Protein AF-A0A497CE76-F1 (afdb_monomer_lite)

Foldseek 3Di:
DDDDPDDPPPCCDPVNLVVLVVLLVVLLVLLVVLLVVLVVLLVVVCVVPVVDDSVVLVVLSVVLVVLSVVLVVCVVVVVPVVSLLSNLLSLLLSLLVLQCLLPHLPRCVLVVSLVLLVLLCVQDDPVSSVVSNVSSVVSSVVRVVCVVVVVDDHHHDDPVSSVVSVVSSVVSSVSSNVSSVVVSVVVVVVVVVVVVVVVVVVVVVVVVVVVVVVVVVVVVVQVVVLVVVVVVLVVLVVVVVVCVVVVNLVDARDPPDPPRHDPVSVVVSHVVRVVVNVVSVVVVVVVVVVLVVVLVVVQVLLPVVDPPPDDWDWDQDPVVNDTDTDPPDDDPDDPDDPLPDQWDWAQFKIKGFQDDSSHGSGIDIGGDPGSHTDDPVNSVVVSVVSPVVSVVVVVVSVVVVVVVVVVVVVVVVVVVVVVVVVVPPVVVVVVVVVVCCVPPVDPDDDDDDDDDDDDDDDDDDDDDDDDDDDDDDDDDDD

pLDDT: mean 73.66, std 14.3, range [32.28, 93.56]

Radius of gyration: 70.98 Å; chains: 1; bounding box: 171×86×172 Å

Sequence (478 aa):
MSEQLQTPLEIETGQDKNIRTQLFRVNAQINIVGVIIALLSLIINGLVNHQFLIWPMILIAGGYTLVALFVYWLNAQGHWYWTITIHLISLTAFLFALAYYTNGSMSPFVIVLITVPLSAQLFGERRLSRWALWSIVILYLGMSTMEALGILQPMKMPTLFLRIMYVILLFATLEATVIVTSIFKEQSRQSLSIAQQQNQELAKASQQAEETALAERASKQQQEKNIRYLQQTVQKYKRFLGQVITGNYNVRLALEDKGDIDNEIYTDLHTLGEYLNTSVEALTGALNNLQAVQRRYVRGAWESYTPIGKQRNFRYSKEKGSAIPDDNITLPFSSNIPKDVNAIADSGELTLPIKLHGEVIGAIAARRETKSKWSDEDIALSTAINDQLAQTIENLRLLEETQRRAERDRLTSRIMTHMRETLDVDTILQTAVREMRENMDLHDVTIKLGSPQQQSTSYRPSVEESGSPSGISETLED

Structure (mmCIF, N/CA/C/O backbone):
data_AF-A0A497CE76-F1
#
_entry.id   AF-A0A497CE76-F1
#
loop_
_atom_site.group_PDB
_atom_site.id
_atom_site.type_symbol
_atom_site.label_atom_id
_atom_site.label_alt_id
_atom_site.label_comp_id
_atom_site.label_asym_id
_atom_site.label_entity_id
_atom_site.label_seq_id
_atom_site.pdbx_PDB_ins_code
_atom_site.Cartn_x
_atom_site.Cartn_y
_atom_site.Cartn_z
_atom_site.occupancy
_atom_site.B_iso_or_equiv
_atom_site.auth_seq_id
_atom_site.auth_comp_id
_atom_site.auth_asym_id
_atom_site.auth_atom_id
_atom_site.pdbx_PDB_model_num
ATOM 1 N N . MET A 1 1 ? 4.608 -13.391 -24.610 1.00 36.31 1 MET A N 1
ATOM 2 C CA . MET A 1 1 ? 4.214 -13.196 -26.021 1.00 36.31 1 MET A CA 1
ATOM 3 C C . MET A 1 1 ? 5.501 -12.941 -26.786 1.00 36.31 1 MET A C 1
ATOM 5 O O . MET A 1 1 ? 6.273 -12.110 -26.332 1.00 36.31 1 MET A O 1
ATOM 9 N N . SER A 1 2 ? 5.824 -13.739 -27.804 1.00 33.56 2 SER A N 1
ATOM 10 C CA . SER A 1 2 ? 7.137 -13.705 -28.466 1.00 33.56 2 SER A CA 1
ATOM 11 C C . SER A 1 2 ? 7.209 -12.557 -29.469 1.00 33.56 2 SER A C 1
ATOM 13 O O . SER A 1 2 ? 6.784 -12.705 -30.615 1.00 33.56 2 SER A O 1
ATOM 15 N N . GLU A 1 3 ? 7.723 -11.417 -29.025 1.00 37.06 3 GLU A N 1
ATOM 16 C CA . GLU A 1 3 ? 7.959 -10.258 -29.878 1.00 37.06 3 GLU A CA 1
ATOM 17 C C . GLU A 1 3 ? 9.139 -10.552 -30.815 1.00 37.06 3 GLU A C 1
ATOM 19 O O . GLU A 1 3 ? 10.256 -10.838 -30.379 1.00 37.06 3 GLU A O 1
ATOM 24 N N . GLN A 1 4 ? 8.863 -10.584 -32.118 1.00 35.19 4 GLN A N 1
ATOM 25 C CA . GLN A 1 4 ? 9.874 -10.864 -33.130 1.00 35.19 4 GLN A CA 1
ATOM 26 C C . GLN A 1 4 ? 10.834 -9.675 -33.213 1.00 35.19 4 GLN A C 1
ATOM 28 O O . GLN A 1 4 ? 10.438 -8.602 -33.663 1.00 35.19 4 GLN A O 1
ATOM 33 N N . LEU A 1 5 ? 12.106 -9.876 -32.846 1.00 38.06 5 LEU A N 1
ATOM 34 C CA . LEU A 1 5 ? 13.165 -8.939 -33.220 1.00 38.06 5 LEU A CA 1
ATOM 35 C C . LEU A 1 5 ? 13.262 -8.893 -34.750 1.00 38.06 5 LEU A C 1
ATOM 37 O O . LEU A 1 5 ? 13.912 -9.739 -35.368 1.00 38.06 5 LEU A O 1
ATOM 41 N N . GLN A 1 6 ? 12.631 -7.893 -35.359 1.00 34.44 6 GLN A N 1
ATOM 42 C CA . GLN A 1 6 ? 12.910 -7.527 -36.739 1.00 34.44 6 GLN A CA 1
ATOM 43 C C . GLN A 1 6 ? 14.358 -7.034 -36.827 1.00 34.44 6 GLN A C 1
ATOM 45 O O . GLN A 1 6 ? 14.808 -6.184 -36.057 1.00 34.44 6 GLN A O 1
ATOM 50 N N . THR A 1 7 ? 15.113 -7.611 -37.758 1.00 33.69 7 THR A N 1
ATOM 51 C CA . THR A 1 7 ? 16.507 -7.244 -38.020 1.00 33.69 7 THR A CA 1
ATOM 52 C C . THR A 1 7 ? 16.623 -5.777 -38.453 1.00 33.69 7 THR A C 1
ATOM 54 O O . THR A 1 7 ? 15.795 -5.326 -39.245 1.00 33.69 7 THR A O 1
ATOM 57 N N . PRO A 1 8 ? 17.665 -5.033 -38.030 1.00 36.56 8 PRO A N 1
ATOM 58 C CA . PRO A 1 8 ? 17.741 -3.569 -38.159 1.00 36.56 8 PRO A CA 1
ATOM 59 C C . PRO A 1 8 ? 18.067 -3.056 -39.580 1.00 36.56 8 PRO A C 1
ATOM 61 O O . PRO A 1 8 ? 18.739 -2.039 -39.727 1.00 36.56 8 PRO A O 1
ATOM 64 N N . LEU A 1 9 ? 17.652 -3.765 -40.636 1.00 40.47 9 LEU A N 1
ATOM 65 C CA . LEU A 1 9 ? 18.058 -3.499 -42.023 1.00 40.47 9 LEU A CA 1
ATOM 66 C C . LEU A 1 9 ? 16.958 -2.941 -42.943 1.00 40.47 9 LEU A C 1
ATOM 68 O O . LEU A 1 9 ? 17.266 -2.609 -44.084 1.00 40.47 9 LEU A O 1
ATOM 72 N N . GLU A 1 10 ? 15.703 -2.844 -42.493 1.00 39.84 10 GLU A N 1
ATOM 73 C CA . GLU A 1 10 ? 14.550 -2.696 -43.404 1.00 39.84 10 GLU A CA 1
ATOM 74 C C . GLU A 1 10 ? 13.806 -1.345 -43.323 1.00 39.84 10 GLU A C 1
ATOM 76 O O . GLU A 1 10 ? 12.649 -1.233 -43.717 1.00 39.84 10 GLU A O 1
ATOM 81 N N . ILE A 1 11 ? 14.489 -0.282 -42.878 1.00 44.22 11 ILE A N 1
ATOM 82 C CA . ILE A 1 11 ? 14.014 1.113 -43.003 1.00 44.22 11 ILE A CA 1
ATOM 83 C C . ILE A 1 11 ? 14.981 1.924 -43.886 1.00 44.22 11 ILE A C 1
ATOM 85 O O . ILE A 1 11 ? 15.499 2.972 -43.503 1.00 44.22 11 ILE A O 1
ATOM 89 N N . GLU A 1 12 ? 15.239 1.442 -45.107 1.00 48.78 12 GLU A N 1
ATOM 90 C CA . GLU A 1 12 ? 15.848 2.278 -46.149 1.00 48.78 12 GLU A CA 1
ATOM 91 C C . GLU A 1 12 ? 14.766 3.214 -46.709 1.00 48.78 12 GLU A C 1
ATOM 93 O O . GLU A 1 12 ? 13.894 2.799 -47.476 1.00 48.78 12 GLU A O 1
ATOM 98 N N . THR A 1 13 ? 14.777 4.486 -46.295 1.00 52.12 13 THR A N 1
ATOM 99 C CA . THR A 1 13 ? 13.757 5.440 -46.756 1.00 52.12 13 THR A CA 1
ATOM 100 C C . THR A 1 13 ? 13.829 5.629 -48.276 1.00 52.12 13 THR A C 1
ATOM 102 O O . THR A 1 13 ? 14.906 5.629 -48.880 1.00 52.12 13 THR A O 1
ATOM 105 N N . GLY A 1 14 ? 12.676 5.843 -48.919 1.00 50.94 14 GLY A N 1
ATOM 106 C CA . GLY A 1 14 ? 12.607 6.008 -50.376 1.00 50.94 14 GLY A CA 1
ATOM 107 C C . GLY A 1 14 ? 13.450 7.173 -50.919 1.00 50.94 14 GLY A C 1
ATOM 108 O O . GLY A 1 14 ? 13.884 7.122 -52.069 1.00 50.94 14 GLY A O 1
ATOM 109 N N . GLN A 1 15 ? 13.734 8.194 -50.099 1.00 48.62 15 GLN A N 1
ATOM 110 C CA . GLN A 1 15 ? 14.677 9.263 -50.446 1.00 48.62 15 GLN A CA 1
ATOM 111 C C . GLN A 1 15 ? 16.129 8.778 -50.470 1.00 48.62 15 GLN A C 1
ATOM 113 O O . GLN A 1 15 ? 16.840 9.090 -51.422 1.00 48.62 15 GLN A O 1
ATOM 118 N N . ASP A 1 16 ? 16.554 7.996 -49.477 1.00 55.28 16 ASP A N 1
ATOM 119 C CA . ASP A 1 16 ? 17.917 7.462 -49.368 1.00 55.28 16 ASP A CA 1
ATOM 120 C C . ASP A 1 16 ? 18.267 6.621 -50.602 1.00 55.28 16 ASP A C 1
ATOM 122 O O . ASP A 1 16 ? 19.238 6.891 -51.312 1.00 55.28 16 ASP A O 1
ATOM 126 N N . LYS A 1 17 ? 17.377 5.684 -50.955 1.00 58.62 17 LYS A N 1
ATOM 127 C CA . LYS A 1 17 ? 17.496 4.849 -52.158 1.00 58.62 17 LYS A CA 1
ATOM 128 C C . LYS A 1 17 ? 17.566 5.678 -53.446 1.00 58.62 17 LYS A C 1
ATOM 130 O O . LYS A 1 17 ? 18.320 5.338 -54.360 1.00 58.62 17 LYS A O 1
ATOM 135 N N . ASN A 1 18 ? 16.817 6.780 -53.528 1.00 58.59 18 ASN A N 1
ATOM 136 C CA . ASN A 1 18 ? 16.793 7.654 -54.703 1.00 58.59 18 ASN A CA 1
ATOM 137 C C . ASN A 1 18 ? 18.078 8.500 -54.817 1.00 58.59 18 ASN A C 1
ATOM 139 O O . ASN A 1 18 ? 18.683 8.538 -55.886 1.00 58.59 18 ASN A O 1
ATOM 143 N N . ILE A 1 19 ? 18.562 9.087 -53.714 1.00 61.47 19 ILE A N 1
ATOM 144 C CA . ILE A 1 19 ? 19.839 9.826 -53.654 1.00 61.47 19 ILE A CA 1
ATOM 145 C C . ILE A 1 19 ? 21.011 8.898 -53.998 1.00 61.47 19 ILE A C 1
ATOM 147 O O . ILE A 1 19 ? 21.828 9.226 -54.858 1.00 61.47 19 ILE A O 1
ATOM 151 N N . ARG A 1 20 ? 21.059 7.702 -53.401 1.00 62.25 20 ARG A N 1
ATOM 152 C CA . ARG A 1 20 ? 22.058 6.667 -53.708 1.00 62.25 20 ARG A CA 1
ATOM 153 C C . ARG A 1 20 ? 22.054 6.289 -55.193 1.00 62.25 20 ARG A C 1
ATOM 155 O O . ARG A 1 20 ? 23.105 6.266 -55.833 1.00 62.25 20 ARG A O 1
ATOM 162 N N . THR A 1 21 ? 20.872 6.056 -55.768 1.00 62.75 21 THR A N 1
ATOM 163 C CA . THR A 1 21 ? 20.707 5.736 -57.198 1.00 62.75 21 THR A CA 1
ATOM 164 C C . THR A 1 21 ? 21.130 6.901 -58.102 1.00 62.75 21 THR A C 1
ATOM 166 O O . THR A 1 21 ? 21.719 6.669 -59.159 1.00 62.75 21 THR A O 1
ATOM 169 N N . GLN A 1 22 ? 20.876 8.152 -57.703 1.00 66.12 22 GLN A N 1
ATOM 170 C CA . GLN A 1 22 ? 21.345 9.339 -58.424 1.00 66.12 22 GLN A CA 1
ATOM 171 C C . GLN A 1 22 ? 22.873 9.468 -58.381 1.00 66.12 22 GLN A C 1
ATOM 173 O O . GLN A 1 22 ? 23.480 9.634 -59.436 1.00 66.12 22 GLN A O 1
ATOM 178 N N . LEU A 1 23 ? 23.503 9.314 -57.210 1.00 62.78 23 LEU A N 1
ATOM 179 C CA . LEU A 1 23 ? 24.965 9.351 -57.065 1.00 62.78 23 LEU A CA 1
ATOM 180 C C . LEU A 1 23 ? 25.649 8.288 -57.936 1.00 62.78 23 LEU A C 1
ATOM 182 O O . LEU A 1 23 ? 26.568 8.609 -58.688 1.00 62.78 23 LEU A O 1
ATOM 186 N N . PHE A 1 24 ? 25.155 7.045 -57.917 1.00 63.44 24 PHE A N 1
ATOM 187 C CA . PHE A 1 24 ? 25.673 5.979 -58.782 1.00 63.44 24 PHE A CA 1
ATOM 188 C C . PHE A 1 24 ? 25.455 6.252 -60.277 1.00 63.44 24 PHE A C 1
ATOM 190 O O . PHE A 1 24 ? 26.316 5.914 -61.086 1.00 63.44 24 PHE A O 1
ATOM 197 N N . ARG A 1 25 ? 24.340 6.888 -60.663 1.00 64.88 25 ARG A N 1
ATOM 198 C CA . ARG A 1 25 ? 24.069 7.263 -62.061 1.00 64.88 25 ARG A CA 1
ATOM 199 C C . ARG A 1 25 ? 25.010 8.363 -62.558 1.00 64.88 25 ARG A C 1
ATOM 201 O O . ARG A 1 25 ? 25.513 8.248 -63.671 1.00 64.88 25 ARG A O 1
ATOM 208 N N . VAL A 1 26 ? 25.256 9.391 -61.745 1.00 65.88 26 VAL A N 1
ATOM 209 C CA . VAL A 1 26 ? 26.177 10.492 -62.077 1.00 65.88 26 VAL A CA 1
ATOM 210 C C . VAL A 1 26 ? 27.615 9.976 -62.184 1.00 65.88 26 VAL A C 1
ATOM 212 O O . VAL A 1 26 ? 28.265 10.226 -63.193 1.00 65.88 26 VAL A O 1
ATOM 215 N N . ASN A 1 27 ? 28.069 9.170 -61.218 1.00 61.97 27 ASN A N 1
ATOM 216 C CA . ASN A 1 27 ? 29.364 8.476 -61.267 1.00 61.97 27 ASN A CA 1
ATOM 217 C C . ASN A 1 27 ? 29.507 7.626 -62.547 1.00 61.97 27 ASN A C 1
ATOM 219 O O . ASN A 1 27 ? 30.471 7.769 -63.295 1.00 61.97 27 ASN A O 1
ATOM 223 N N . ALA A 1 28 ? 28.513 6.787 -62.868 1.00 64.69 28 ALA A N 1
ATOM 224 C CA . ALA A 1 28 ? 28.548 5.979 -64.088 1.00 64.69 28 ALA A CA 1
ATOM 225 C C . ALA A 1 28 ? 28.671 6.842 -65.360 1.00 64.69 28 ALA A C 1
ATOM 227 O O . ALA A 1 28 ? 29.415 6.483 -66.270 1.00 64.69 28 ALA A O 1
ATOM 228 N N . GLN A 1 29 ? 27.996 7.995 -65.419 1.00 66.50 29 GLN A N 1
ATOM 229 C CA . GLN A 1 29 ? 28.120 8.939 -66.535 1.00 66.50 29 GLN A CA 1
ATOM 230 C C . GLN A 1 29 ? 29.520 9.567 -66.620 1.00 66.50 29 GLN A C 1
ATOM 232 O O . GLN A 1 29 ? 30.082 9.619 -67.714 1.00 66.50 29 GLN A O 1
ATOM 237 N N . ILE A 1 30 ? 30.104 9.999 -65.498 1.00 65.38 30 ILE A N 1
ATOM 238 C CA . ILE A 1 30 ? 31.456 10.582 -65.458 1.00 65.38 30 ILE A CA 1
ATOM 239 C C . ILE A 1 30 ? 32.504 9.537 -65.868 1.00 65.38 30 ILE A C 1
ATOM 241 O O . ILE A 1 30 ? 33.322 9.814 -66.745 1.00 65.38 30 ILE A O 1
ATOM 245 N N . ASN A 1 31 ? 32.424 8.313 -65.336 1.00 63.00 31 ASN A N 1
ATOM 246 C CA . ASN A 1 31 ? 33.304 7.208 -65.725 1.00 63.00 31 ASN A CA 1
ATOM 247 C C . ASN A 1 31 ? 33.191 6.865 -67.221 1.00 63.00 31 ASN A C 1
ATOM 249 O O . ASN A 1 31 ? 34.211 6.707 -67.891 1.00 63.00 31 ASN A O 1
ATOM 253 N N . ILE A 1 32 ? 31.974 6.810 -67.781 1.00 68.38 32 ILE A N 1
ATOM 254 C CA . ILE A 1 32 ? 31.765 6.594 -69.224 1.00 68.38 32 ILE A CA 1
ATOM 255 C C . ILE A 1 32 ? 32.412 7.720 -70.045 1.00 68.38 32 ILE A C 1
ATOM 257 O O . ILE A 1 32 ? 33.119 7.437 -71.012 1.00 68.38 32 ILE A O 1
ATOM 261 N N . VAL A 1 33 ? 32.236 8.986 -69.652 1.00 69.06 33 VAL A N 1
ATOM 262 C CA . VAL A 1 33 ? 32.877 10.133 -70.319 1.00 69.06 33 VAL A CA 1
ATOM 263 C C . VAL A 1 33 ? 34.406 10.051 -70.222 1.00 69.06 33 VAL A C 1
ATOM 265 O O . VAL A 1 33 ? 35.086 10.248 -71.227 1.00 69.06 33 VAL A O 1
ATOM 268 N N . GLY A 1 34 ? 34.958 9.688 -69.061 1.00 64.81 34 GLY A N 1
ATOM 269 C CA . GLY A 1 34 ? 36.397 9.488 -68.866 1.00 64.81 34 GLY A CA 1
ATOM 270 C C . GLY A 1 34 ? 36.976 8.384 -69.756 1.00 64.81 34 GLY A C 1
ATOM 271 O O . GLY A 1 34 ? 38.000 8.592 -70.411 1.00 64.81 34 GLY A O 1
ATOM 272 N N . VAL A 1 35 ? 36.289 7.240 -69.856 1.00 68.75 35 VAL A N 1
ATOM 273 C CA . VAL A 1 35 ? 36.663 6.133 -70.755 1.00 68.75 35 VAL A CA 1
ATOM 274 C C . VAL A 1 35 ? 36.584 6.560 -72.225 1.00 68.75 35 VAL A C 1
ATOM 276 O O . VAL A 1 35 ? 37.508 6.272 -72.985 1.00 68.75 35 VAL A O 1
ATOM 279 N N . ILE A 1 36 ? 35.545 7.298 -72.632 1.00 73.19 36 ILE A N 1
ATOM 280 C CA . ILE A 1 36 ? 35.412 7.826 -74.001 1.00 73.19 36 ILE A CA 1
ATOM 281 C C . ILE A 1 36 ? 36.553 8.798 -74.333 1.00 73.19 36 ILE A C 1
ATOM 283 O O . ILE A 1 36 ? 37.159 8.678 -75.397 1.00 73.19 36 ILE A O 1
ATOM 287 N N . ILE A 1 37 ? 36.899 9.723 -73.431 1.00 70.62 37 ILE A N 1
ATOM 288 C CA . ILE A 1 37 ? 38.012 10.669 -73.627 1.00 70.62 37 ILE A CA 1
ATOM 289 C C . ILE A 1 37 ? 39.352 9.924 -73.728 1.00 70.62 37 ILE A C 1
ATOM 291 O O . ILE A 1 37 ? 40.169 10.251 -74.594 1.00 70.62 37 ILE A O 1
ATOM 295 N N . ALA A 1 38 ? 39.576 8.902 -72.897 1.00 66.69 38 ALA A N 1
ATOM 296 C CA . ALA A 1 38 ? 40.777 8.071 -72.964 1.00 66.69 38 ALA A CA 1
ATOM 297 C C . ALA A 1 38 ? 40.866 7.297 -74.294 1.00 66.69 38 ALA A C 1
ATOM 299 O O . ALA A 1 38 ? 41.908 7.328 -74.949 1.00 66.69 38 ALA A O 1
ATOM 300 N N . LEU A 1 39 ? 39.771 6.670 -74.739 1.00 71.75 39 LEU A N 1
ATOM 301 C CA . LEU A 1 39 ? 39.702 5.948 -76.015 1.00 71.75 39 LEU A CA 1
ATOM 302 C C . LEU A 1 39 ? 39.885 6.874 -77.227 1.00 71.75 39 LEU A C 1
ATOM 304 O O . LEU A 1 39 ? 40.653 6.544 -78.128 1.00 71.75 39 LEU A O 1
ATOM 308 N N . LEU A 1 40 ? 39.257 8.053 -77.240 1.00 73.88 40 LEU A N 1
ATOM 309 C CA . LEU A 1 40 ? 39.467 9.057 -78.290 1.00 73.88 40 LEU A CA 1
ATOM 310 C C . LEU A 1 40 ? 40.925 9.528 -78.328 1.00 73.88 40 LEU A C 1
ATOM 312 O O . LEU A 1 40 ? 41.520 9.588 -79.402 1.00 73.88 40 LEU A O 1
ATOM 316 N N . SER A 1 41 ? 41.529 9.788 -77.165 1.00 66.38 41 SER A N 1
ATOM 317 C CA . SER A 1 41 ? 42.944 10.172 -77.067 1.00 66.38 41 SER A CA 1
ATOM 318 C C . SER A 1 41 ? 43.872 9.082 -77.618 1.00 66.38 41 SER A C 1
ATOM 320 O O . SER A 1 41 ? 44.857 9.395 -78.283 1.00 66.38 41 SER A O 1
ATOM 322 N N . LEU A 1 42 ? 43.549 7.808 -77.375 1.00 68.75 42 LEU A N 1
ATOM 323 C CA . LEU A 1 42 ? 44.283 6.647 -77.888 1.00 68.75 42 LEU A CA 1
ATOM 324 C C . LEU A 1 42 ? 44.159 6.496 -79.411 1.00 68.75 42 LEU A C 1
ATOM 326 O O . LEU A 1 42 ? 45.169 6.307 -80.090 1.00 68.75 42 LEU A O 1
ATOM 330 N N . ILE A 1 43 ? 42.943 6.631 -79.951 1.00 74.06 43 ILE A N 1
ATOM 331 C CA . ILE A 1 43 ? 42.664 6.569 -81.395 1.00 74.06 43 ILE A CA 1
ATOM 332 C C . ILE A 1 43 ? 43.404 7.693 -82.132 1.00 74.06 43 ILE A C 1
ATOM 334 O O . ILE A 1 43 ? 44.106 7.430 -83.109 1.00 74.06 43 ILE A O 1
ATOM 338 N N . ILE A 1 44 ? 43.315 8.930 -81.630 1.00 72.94 44 ILE A N 1
ATOM 339 C CA . ILE A 1 44 ? 44.036 10.085 -82.185 1.00 72.94 44 ILE A CA 1
ATOM 340 C C . ILE A 1 44 ? 45.554 9.841 -82.153 1.00 72.94 44 ILE A C 1
ATOM 342 O O . ILE A 1 44 ? 46.244 10.173 -83.115 1.00 72.94 44 ILE A O 1
ATOM 346 N N . ASN A 1 45 ? 46.094 9.231 -81.090 1.00 64.81 45 ASN A N 1
ATOM 347 C CA . ASN A 1 45 ? 47.536 9.003 -80.992 1.00 64.81 45 ASN A CA 1
ATOM 348 C C . ASN A 1 45 ? 48.053 7.958 -81.994 1.00 64.81 45 ASN A C 1
ATOM 350 O O . ASN A 1 45 ? 49.054 8.217 -82.654 1.00 64.81 45 ASN A O 1
ATOM 354 N N . GLY A 1 46 ? 47.365 6.824 -82.170 1.00 69.56 46 GLY A N 1
ATOM 355 C CA . GLY A 1 46 ? 47.777 5.808 -83.151 1.00 69.56 46 GLY A CA 1
ATOM 356 C C . GLY A 1 46 ? 47.545 6.207 -84.616 1.00 69.56 46 GLY A C 1
ATOM 357 O O . GLY A 1 46 ? 48.250 5.726 -85.505 1.00 69.56 46 GLY A O 1
ATOM 358 N N . LEU A 1 47 ? 46.620 7.141 -84.875 1.00 71.50 47 LEU A N 1
ATOM 359 C CA . LEU A 1 47 ? 46.505 7.824 -86.171 1.00 71.50 47 LEU A CA 1
ATOM 360 C C . LEU A 1 47 ? 47.718 8.724 -86.459 1.00 71.50 47 LEU A C 1
ATOM 362 O O . LEU A 1 47 ? 48.159 8.795 -87.602 1.00 71.50 47 LEU A O 1
ATOM 366 N N . VAL A 1 48 ? 48.264 9.389 -85.436 1.00 70.25 48 VAL A N 1
ATOM 367 C CA . VAL A 1 48 ? 49.428 10.290 -85.553 1.00 70.25 48 VAL A CA 1
ATOM 368 C C . VAL A 1 48 ? 50.766 9.538 -85.518 1.00 70.25 48 VAL A C 1
ATOM 370 O O . VAL A 1 48 ? 51.740 10.001 -86.107 1.00 70.25 48 VAL A O 1
ATOM 373 N N . ASN A 1 49 ? 50.842 8.388 -84.844 1.00 66.00 49 ASN A N 1
ATOM 374 C CA . ASN A 1 49 ? 52.073 7.616 -84.681 1.00 66.00 49 ASN A CA 1
ATOM 375 C C . ASN A 1 49 ? 51.843 6.118 -84.937 1.00 66.00 49 ASN A C 1
ATOM 377 O O . ASN A 1 49 ? 51.461 5.365 -84.043 1.00 66.00 49 ASN A O 1
ATOM 381 N N . HIS A 1 50 ? 52.138 5.666 -86.156 1.00 64.69 50 HIS A N 1
ATOM 382 C CA . HIS A 1 50 ? 51.876 4.291 -86.603 1.00 64.69 50 HIS A CA 1
ATOM 383 C C . HIS A 1 50 ? 52.713 3.199 -85.905 1.00 64.69 50 HIS A C 1
ATOM 385 O O . HIS A 1 50 ? 52.436 2.018 -86.092 1.00 64.69 50 HIS A O 1
ATOM 391 N N . GLN A 1 51 ? 53.715 3.559 -85.093 1.00 64.56 51 GLN A N 1
ATOM 392 C CA . GLN A 1 51 ? 54.455 2.600 -84.256 1.00 64.56 51 GLN A CA 1
ATOM 393 C C . GLN A 1 51 ? 53.766 2.316 -82.905 1.00 64.56 51 GLN A C 1
ATOM 395 O O . GLN A 1 51 ? 54.246 1.494 -82.126 1.00 64.56 51 GLN A O 1
ATOM 400 N N . PHE A 1 52 ? 52.653 2.992 -82.600 1.00 65.88 52 PHE A N 1
ATOM 401 C CA . PHE A 1 52 ? 51.966 2.898 -81.314 1.00 65.88 52 PHE A CA 1
ATOM 402 C C . PHE A 1 52 ? 50.909 1.775 -81.293 1.00 65.88 52 PHE A C 1
ATOM 404 O O . PHE A 1 52 ? 49.886 1.839 -81.976 1.00 65.88 52 PHE A O 1
ATOM 411 N N . LEU A 1 53 ? 51.139 0.736 -80.482 1.00 68.50 53 LEU A N 1
ATOM 412 C CA . LEU A 1 53 ? 50.270 -0.444 -80.409 1.00 68.50 53 LEU A CA 1
ATOM 413 C C . LEU A 1 53 ? 49.091 -0.219 -79.439 1.00 68.50 53 LEU A C 1
ATOM 415 O O . LEU A 1 53 ? 49.180 -0.534 -78.256 1.00 68.50 53 LEU A O 1
ATOM 419 N N . ILE A 1 54 ? 47.968 0.297 -79.948 1.00 70.56 54 ILE A N 1
ATOM 420 C CA . ILE A 1 54 ? 46.796 0.705 -79.138 1.00 70.56 54 ILE A CA 1
ATOM 421 C C . ILE A 1 54 ? 46.070 -0.477 -78.449 1.00 70.56 54 ILE A C 1
ATOM 423 O O . ILE A 1 54 ? 45.445 -0.313 -77.398 1.00 70.56 54 ILE A O 1
ATOM 427 N N . TRP A 1 55 ? 46.125 -1.677 -79.039 1.00 73.12 55 TRP A N 1
ATOM 428 C CA . TRP A 1 55 ? 45.266 -2.819 -78.685 1.00 73.12 55 TRP A CA 1
ATOM 429 C C . TRP A 1 55 ? 45.202 -3.201 -77.189 1.00 73.12 55 TRP A C 1
ATOM 431 O O . TRP A 1 55 ? 44.087 -3.435 -76.713 1.00 73.12 55 TRP A O 1
ATOM 441 N N . PRO A 1 56 ? 46.303 -3.219 -76.405 1.00 76.00 56 PRO A N 1
ATOM 442 C CA . PRO A 1 56 ? 46.239 -3.547 -74.976 1.00 76.00 56 PRO A CA 1
ATOM 443 C C . PRO A 1 56 ? 45.376 -2.567 -74.171 1.00 76.00 56 PRO A C 1
ATOM 445 O O . PRO A 1 56 ? 44.656 -2.970 -73.259 1.00 76.00 56 PRO A O 1
ATOM 448 N N . MET A 1 57 ? 45.399 -1.280 -74.527 1.00 72.56 57 MET A N 1
ATOM 449 C CA . MET A 1 57 ? 44.670 -0.236 -73.800 1.00 72.56 57 MET A CA 1
ATOM 450 C C . MET A 1 57 ? 43.172 -0.253 -74.142 1.00 72.56 57 MET A C 1
ATOM 452 O O . MET A 1 57 ? 42.344 -0.031 -73.260 1.00 72.56 57 MET A O 1
ATOM 456 N N . ILE A 1 58 ? 42.815 -0.622 -75.381 1.00 75.00 58 ILE A N 1
ATOM 457 C CA . ILE A 1 58 ? 41.424 -0.913 -75.773 1.00 75.00 58 ILE A CA 1
ATOM 458 C C . ILE A 1 58 ? 40.885 -2.118 -74.990 1.00 75.00 58 ILE A C 1
ATOM 460 O O . ILE A 1 58 ? 39.767 -2.060 -74.482 1.00 75.00 58 ILE A O 1
ATOM 464 N N . LEU A 1 59 ? 41.680 -3.185 -74.839 1.00 80.69 59 LEU A N 1
ATOM 465 C CA . LEU A 1 59 ? 41.286 -4.382 -74.088 1.00 80.69 59 LEU A CA 1
ATOM 466 C C . LEU A 1 59 ? 41.029 -4.055 -72.607 1.00 80.69 59 LEU A C 1
ATOM 468 O O . LEU A 1 59 ? 40.001 -4.450 -72.060 1.00 80.69 59 LEU A O 1
ATOM 472 N N . ILE A 1 60 ? 41.908 -3.270 -71.976 1.00 75.94 60 ILE A N 1
ATOM 473 C CA . ILE A 1 60 ? 41.763 -2.838 -70.575 1.00 75.94 60 ILE A CA 1
ATOM 474 C C . ILE A 1 60 ? 40.529 -1.941 -70.381 1.00 75.94 60 ILE A C 1
ATOM 476 O O . ILE A 1 60 ? 39.751 -2.164 -69.452 1.00 75.94 60 ILE A O 1
ATOM 480 N N . ALA A 1 61 ? 40.304 -0.966 -71.268 1.00 74.81 61 ALA A N 1
ATOM 481 C CA . ALA A 1 61 ? 39.127 -0.097 -71.219 1.00 74.81 61 ALA A CA 1
ATOM 482 C C . ALA A 1 61 ? 37.815 -0.869 -71.462 1.00 74.81 61 ALA A C 1
ATOM 484 O O . ALA A 1 61 ? 36.826 -0.652 -70.757 1.00 74.81 61 ALA A O 1
ATOM 485 N N . GLY A 1 62 ? 37.809 -1.813 -72.408 1.00 78.00 62 GLY A N 1
ATOM 486 C CA . GLY A 1 62 ? 36.675 -2.705 -72.661 1.00 78.00 62 GLY A CA 1
ATOM 487 C C . GLY A 1 62 ? 36.375 -3.617 -71.469 1.00 78.00 62 GLY A C 1
ATOM 488 O O . GLY A 1 62 ? 35.226 -3.711 -71.042 1.00 78.00 62 GLY A O 1
ATOM 489 N N . GLY A 1 63 ? 37.409 -4.214 -70.867 1.00 82.31 63 GLY A N 1
ATOM 490 C CA . GLY A 1 63 ? 37.288 -5.030 -69.658 1.00 82.31 63 GLY A CA 1
ATOM 491 C C . GLY A 1 63 ? 36.712 -4.250 -68.475 1.00 82.31 63 GLY A C 1
ATOM 492 O O . GLY A 1 63 ? 35.757 -4.708 -67.848 1.00 82.31 63 GLY A O 1
ATOM 493 N N . TYR A 1 64 ? 37.215 -3.038 -68.212 1.00 81.88 64 TYR A N 1
ATOM 494 C CA . TYR A 1 64 ? 36.651 -2.164 -67.178 1.00 81.88 64 TYR A CA 1
ATOM 495 C C . TYR A 1 64 ? 35.188 -1.797 -67.464 1.00 81.88 64 TYR A C 1
ATOM 497 O O . TYR A 1 64 ? 34.360 -1.855 -66.558 1.00 81.88 64 TYR A O 1
ATOM 505 N N . THR A 1 65 ? 34.840 -1.507 -68.722 1.00 78.12 65 THR A N 1
ATOM 506 C CA . THR A 1 65 ? 33.459 -1.192 -69.129 1.00 78.12 65 THR A CA 1
ATOM 507 C C . THR A 1 65 ? 32.506 -2.364 -68.871 1.00 78.12 65 THR A C 1
ATOM 509 O O . THR A 1 65 ? 31.420 -2.162 -68.330 1.00 78.12 65 THR A O 1
ATOM 512 N N . LEU A 1 66 ? 32.915 -3.600 -69.179 1.00 83.00 66 LEU A N 1
ATOM 513 C CA . LEU A 1 66 ? 32.123 -4.800 -68.878 1.00 83.00 66 LEU A CA 1
ATOM 514 C C . LEU A 1 66 ? 31.915 -4.989 -67.368 1.00 83.00 66 LEU A C 1
ATOM 516 O O . LEU A 1 66 ? 30.801 -5.284 -66.936 1.00 83.00 66 LEU A O 1
ATOM 520 N N . VAL A 1 67 ? 32.951 -4.762 -66.552 1.00 82.50 67 VAL A N 1
ATOM 521 C CA . VAL A 1 67 ? 32.817 -4.840 -65.088 1.00 82.50 67 VAL A CA 1
ATOM 522 C C . VAL A 1 67 ? 31.953 -3.698 -64.542 1.00 82.50 67 VAL A C 1
ATOM 524 O O . VAL A 1 67 ? 31.149 -3.933 -63.646 1.00 82.50 67 VAL A O 1
ATOM 527 N N . ALA A 1 68 ? 32.029 -2.489 -65.104 1.00 76.62 68 ALA A N 1
ATOM 528 C CA . ALA A 1 68 ? 31.164 -1.370 -64.729 1.00 76.62 68 ALA A CA 1
ATOM 529 C C . ALA A 1 68 ? 29.680 -1.643 -65.053 1.00 76.62 68 ALA A C 1
ATOM 531 O O . ALA A 1 68 ? 28.810 -1.355 -64.230 1.00 76.62 68 ALA A O 1
ATOM 532 N N . LEU A 1 69 ? 29.384 -2.270 -66.199 1.00 80.25 69 LEU A N 1
ATOM 533 C CA . LEU A 1 69 ? 28.033 -2.736 -66.541 1.00 80.25 69 LEU A CA 1
ATOM 534 C C . LEU A 1 69 ? 27.551 -3.845 -65.592 1.00 80.25 69 LEU A C 1
ATOM 536 O O . LEU A 1 69 ? 26.398 -3.826 -65.160 1.00 80.25 69 LEU A O 1
ATOM 540 N N . PHE A 1 70 ? 28.431 -4.776 -65.211 1.00 82.69 70 PHE A N 1
ATOM 541 C CA . PHE A 1 70 ? 28.114 -5.814 -64.227 1.00 82.69 70 PHE A CA 1
ATOM 542 C C . PHE A 1 70 ? 27.844 -5.231 -62.831 1.00 82.69 70 PHE A C 1
ATOM 544 O O . PHE A 1 70 ? 26.863 -5.609 -62.199 1.00 82.69 70 PHE A O 1
ATOM 551 N N . VAL A 1 71 ? 28.641 -4.254 -62.383 1.00 79.00 71 VAL A N 1
ATOM 552 C CA . VAL A 1 71 ? 28.416 -3.473 -61.151 1.00 79.00 71 VAL A CA 1
ATOM 553 C C . VAL A 1 71 ? 27.077 -2.735 -61.203 1.00 79.00 71 VAL A C 1
ATOM 555 O O . VAL A 1 71 ? 26.331 -2.761 -60.228 1.00 79.00 71 VAL A O 1
ATOM 558 N N . TYR A 1 72 ? 26.737 -2.109 -62.334 1.00 77.88 72 TYR A N 1
ATOM 559 C CA . TYR A 1 72 ? 25.452 -1.430 -62.513 1.00 77.88 72 TYR A CA 1
ATOM 560 C C . TYR A 1 72 ? 24.266 -2.402 -62.395 1.00 77.88 72 TYR A C 1
ATOM 562 O O . TYR A 1 72 ? 23.279 -2.098 -61.723 1.00 77.88 72 TYR A O 1
ATOM 570 N N . TRP A 1 73 ? 24.383 -3.598 -62.979 1.00 81.12 73 TRP A N 1
ATOM 571 C CA . TRP A 1 73 ? 23.396 -4.668 -62.823 1.00 81.12 73 TRP A CA 1
ATOM 572 C C . TRP A 1 73 ? 23.303 -5.168 -61.369 1.00 81.12 73 TRP A C 1
ATOM 574 O O . TRP A 1 73 ? 22.203 -5.279 -60.834 1.00 81.12 73 TRP A O 1
ATOM 584 N N . LEU A 1 74 ? 24.437 -5.382 -60.694 1.00 78.19 74 LEU A N 1
ATOM 585 C CA . LEU A 1 74 ? 24.510 -5.784 -59.280 1.00 78.19 74 LEU A CA 1
ATOM 586 C C . LEU A 1 74 ? 23.838 -4.766 -58.342 1.00 78.19 74 LEU A C 1
ATOM 588 O O . LEU A 1 74 ? 23.130 -5.153 -57.409 1.00 78.19 74 LEU A O 1
ATOM 592 N N . ASN A 1 75 ? 24.005 -3.474 -58.638 1.00 75.00 75 ASN A N 1
ATOM 593 C CA . ASN A 1 75 ? 23.346 -2.378 -57.932 1.00 75.00 75 ASN A CA 1
ATOM 594 C C . ASN A 1 75 ? 21.820 -2.426 -58.116 1.00 75.00 75 ASN A C 1
ATOM 596 O O . ASN A 1 75 ? 21.069 -2.255 -57.158 1.00 75.00 75 ASN A O 1
ATOM 600 N N . ALA A 1 76 ? 21.351 -2.713 -59.337 1.00 74.38 76 ALA A N 1
ATOM 601 C CA . ALA A 1 76 ? 19.926 -2.856 -59.635 1.00 74.38 76 ALA A CA 1
ATOM 602 C C . ALA A 1 76 ? 19.277 -4.053 -58.909 1.00 74.38 76 ALA A C 1
ATOM 604 O O . ALA A 1 76 ? 18.097 -3.982 -58.574 1.00 74.38 76 ALA A O 1
ATOM 605 N N . GLN A 1 77 ? 20.046 -5.106 -58.600 1.00 79.62 77 GLN A N 1
ATOM 606 C CA . GLN A 1 77 ? 19.613 -6.235 -57.757 1.00 79.62 77 GLN A CA 1
ATOM 607 C C . GLN A 1 77 ? 19.672 -5.938 -56.241 1.00 79.62 77 GLN A C 1
ATOM 609 O O . GLN A 1 77 ? 19.346 -6.799 -55.430 1.00 79.62 77 GLN A O 1
ATOM 614 N N . GLY A 1 78 ? 20.106 -4.742 -55.822 1.00 71.94 78 GLY A N 1
ATOM 615 C CA . GLY A 1 78 ? 20.161 -4.340 -54.409 1.00 71.94 78 GLY A CA 1
ATOM 616 C C . GLY A 1 78 ? 21.324 -4.930 -53.598 1.00 71.94 78 GLY A C 1
ATOM 617 O O . GLY A 1 78 ? 21.413 -4.694 -52.394 1.00 71.94 78 GLY A O 1
ATOM 618 N N . HIS A 1 79 ? 22.256 -5.654 -54.224 1.00 74.25 79 HIS A N 1
ATOM 619 C CA . HIS A 1 79 ? 23.413 -6.263 -53.557 1.00 74.25 79 HIS A CA 1
ATOM 620 C C . HIS A 1 79 ? 24.532 -5.232 -53.286 1.00 74.25 79 HIS A C 1
ATOM 622 O O . HIS A 1 79 ? 25.631 -5.284 -53.848 1.00 74.25 79 HIS A O 1
ATOM 628 N N . TRP A 1 80 ? 24.245 -4.278 -52.399 1.00 65.81 80 TRP A N 1
ATOM 629 C CA . TRP A 1 80 ? 25.047 -3.076 -52.136 1.00 65.81 80 TRP A CA 1
ATOM 630 C C . TRP A 1 80 ? 26.507 -3.327 -51.746 1.00 65.81 80 TRP A C 1
ATOM 632 O O . TRP A 1 80 ? 27.419 -2.760 -52.351 1.00 65.81 80 TRP A O 1
ATOM 642 N N . TYR A 1 81 ? 26.746 -4.207 -50.771 1.00 67.44 81 TYR A N 1
ATOM 643 C CA . TYR A 1 81 ? 28.097 -4.498 -50.276 1.00 67.44 81 TYR A CA 1
ATOM 644 C C . TYR A 1 81 ? 29.019 -5.021 -51.392 1.00 67.44 81 TYR A C 1
ATOM 646 O O . TYR A 1 81 ? 30.152 -4.561 -51.555 1.00 67.44 81 TYR A O 1
ATOM 654 N N . TRP A 1 82 ? 28.510 -5.941 -52.216 1.00 70.81 82 TRP A N 1
ATOM 655 C CA . TRP A 1 82 ? 29.244 -6.501 -53.350 1.00 70.81 82 TRP A CA 1
ATOM 656 C C . TRP A 1 82 ? 29.413 -5.497 -54.489 1.00 70.81 82 TRP A C 1
ATOM 658 O O . TRP A 1 82 ? 30.496 -5.424 -55.060 1.00 70.81 82 TRP A O 1
ATOM 668 N N . THR A 1 83 ? 28.398 -4.671 -54.756 1.00 71.44 83 THR A N 1
ATOM 669 C CA . THR A 1 83 ? 28.458 -3.576 -55.741 1.00 71.44 83 THR A CA 1
ATOM 670 C C . THR A 1 83 ? 29.630 -2.634 -55.452 1.00 71.44 83 THR A C 1
ATOM 672 O O . THR A 1 83 ? 30.480 -2.429 -56.317 1.00 71.44 83 THR A O 1
ATOM 675 N N . ILE A 1 84 ? 29.723 -2.117 -54.219 1.00 70.94 84 ILE A N 1
ATOM 676 C CA . ILE A 1 84 ? 30.816 -1.226 -53.796 1.00 70.94 84 ILE A CA 1
ATOM 677 C C . ILE A 1 84 ? 32.166 -1.946 -53.878 1.00 70.94 84 ILE A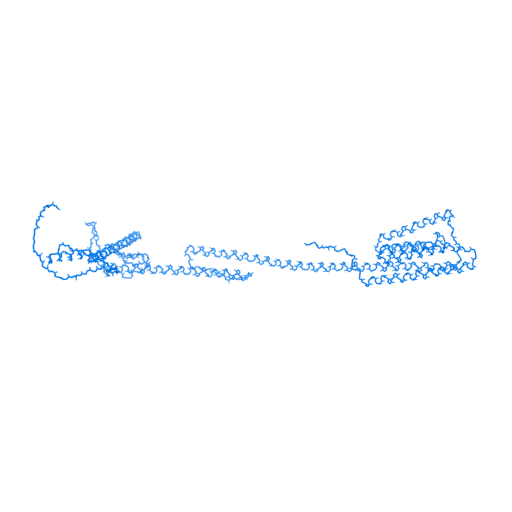 C 1
ATOM 679 O O . ILE A 1 84 ? 33.123 -1.398 -54.423 1.00 70.94 84 ILE A O 1
ATOM 683 N N . THR A 1 85 ? 32.242 -3.180 -53.367 1.00 71.81 85 THR A N 1
ATOM 684 C CA . THR A 1 85 ? 33.491 -3.959 -53.319 1.00 71.81 85 THR A CA 1
ATOM 685 C C . THR A 1 85 ? 34.051 -4.226 -54.716 1.00 71.81 85 THR A C 1
ATOM 687 O O . THR A 1 85 ? 35.231 -3.979 -54.966 1.00 71.81 85 THR A O 1
ATOM 690 N N . ILE A 1 86 ? 33.209 -4.696 -55.640 1.00 76.38 86 ILE A N 1
ATOM 691 C CA . ILE A 1 86 ? 33.608 -5.016 -57.015 1.00 76.38 86 ILE A CA 1
ATOM 692 C C . ILE A 1 86 ? 33.981 -3.734 -57.765 1.00 76.38 86 ILE A C 1
ATOM 694 O O . ILE A 1 86 ? 35.009 -3.726 -58.434 1.00 76.38 86 ILE A O 1
ATOM 698 N N . HIS A 1 87 ? 33.220 -2.644 -57.598 1.00 75.31 87 HIS A N 1
ATOM 699 C CA . HIS A 1 87 ? 33.532 -1.355 -58.221 1.00 75.31 87 HIS A CA 1
ATOM 700 C C . HIS A 1 87 ? 34.881 -0.792 -57.762 1.00 75.31 87 HIS A C 1
ATOM 702 O O . HIS A 1 87 ? 35.691 -0.400 -58.599 1.00 75.31 87 HIS A O 1
ATOM 708 N N . LEU A 1 88 ? 35.155 -0.791 -56.451 1.00 73.38 88 LEU A N 1
ATOM 709 C CA . LEU A 1 88 ? 36.440 -0.344 -55.905 1.00 73.38 88 LEU A CA 1
ATOM 710 C C . LEU A 1 88 ? 37.594 -1.189 -56.443 1.00 73.38 88 LEU A C 1
ATOM 712 O O . LEU A 1 88 ? 38.559 -0.631 -56.951 1.00 73.38 88 LEU A O 1
ATOM 716 N N . ILE A 1 89 ? 37.486 -2.521 -56.400 1.00 74.88 89 ILE A N 1
ATOM 717 C CA . ILE A 1 89 ? 38.542 -3.414 -56.897 1.00 74.88 89 ILE A CA 1
ATOM 718 C C . ILE A 1 89 ? 38.760 -3.228 -58.406 1.00 74.88 89 ILE A C 1
ATOM 720 O O . ILE A 1 89 ? 39.909 -3.159 -58.843 1.00 74.88 89 ILE A O 1
ATOM 724 N N . SER A 1 90 ? 37.695 -3.111 -59.205 1.00 75.25 90 SER A N 1
ATOM 725 C CA . SER A 1 90 ? 37.803 -2.968 -60.661 1.00 75.25 90 SER A CA 1
ATOM 726 C C . SER A 1 90 ? 38.342 -1.604 -61.079 1.00 75.25 90 SER A C 1
ATOM 728 O O . SER A 1 90 ? 39.169 -1.534 -61.986 1.00 75.25 90 SER A O 1
ATOM 730 N N . LEU A 1 91 ? 37.921 -0.529 -60.405 1.00 75.25 91 LEU A N 1
ATOM 731 C CA . LEU A 1 91 ? 38.455 0.817 -60.600 1.00 75.25 91 LEU A CA 1
ATOM 732 C C . LEU A 1 91 ? 39.929 0.864 -60.191 1.00 75.25 91 LEU A C 1
ATOM 734 O O . LEU A 1 91 ? 40.759 1.306 -60.974 1.00 75.25 91 LEU A O 1
ATOM 738 N N . THR A 1 92 ? 40.287 0.324 -59.025 1.00 75.19 92 THR A N 1
ATOM 739 C CA . THR A 1 92 ? 41.683 0.208 -58.588 1.00 75.19 92 THR A CA 1
ATOM 740 C C . THR A 1 92 ? 42.529 -0.570 -59.599 1.00 75.19 92 THR A C 1
ATOM 742 O O . THR A 1 92 ? 43.583 -0.080 -59.991 1.00 75.19 92 THR A O 1
ATOM 745 N N . ALA A 1 93 ? 42.070 -1.726 -60.088 1.00 77.31 93 ALA A N 1
ATOM 746 C CA . ALA A 1 93 ? 42.793 -2.509 -61.092 1.00 77.31 93 ALA A CA 1
ATOM 747 C C . ALA A 1 93 ? 42.938 -1.773 -62.437 1.00 77.31 93 ALA A C 1
ATOM 749 O O . ALA A 1 93 ? 44.009 -1.813 -63.044 1.00 77.31 93 ALA A O 1
ATOM 750 N N . PHE A 1 94 ? 41.897 -1.063 -62.882 1.00 77.00 94 PHE A N 1
ATOM 751 C CA . PHE A 1 94 ? 41.924 -0.250 -64.099 1.00 77.00 94 PHE A CA 1
ATOM 752 C C . PHE A 1 94 ? 42.899 0.929 -63.986 1.00 77.00 94 PHE A C 1
ATOM 754 O O . PHE A 1 94 ? 43.760 1.093 -64.848 1.00 77.00 94 PHE A O 1
ATOM 761 N N . LEU A 1 95 ? 42.821 1.708 -62.903 1.00 74.44 95 LEU A N 1
ATOM 762 C CA . LEU A 1 95 ? 43.727 2.831 -62.644 1.00 74.44 95 LEU A CA 1
ATOM 763 C C . LEU A 1 95 ? 45.177 2.353 -62.463 1.00 74.44 95 LEU A C 1
ATOM 765 O O . LEU A 1 95 ? 46.096 3.022 -62.929 1.00 74.44 95 LEU A O 1
ATOM 769 N N . PHE A 1 96 ? 45.390 1.182 -61.849 1.00 76.50 96 PHE A N 1
ATOM 770 C CA . PHE A 1 96 ? 46.711 0.563 -61.716 1.00 76.50 96 PHE A CA 1
ATOM 771 C C . PHE A 1 96 ? 47.288 0.155 -63.079 1.00 76.50 96 PHE A C 1
ATOM 773 O O . PHE A 1 96 ? 48.421 0.506 -63.405 1.00 76.50 96 PHE A O 1
ATOM 780 N N . ALA A 1 97 ? 46.494 -0.529 -63.910 1.00 76.88 97 ALA A N 1
ATOM 781 C CA . ALA A 1 97 ? 46.896 -0.891 -65.265 1.00 76.88 97 ALA A CA 1
ATOM 782 C C . ALA A 1 97 ? 47.190 0.356 -66.114 1.00 76.88 97 ALA A C 1
ATOM 784 O O . ALA A 1 97 ? 48.199 0.396 -66.810 1.00 76.88 97 ALA A O 1
ATOM 785 N N . LEU A 1 98 ? 46.365 1.402 -66.010 1.00 73.12 98 LEU A N 1
ATOM 786 C CA . LEU A 1 98 ? 46.572 2.668 -66.712 1.00 73.12 98 LEU A CA 1
ATOM 787 C C . LEU A 1 98 ? 47.858 3.381 -66.255 1.00 73.12 98 LEU A C 1
ATOM 789 O O . LEU A 1 98 ? 48.615 3.865 -67.095 1.00 73.12 98 LEU A O 1
ATOM 793 N N . ALA A 1 99 ? 48.143 3.388 -64.947 1.00 75.00 99 ALA A N 1
ATOM 794 C CA . ALA A 1 99 ? 49.374 3.936 -64.377 1.00 75.00 99 ALA A CA 1
ATOM 795 C C . ALA A 1 99 ? 50.633 3.170 -64.825 1.00 75.00 99 ALA A C 1
ATOM 797 O O . ALA A 1 99 ? 51.677 3.786 -65.035 1.00 75.00 99 ALA A O 1
ATOM 798 N N . TYR A 1 100 ? 50.550 1.851 -65.025 1.00 77.06 100 TYR A N 1
ATOM 799 C CA . TYR A 1 100 ? 51.676 1.062 -65.533 1.00 77.06 100 TYR A CA 1
ATOM 800 C C . TYR A 1 100 ? 52.124 1.527 -66.932 1.00 77.06 100 TYR A C 1
ATOM 802 O O . TYR A 1 100 ? 53.319 1.691 -67.181 1.00 77.06 100 TYR A O 1
ATOM 810 N N . TYR A 1 101 ? 51.189 1.855 -67.832 1.00 73.12 101 TYR A N 1
ATOM 811 C CA . TYR A 1 101 ? 51.533 2.378 -69.165 1.00 73.12 101 TYR A CA 1
ATOM 812 C C . TYR A 1 101 ? 52.100 3.806 -69.159 1.00 73.12 101 TYR A C 1
ATOM 814 O O . TYR A 1 101 ? 52.590 4.249 -70.194 1.00 73.12 101 TYR A O 1
ATOM 822 N N . THR A 1 102 ? 52.069 4.547 -68.042 1.00 70.69 102 THR A N 1
ATOM 823 C CA . THR A 1 102 ? 52.655 5.898 -68.007 1.00 70.69 102 THR A CA 1
ATOM 824 C C . THR A 1 102 ? 54.167 5.884 -67.781 1.00 70.69 102 THR A C 1
ATOM 826 O O . THR A 1 102 ? 54.867 6.694 -68.382 1.00 70.69 102 THR A O 1
ATOM 829 N N . ASN A 1 103 ? 54.674 5.012 -66.896 1.00 74.12 103 ASN A N 1
ATOM 830 C CA . ASN A 1 103 ? 56.107 4.944 -66.553 1.00 74.12 103 ASN A CA 1
ATOM 831 C C . ASN A 1 103 ? 56.530 3.606 -65.891 1.00 74.12 103 ASN A C 1
ATOM 833 O O . ASN A 1 103 ? 57.412 3.590 -65.032 1.00 74.12 103 ASN A O 1
ATOM 837 N N . GLY A 1 104 ? 55.870 2.494 -66.233 1.00 76.62 104 GLY A N 1
ATOM 838 C CA . GLY A 1 104 ? 56.099 1.178 -65.622 1.00 76.62 104 GLY A CA 1
ATOM 839 C C . GLY A 1 104 ? 55.687 1.109 -64.150 1.00 76.62 104 GLY A C 1
ATOM 840 O O . GLY A 1 104 ? 54.900 1.928 -63.662 1.00 76.62 104 GLY A O 1
ATOM 841 N N . SER A 1 105 ? 56.251 0.146 -63.415 1.00 75.06 105 SER A N 1
ATOM 842 C CA . SER A 1 105 ? 56.034 0.008 -61.964 1.00 75.06 105 SER A CA 1
ATOM 843 C C . SER A 1 1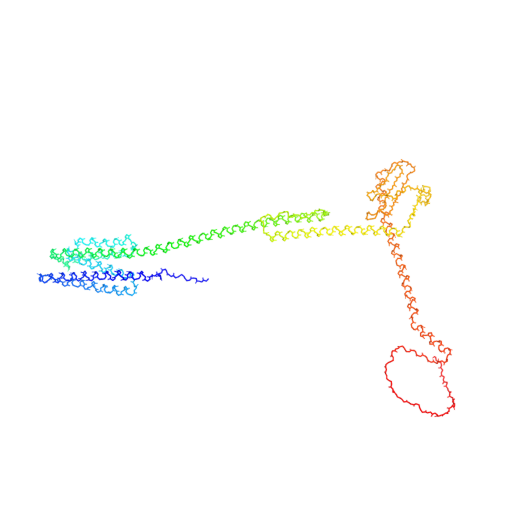05 ? 56.499 1.226 -61.144 1.00 75.06 105 SER A C 1
ATOM 845 O O . SER A 1 105 ? 55.987 1.456 -60.052 1.00 75.06 105 SER A O 1
ATOM 847 N N . MET A 1 106 ? 57.386 2.067 -61.691 1.00 74.69 106 MET A N 1
ATOM 848 C CA . MET A 1 106 ? 57.877 3.309 -61.071 1.00 74.69 106 MET A CA 1
ATOM 849 C C . MET A 1 106 ? 56.987 4.539 -61.350 1.00 74.69 106 MET A C 1
ATOM 851 O O . MET A 1 106 ? 57.432 5.683 -61.217 1.00 74.69 106 MET A O 1
ATOM 855 N N . SER A 1 107 ? 55.731 4.351 -61.767 1.00 73.69 107 SER A N 1
ATOM 856 C CA . SER A 1 107 ? 54.790 5.462 -61.941 1.00 73.69 107 SER A CA 1
ATOM 857 C C . SER A 1 107 ? 54.414 6.098 -60.590 1.00 73.69 107 SER A C 1
ATOM 859 O O . SER A 1 107 ? 53.942 5.390 -59.696 1.00 73.69 107 SER A O 1
ATOM 861 N N . PRO A 1 108 ? 54.519 7.436 -60.421 1.00 70.50 108 PRO A N 1
ATOM 862 C CA . PRO A 1 108 ? 54.161 8.107 -59.165 1.00 70.50 108 PRO A CA 1
ATOM 863 C C . PRO A 1 108 ? 52.679 7.933 -58.787 1.00 70.50 108 PRO A C 1
ATOM 865 O O . PRO A 1 108 ? 52.304 8.112 -57.629 1.00 70.50 108 PRO A O 1
ATOM 868 N N . PHE A 1 109 ? 51.829 7.524 -59.733 1.00 69.25 109 PHE A N 1
ATOM 869 C CA . PHE A 1 109 ? 50.417 7.248 -59.483 1.00 69.25 109 PHE A CA 1
ATOM 870 C C . PHE A 1 109 ? 50.153 5.944 -58.728 1.00 69.25 109 PHE A C 1
ATOM 872 O O . PHE A 1 109 ? 49.098 5.831 -58.112 1.00 69.25 109 PHE A O 1
ATOM 879 N N . VAL A 1 110 ? 51.109 5.009 -58.674 1.00 71.56 110 VAL A N 1
ATOM 880 C CA . VAL A 1 110 ? 51.033 3.849 -57.766 1.00 71.56 110 VAL A CA 1
ATOM 881 C C . VAL A 1 110 ? 50.914 4.320 -56.311 1.00 71.56 110 VAL A C 1
ATOM 883 O O . VAL A 1 110 ? 50.106 3.793 -55.550 1.00 71.56 110 VAL A O 1
ATOM 886 N N . ILE A 1 111 ? 51.658 5.371 -55.944 1.00 70.12 111 ILE A N 1
ATOM 887 C CA . ILE A 1 111 ? 51.628 5.974 -54.604 1.00 70.12 111 ILE A CA 1
ATOM 888 C C . ILE A 1 111 ? 50.283 6.674 -54.363 1.00 70.12 111 ILE A C 1
ATOM 890 O O . ILE A 1 111 ? 49.670 6.493 -53.312 1.00 70.12 111 ILE A O 1
ATOM 894 N N . VAL A 1 112 ? 49.782 7.427 -55.351 1.00 70.25 112 VAL A N 1
ATOM 895 C CA . VAL A 1 112 ? 48.468 8.094 -55.267 1.00 70.25 112 VAL A CA 1
ATOM 896 C C . VAL A 1 112 ? 47.340 7.071 -55.105 1.00 70.25 112 VAL A C 1
ATOM 898 O O . VAL A 1 112 ? 46.431 7.290 -54.306 1.00 70.25 112 VAL A O 1
ATOM 901 N N . LEU A 1 113 ? 47.412 5.923 -55.785 1.00 72.56 113 LEU A N 1
ATOM 902 C CA . LEU A 1 113 ? 46.380 4.888 -55.721 1.00 72.56 113 LEU A CA 1
ATOM 903 C C . LEU A 1 113 ? 46.223 4.286 -54.317 1.00 72.56 113 LEU A C 1
ATOM 905 O O . LEU A 1 113 ? 45.109 3.940 -53.937 1.00 72.56 113 LEU A O 1
ATOM 909 N N . ILE A 1 114 ? 47.300 4.222 -53.525 1.00 74.44 114 ILE A N 1
ATOM 910 C CA . ILE A 1 114 ? 47.262 3.767 -52.124 1.00 74.44 114 ILE A CA 1
ATOM 911 C C . ILE A 1 114 ? 46.444 4.730 -51.247 1.00 74.44 114 ILE A C 1
ATOM 913 O O . ILE A 1 114 ? 45.803 4.288 -50.294 1.00 74.44 114 ILE A O 1
ATOM 917 N N . THR A 1 115 ? 46.397 6.029 -51.570 1.00 70.50 115 THR A N 1
ATOM 918 C CA . THR A 1 115 ? 45.681 7.026 -50.747 1.00 70.50 115 THR A CA 1
ATOM 919 C C . THR A 1 115 ? 44.165 6.801 -50.718 1.00 70.50 115 THR A C 1
ATOM 921 O O . THR A 1 115 ? 43.533 7.060 -49.694 1.00 70.50 115 THR A O 1
ATOM 924 N N . VAL A 1 116 ? 43.585 6.238 -51.787 1.00 68.44 116 VAL A N 1
ATOM 925 C CA . VAL A 1 116 ? 42.140 5.971 -51.899 1.00 68.44 116 VAL A CA 1
ATOM 926 C C . VAL A 1 116 ? 41.667 4.957 -50.837 1.00 68.44 116 VAL A C 1
ATOM 928 O O . VAL A 1 116 ? 40.861 5.345 -49.987 1.00 68.44 116 VAL A O 1
ATOM 931 N N . PRO A 1 117 ? 42.174 3.706 -50.756 1.00 69.38 117 PRO A N 1
ATOM 932 C CA . PRO A 1 117 ? 41.797 2.790 -49.679 1.00 69.38 117 PRO A CA 1
ATOM 933 C C . PRO A 1 117 ? 42.307 3.222 -48.297 1.00 69.38 117 PRO A C 1
ATOM 935 O O . PRO A 1 117 ? 41.694 2.825 -47.304 1.00 69.38 117 PRO A O 1
ATOM 938 N N . LEU A 1 118 ? 43.369 4.038 -48.202 1.00 70.56 118 LEU A N 1
ATOM 939 C CA . LEU A 1 118 ? 43.827 4.594 -46.922 1.00 70.56 118 LEU A CA 1
ATOM 940 C C . LEU A 1 118 ? 42.806 5.590 -46.347 1.00 70.56 118 LEU A C 1
ATOM 942 O O . LEU A 1 118 ? 42.462 5.510 -45.169 1.00 70.56 118 LEU A O 1
ATOM 946 N N . SER A 1 119 ? 42.259 6.479 -47.186 1.00 63.56 119 SER A N 1
ATOM 947 C CA . SER A 1 119 ? 41.169 7.385 -46.795 1.00 63.56 119 SER A CA 1
ATOM 948 C C . SER A 1 119 ? 39.922 6.603 -46.366 1.00 63.56 119 SER A C 1
ATOM 950 O O . SER A 1 119 ? 39.375 6.861 -45.296 1.00 63.56 119 SER A O 1
ATOM 952 N N . ALA A 1 120 ? 39.559 5.546 -47.103 1.00 63.97 120 ALA A N 1
ATOM 953 C CA . ALA A 1 120 ? 38.492 4.621 -46.714 1.00 63.97 120 ALA A CA 1
ATOM 954 C C . ALA A 1 120 ? 38.752 3.927 -45.357 1.00 63.97 120 ALA A C 1
ATOM 956 O O . ALA A 1 120 ? 37.812 3.514 -44.681 1.00 63.97 120 ALA A O 1
ATOM 957 N N . GLN A 1 121 ? 40.018 3.789 -44.943 1.00 64.75 121 GLN A N 1
ATOM 958 C CA . GLN A 1 121 ? 40.400 3.169 -43.671 1.00 64.75 121 GLN A CA 1
ATOM 959 C C . GLN A 1 121 ? 40.266 4.114 -42.470 1.00 64.75 121 GLN A C 1
ATOM 961 O O . GLN A 1 121 ? 39.953 3.651 -41.371 1.00 64.75 121 GLN A O 1
ATOM 966 N N . LEU A 1 122 ? 40.498 5.417 -42.674 1.00 62.75 122 LEU A N 1
ATOM 967 C CA . LEU A 1 122 ? 40.266 6.461 -41.668 1.00 62.75 122 LEU A CA 1
ATOM 968 C C . LEU A 1 122 ? 38.774 6.628 -41.342 1.00 62.75 122 LEU A C 1
ATOM 970 O O . LEU A 1 122 ? 38.430 6.960 -40.210 1.00 62.75 122 LEU A O 1
ATOM 974 N N . PHE A 1 123 ? 37.902 6.377 -42.319 1.00 57.47 123 PHE A N 1
ATOM 975 C CA . PHE A 1 123 ? 36.476 6.698 -42.267 1.00 57.47 123 PHE A CA 1
ATOM 976 C C . PHE A 1 123 ? 35.581 5.452 -42.426 1.00 57.47 123 PHE A C 1
ATOM 978 O O . PHE A 1 123 ? 34.833 5.340 -43.391 1.00 57.47 123 PHE A O 1
ATOM 985 N N . GLY A 1 124 ? 35.639 4.507 -41.475 1.00 58.12 124 GLY A N 1
ATOM 986 C CA . GLY A 1 124 ? 34.563 3.516 -41.286 1.00 58.12 124 GLY A CA 1
ATOM 987 C C . GLY A 1 124 ? 34.987 2.048 -41.245 1.00 58.12 124 GLY A C 1
ATOM 988 O O . GLY A 1 124 ? 35.255 1.502 -40.173 1.00 58.12 124 GLY A O 1
ATOM 989 N N . GLU A 1 125 ? 34.995 1.362 -42.391 1.00 62.12 125 GLU A N 1
ATOM 990 C CA . GLU A 1 125 ? 35.098 -0.104 -42.431 1.00 62.12 125 GLU A CA 1
ATOM 991 C C . GLU A 1 125 ? 36.504 -0.638 -42.732 1.00 62.12 125 GLU A C 1
ATOM 993 O O . GLU A 1 125 ? 36.905 -0.905 -43.870 1.00 62.12 125 GLU A O 1
ATOM 998 N N . ARG A 1 126 ? 37.222 -0.967 -41.650 1.00 62.53 126 ARG A N 1
ATOM 999 C CA . ARG A 1 126 ? 38.536 -1.636 -41.687 1.00 62.53 126 ARG A CA 1
ATOM 1000 C C . ARG A 1 126 ? 38.550 -2.959 -42.470 1.00 62.53 126 ARG A C 1
ATOM 1002 O O . ARG A 1 126 ? 39.633 -3.468 -42.741 1.00 62.53 126 ARG A O 1
ATOM 1009 N N . ARG A 1 127 ? 37.408 -3.598 -42.766 1.00 66.19 127 ARG A N 1
ATOM 1010 C CA . ARG A 1 127 ? 37.354 -4.887 -43.493 1.00 66.19 127 ARG A CA 1
ATOM 1011 C C . ARG A 1 127 ? 37.408 -4.698 -45.011 1.00 66.19 127 ARG A C 1
ATOM 1013 O O . ARG A 1 127 ? 38.225 -5.358 -45.645 1.00 66.19 127 ARG A O 1
ATOM 1020 N N . LEU A 1 128 ? 36.609 -3.783 -45.561 1.00 61.38 128 LEU A N 1
ATOM 1021 C CA . LEU A 1 128 ? 36.587 -3.459 -46.993 1.00 61.38 128 LEU A CA 1
ATOM 1022 C C . LEU A 1 128 ? 37.911 -2.838 -47.459 1.00 61.38 128 LEU A C 1
ATOM 1024 O O . LEU A 1 128 ? 38.527 -3.333 -48.402 1.00 61.38 128 LEU A O 1
ATOM 1028 N N . SER A 1 129 ? 38.398 -1.822 -46.737 1.00 65.56 129 SER A N 1
ATOM 1029 C CA . SER A 1 129 ? 39.664 -1.144 -47.057 1.00 65.56 129 SER A CA 1
ATOM 1030 C C . SER A 1 129 ? 40.863 -2.111 -47.091 1.00 65.56 129 SER A C 1
ATOM 1032 O O . SER A 1 129 ? 41.690 -2.029 -47.999 1.00 65.56 129 SER A O 1
ATOM 1034 N N . ARG A 1 130 ? 40.921 -3.104 -46.185 1.00 74.25 130 ARG A N 1
ATOM 1035 C CA . ARG A 1 130 ? 41.990 -4.123 -46.184 1.00 74.25 130 ARG A CA 1
ATOM 1036 C C . ARG A 1 130 ? 42.054 -4.919 -47.489 1.00 74.25 130 ARG A C 1
ATOM 1038 O O . ARG A 1 130 ? 43.155 -5.148 -47.976 1.00 74.25 130 ARG A O 1
ATOM 1045 N N . TRP A 1 131 ? 40.921 -5.329 -48.060 1.00 73.94 131 TRP A N 1
ATOM 1046 C CA . TRP A 1 131 ? 40.916 -6.079 -49.323 1.00 73.94 131 TRP A CA 1
ATOM 1047 C C . TRP A 1 131 ? 41.376 -5.228 -50.509 1.00 73.94 131 TRP A C 1
ATOM 1049 O O . TRP A 1 131 ? 42.146 -5.714 -51.333 1.00 73.94 131 TRP A O 1
ATOM 1059 N N . ALA A 1 132 ? 40.976 -3.954 -50.561 1.00 71.31 132 ALA A N 1
ATOM 1060 C CA . ALA A 1 132 ? 41.454 -3.017 -51.578 1.00 71.31 132 ALA A CA 1
ATOM 1061 C C . ALA A 1 132 ? 42.963 -2.723 -51.441 1.00 71.31 132 ALA A C 1
ATOM 1063 O O . ALA A 1 132 ? 43.681 -2.660 -52.433 1.00 71.31 132 ALA A O 1
ATOM 1064 N N . LEU A 1 133 ? 43.479 -2.599 -50.215 1.00 77.56 133 LEU A N 1
ATOM 1065 C CA . LEU A 1 133 ? 44.910 -2.383 -49.988 1.00 77.56 133 LEU A CA 1
ATOM 1066 C C . LEU A 1 133 ? 45.738 -3.623 -50.373 1.00 77.56 133 LEU A C 1
ATOM 1068 O O . LEU A 1 133 ? 46.750 -3.494 -51.061 1.00 77.56 133 LEU A O 1
ATOM 1072 N N . TRP A 1 134 ? 45.275 -4.829 -50.022 1.00 82.50 134 TRP A N 1
ATOM 1073 C CA . TRP A 1 134 ? 45.898 -6.074 -50.484 1.00 82.50 134 TRP A CA 1
ATOM 1074 C C . TRP A 1 134 ? 45.835 -6.238 -52.007 1.00 82.50 134 TRP A C 1
ATOM 1076 O O . TRP A 1 134 ? 46.813 -6.706 -52.586 1.00 82.50 134 TRP A O 1
ATOM 1086 N N . SER A 1 135 ? 44.750 -5.828 -52.678 1.00 78.12 135 SER A N 1
ATOM 1087 C CA . SER A 1 135 ? 44.677 -5.919 -54.142 1.00 78.12 135 SER A CA 1
ATOM 1088 C C . SER A 1 135 ? 45.699 -5.008 -54.830 1.00 78.12 135 SER A C 1
ATOM 1090 O O . SER A 1 135 ? 46.342 -5.462 -55.773 1.00 78.12 135 SER A O 1
ATOM 1092 N N . ILE A 1 136 ? 45.948 -3.791 -54.323 1.00 79.69 136 ILE A N 1
ATOM 1093 C CA . ILE A 1 136 ? 47.029 -2.919 -54.827 1.00 79.69 136 ILE A CA 1
ATOM 1094 C C . ILE A 1 136 ? 48.399 -3.584 -54.655 1.00 79.69 136 ILE A C 1
ATOM 1096 O O . ILE A 1 136 ? 49.181 -3.616 -55.602 1.00 79.69 136 ILE A O 1
ATOM 1100 N N . VAL A 1 137 ? 48.689 -4.145 -53.475 1.00 83.31 137 VAL A N 1
ATOM 1101 C CA . VAL A 1 137 ? 49.975 -4.815 -53.201 1.00 83.31 137 VAL A CA 1
ATOM 1102 C C . VAL A 1 137 ? 50.183 -6.023 -54.122 1.00 83.31 137 VAL A C 1
ATOM 1104 O O . VAL A 1 137 ? 51.266 -6.185 -54.685 1.00 83.31 137 VAL A O 1
ATOM 1107 N N . ILE A 1 138 ? 49.147 -6.842 -54.324 1.00 85.56 138 ILE A N 1
ATOM 1108 C CA . ILE A 1 138 ? 49.190 -8.019 -55.206 1.00 85.56 138 ILE A CA 1
ATOM 1109 C C . ILE A 1 138 ? 49.369 -7.603 -56.673 1.00 85.56 138 ILE A C 1
ATOM 1111 O O . ILE A 1 138 ? 50.210 -8.175 -57.364 1.00 85.56 138 ILE A O 1
ATOM 1115 N N . LEU A 1 139 ? 48.630 -6.593 -57.148 1.00 82.81 139 LEU A N 1
ATOM 1116 C CA . LEU A 1 139 ? 48.754 -6.077 -58.517 1.00 82.81 139 LEU A CA 1
ATOM 1117 C C . LEU A 1 139 ? 50.134 -5.460 -58.773 1.00 82.81 139 LEU A C 1
ATOM 1119 O O . LEU A 1 139 ? 50.723 -5.709 -59.825 1.00 82.81 139 LEU A O 1
ATOM 1123 N N . TYR A 1 140 ? 50.679 -4.721 -57.803 1.00 84.81 140 TYR A N 1
ATOM 1124 C CA . TYR A 1 140 ? 52.023 -4.153 -57.887 1.00 84.81 140 TYR A CA 1
ATOM 1125 C C . TYR A 1 140 ? 53.101 -5.229 -57.962 1.00 84.81 140 TYR A C 1
ATOM 1127 O O . TYR A 1 140 ? 53.933 -5.198 -58.868 1.00 84.81 140 TYR A O 1
ATOM 1135 N N . LEU A 1 141 ? 53.060 -6.215 -57.061 1.00 84.88 141 LEU A N 1
ATOM 1136 C CA . LEU A 1 141 ? 54.020 -7.315 -57.067 1.00 84.88 141 LEU A CA 1
ATOM 1137 C C . LEU A 1 141 ? 53.905 -8.150 -58.356 1.00 84.88 141 LEU A C 1
ATOM 1139 O O . LEU A 1 141 ? 54.921 -8.515 -58.944 1.00 84.88 141 LEU A O 1
ATOM 1143 N N . GLY A 1 142 ? 52.681 -8.391 -58.838 1.00 84.12 142 GLY A N 1
ATOM 1144 C CA . GLY A 1 142 ? 52.414 -9.100 -60.090 1.00 84.12 142 GLY A CA 1
ATOM 1145 C C . GLY A 1 142 ? 52.961 -8.377 -61.325 1.00 84.12 142 GLY A C 1
ATOM 1146 O O . GLY A 1 142 ? 53.705 -8.970 -62.100 1.00 84.12 142 GLY A O 1
ATOM 1147 N N . MET A 1 143 ? 52.669 -7.084 -61.500 1.00 78.00 143 MET A N 1
ATOM 1148 C CA . MET A 1 143 ? 53.201 -6.330 -62.645 1.00 78.00 143 MET A CA 1
ATOM 1149 C C . MET A 1 143 ? 54.712 -6.103 -62.549 1.00 78.00 143 MET A C 1
ATOM 1151 O O . MET A 1 143 ? 55.397 -6.232 -63.557 1.00 78.00 143 MET A O 1
ATOM 1155 N N . SER A 1 144 ? 55.253 -5.830 -61.357 1.00 82.94 144 SER A N 1
ATOM 1156 C CA . SER A 1 144 ? 56.699 -5.646 -61.161 1.00 82.94 144 SER A CA 1
ATOM 1157 C C . SER A 1 144 ? 57.487 -6.932 -61.451 1.00 82.94 144 SER A C 1
ATOM 1159 O O . SER A 1 144 ? 58.535 -6.880 -62.091 1.00 82.94 144 SER A O 1
ATOM 1161 N N . THR A 1 145 ? 56.958 -8.104 -61.079 1.00 84.94 145 THR A N 1
ATOM 1162 C CA . THR A 1 145 ? 57.570 -9.395 -61.446 1.00 84.94 145 THR A CA 1
ATOM 1163 C C . THR A 1 145 ? 57.432 -9.711 -62.937 1.00 84.94 145 THR A C 1
ATOM 1165 O O . THR A 1 145 ? 58.398 -10.175 -63.537 1.00 84.94 145 THR A O 1
ATOM 1168 N N . MET A 1 146 ? 56.298 -9.403 -63.575 1.00 83.00 146 MET A N 1
ATOM 1169 C CA . MET A 1 146 ? 56.149 -9.538 -65.034 1.00 83.00 146 MET A CA 1
ATOM 1170 C C . MET A 1 146 ? 57.059 -8.581 -65.827 1.00 83.00 146 MET A C 1
ATOM 1172 O O . MET A 1 146 ? 57.544 -8.957 -66.894 1.00 83.00 146 MET A O 1
ATOM 1176 N N . GLU A 1 147 ? 57.316 -7.376 -65.310 1.00 83.06 147 GLU A N 1
ATOM 1177 C CA . GLU A 1 147 ? 58.274 -6.408 -65.866 1.00 83.06 147 GLU A CA 1
ATOM 1178 C C . GLU A 1 147 ? 59.718 -6.913 -65.714 1.00 83.06 147 GLU A C 1
ATOM 1180 O O . GLU A 1 147 ? 60.472 -6.928 -66.684 1.00 83.06 147 GLU A O 1
ATOM 1185 N N . ALA A 1 148 ? 60.088 -7.429 -64.535 1.00 84.44 148 ALA A N 1
ATOM 1186 C CA . ALA A 1 148 ? 61.410 -8.013 -64.286 1.00 84.44 148 ALA A CA 1
ATOM 1187 C C . ALA A 1 148 ? 61.694 -9.272 -65.132 1.00 84.44 148 ALA A C 1
ATOM 1189 O O . ALA A 1 148 ? 62.840 -9.522 -65.501 1.00 84.44 148 ALA A O 1
ATOM 1190 N N . LEU A 1 149 ? 60.658 -10.048 -65.469 1.00 88.62 149 LEU A N 1
ATOM 1191 C CA . LEU A 1 149 ? 60.734 -11.189 -66.390 1.00 88.62 149 LEU A CA 1
ATOM 1192 C C . LEU A 1 149 ? 60.696 -10.780 -67.878 1.00 88.62 149 LEU A C 1
ATOM 1194 O O . LEU A 1 149 ? 60.777 -11.647 -68.746 1.00 88.62 149 LEU A O 1
ATOM 1198 N N . GLY A 1 150 ? 60.544 -9.489 -68.192 1.00 78.00 150 GLY A N 1
ATOM 1199 C CA . GLY A 1 150 ? 60.465 -8.973 -69.564 1.00 78.00 150 GLY A CA 1
ATOM 1200 C C . GLY A 1 150 ? 59.177 -9.323 -70.322 1.00 78.00 150 GLY A C 1
ATOM 1201 O O . GLY A 1 150 ? 59.098 -9.060 -71.521 1.00 78.00 150 GLY A O 1
ATOM 1202 N N . ILE A 1 151 ? 58.177 -9.898 -69.641 1.00 81.94 151 ILE A N 1
ATOM 1203 C CA . ILE A 1 151 ? 56.862 -10.262 -70.201 1.00 81.94 151 ILE A CA 1
ATOM 1204 C C . ILE A 1 151 ? 56.044 -8.998 -70.490 1.00 81.94 151 ILE A C 1
ATOM 1206 O O . ILE A 1 151 ? 55.356 -8.912 -71.506 1.00 81.94 151 ILE A O 1
ATOM 1210 N N . LEU A 1 152 ? 56.134 -8.011 -69.596 1.00 76.94 152 LEU A N 1
ATOM 1211 C CA . LEU A 1 152 ? 55.603 -6.669 -69.801 1.00 76.94 152 LEU A CA 1
ATOM 1212 C C . LEU A 1 152 ? 56.765 -5.697 -70.009 1.00 76.94 152 LEU A C 1
ATOM 1214 O O . LEU A 1 152 ? 57.763 -5.751 -69.294 1.00 76.94 152 LEU A O 1
ATOM 1218 N N . GLN A 1 153 ? 56.623 -4.791 -70.975 1.00 75.81 153 GLN A N 1
ATOM 1219 C CA . GLN A 1 153 ? 57.567 -3.699 -71.202 1.00 75.81 153 GLN A CA 1
ATOM 1220 C C . GLN A 1 153 ? 56.809 -2.366 -71.146 1.00 75.81 153 GLN A C 1
ATOM 1222 O O . GLN A 1 153 ? 55.796 -2.224 -71.840 1.00 75.81 153 GLN A O 1
ATOM 1227 N N . PRO A 1 154 ? 57.260 -1.382 -70.346 1.00 70.12 154 PRO A N 1
ATOM 1228 C CA . PRO A 1 154 ? 56.587 -0.094 -70.247 1.00 70.12 154 PRO A CA 1
ATOM 1229 C C . PRO A 1 154 ? 56.700 0.674 -71.568 1.00 70.12 154 PRO A C 1
ATOM 1231 O O . PRO A 1 154 ? 57.793 0.961 -72.064 1.00 70.12 154 PRO A O 1
ATOM 1234 N N . MET A 1 155 ? 55.551 1.021 -72.147 1.00 69.19 155 MET A N 1
ATOM 1235 C CA . MET A 1 155 ? 55.491 1.732 -73.421 1.00 69.19 155 MET A CA 1
ATOM 1236 C C . MET A 1 155 ? 55.869 3.208 -73.225 1.00 69.19 155 MET A C 1
ATOM 1238 O O . MET A 1 155 ? 55.323 3.896 -72.366 1.00 69.19 155 MET A O 1
ATOM 1242 N N . LYS A 1 156 ? 56.809 3.723 -74.027 1.00 69.50 156 LYS A N 1
ATOM 1243 C CA . LYS A 1 156 ? 57.227 5.133 -73.953 1.00 69.50 156 LYS A CA 1
ATOM 1244 C C . LYS A 1 156 ? 56.200 6.033 -74.643 1.00 69.50 156 LYS A C 1
ATOM 1246 O O . LYS A 1 156 ? 56.238 6.215 -75.857 1.00 69.50 156 LYS A O 1
ATOM 1251 N N . MET A 1 157 ? 55.289 6.597 -73.855 1.00 68.06 157 MET A N 1
ATOM 1252 C CA . MET A 1 157 ? 54.213 7.464 -74.348 1.00 68.06 157 MET A CA 1
ATOM 1253 C C . MET A 1 157 ? 54.733 8.848 -74.783 1.00 68.06 157 MET A C 1
ATOM 1255 O O . MET A 1 157 ? 55.626 9.400 -74.131 1.00 68.06 157 MET A O 1
ATOM 1259 N N . PRO A 1 158 ? 54.137 9.488 -75.810 1.00 77.50 158 PRO A N 1
ATOM 1260 C CA . PRO A 1 158 ? 54.395 10.895 -76.113 1.00 77.50 158 PRO A CA 1
ATOM 1261 C C . PRO A 1 158 ? 54.080 11.800 -74.912 1.00 77.50 158 PRO A C 1
ATOM 1263 O O . PRO A 1 158 ? 53.057 11.637 -74.245 1.00 77.50 158 PRO A O 1
ATOM 1266 N N . THR A 1 159 ? 54.921 12.806 -74.661 1.00 78.12 159 THR A N 1
ATOM 1267 C CA . THR A 1 159 ? 54.841 13.660 -73.456 1.00 78.12 159 THR A CA 1
ATOM 1268 C C . THR A 1 159 ? 53.511 14.407 -73.305 1.00 78.12 159 THR A C 1
ATOM 1270 O O . THR A 1 159 ? 53.054 14.622 -72.183 1.00 78.12 159 THR A O 1
ATOM 1273 N N . LEU A 1 160 ? 52.858 14.772 -74.414 1.00 77.88 160 LEU A N 1
ATOM 1274 C CA . LEU A 1 160 ? 51.519 15.370 -74.409 1.00 77.88 160 LEU A CA 1
ATOM 1275 C C . LEU A 1 160 ? 50.449 14.374 -73.932 1.00 77.88 160 LEU A C 1
ATOM 1277 O O . LEU A 1 160 ? 49.640 14.709 -73.070 1.00 77.88 160 LEU A O 1
ATOM 1281 N N . PHE A 1 161 ? 50.478 13.141 -74.448 1.00 71.38 161 PHE A N 1
ATOM 1282 C CA . PHE A 1 161 ? 49.548 12.078 -74.060 1.00 71.38 161 PHE A CA 1
ATOM 1283 C C . PHE A 1 161 ? 49.729 11.697 -72.585 1.00 71.38 161 PHE A C 1
ATOM 1285 O O . PHE A 1 161 ? 48.754 11.576 -71.847 1.00 71.38 161 PHE A O 1
ATOM 1292 N N . LEU A 1 162 ? 50.983 11.610 -72.135 1.00 72.88 162 LEU A N 1
ATOM 1293 C CA . LEU A 1 162 ? 51.343 11.359 -70.741 1.00 72.88 162 LEU A CA 1
ATOM 1294 C C . LEU A 1 162 ? 50.722 12.400 -69.788 1.00 72.88 162 LEU A C 1
ATOM 1296 O O . LEU A 1 162 ? 50.134 12.035 -68.773 1.00 72.88 162 LEU A O 1
ATOM 1300 N N . ARG A 1 163 ? 50.773 13.693 -70.145 1.00 79.88 163 ARG A N 1
ATOM 1301 C CA . ARG A 1 163 ? 50.132 14.775 -69.371 1.00 79.88 163 ARG A CA 1
ATOM 1302 C C . ARG A 1 163 ? 48.606 14.648 -69.332 1.00 79.88 163 ARG A C 1
ATOM 1304 O O . ARG A 1 163 ? 48.022 14.851 -68.274 1.00 79.88 163 ARG A O 1
ATOM 1311 N N . ILE A 1 164 ? 47.968 14.296 -70.450 1.00 75.62 164 ILE A N 1
ATOM 1312 C CA . ILE A 1 164 ? 46.509 14.095 -70.514 1.00 75.62 164 ILE A CA 1
ATOM 1313 C C . ILE A 1 164 ? 46.093 12.906 -69.633 1.00 75.62 164 ILE A C 1
ATOM 1315 O O . ILE A 1 164 ? 45.158 13.026 -68.842 1.00 75.62 164 ILE A O 1
ATOM 1319 N N . MET A 1 165 ? 46.833 11.793 -69.691 1.00 71.38 165 MET A N 1
ATOM 1320 C CA . MET A 1 165 ? 46.606 10.630 -68.826 1.00 71.38 165 MET A CA 1
ATOM 1321 C C . MET A 1 165 ? 46.736 10.978 -67.342 1.00 71.38 165 MET A C 1
ATOM 1323 O O . MET A 1 165 ? 45.876 10.588 -66.559 1.00 71.38 165 MET A O 1
ATOM 1327 N N . TYR A 1 166 ? 47.756 11.751 -66.956 1.00 75.19 166 TYR A N 1
ATOM 1328 C CA . TYR A 1 166 ? 47.933 12.202 -65.572 1.00 75.19 166 TYR A CA 1
ATOM 1329 C C . TYR A 1 166 ? 46.759 13.046 -65.057 1.00 75.19 166 TYR A C 1
ATOM 1331 O O . TYR A 1 166 ? 46.367 12.894 -63.902 1.00 75.19 166 TYR A O 1
ATOM 1339 N N . VAL A 1 167 ? 46.162 13.892 -65.904 1.00 78.44 167 VAL A N 1
ATOM 1340 C CA . VAL A 1 167 ? 44.968 14.677 -65.546 1.00 78.44 167 VAL A CA 1
ATOM 1341 C C . VAL A 1 167 ? 43.750 13.764 -65.357 1.00 78.44 167 VAL A C 1
ATOM 1343 O O . VAL A 1 167 ? 43.089 13.847 -64.325 1.00 78.44 167 VAL A O 1
ATOM 1346 N N . ILE A 1 168 ? 43.483 12.852 -66.299 1.00 74.25 168 ILE A N 1
ATOM 1347 C CA . ILE A 1 168 ? 42.361 11.893 -66.215 1.00 74.25 168 ILE A CA 1
ATOM 1348 C C . ILE A 1 168 ? 42.475 11.023 -64.953 1.00 74.25 168 ILE A C 1
ATOM 1350 O O . ILE A 1 168 ? 41.508 10.859 -64.210 1.00 74.25 168 ILE A O 1
ATOM 1354 N N . LEU A 1 169 ? 43.674 10.504 -64.684 1.00 72.00 169 LEU A N 1
ATOM 1355 C CA . LEU A 1 169 ? 43.971 9.624 -63.554 1.00 72.00 169 LEU A CA 1
ATOM 1356 C C . LEU A 1 169 ? 43.821 10.343 -62.199 1.00 72.00 169 LEU A C 1
ATOM 1358 O O . LEU A 1 169 ? 43.340 9.747 -61.237 1.00 72.00 169 LEU A O 1
ATOM 1362 N N . LEU A 1 170 ? 44.163 11.635 -62.131 1.00 75.25 170 LEU A N 1
ATOM 1363 C CA . LEU A 1 170 ? 43.929 12.487 -60.961 1.00 75.25 170 LEU A CA 1
ATOM 1364 C C . LEU A 1 170 ? 42.432 12.745 -60.715 1.00 75.25 170 LEU A C 1
ATOM 1366 O O . LEU A 1 170 ? 41.976 12.642 -59.578 1.00 75.25 170 LEU A O 1
ATOM 1370 N N . PHE A 1 171 ? 41.646 13.036 -61.756 1.00 75.81 171 PHE A N 1
ATOM 1371 C CA . PHE A 1 171 ? 40.200 13.234 -61.592 1.00 75.81 171 PHE A CA 1
ATOM 1372 C C . PHE A 1 171 ? 39.483 11.950 -61.148 1.00 75.81 171 PHE A C 1
AT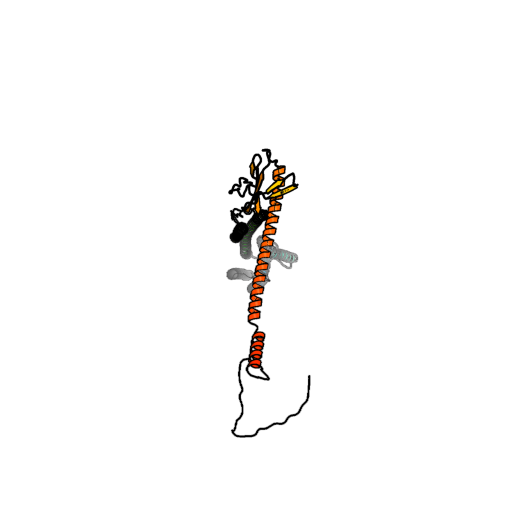OM 1374 O O . PHE A 1 171 ? 38.641 12.010 -60.253 1.00 75.81 171 PHE A O 1
ATOM 1381 N N . ALA A 1 172 ? 39.868 10.788 -61.684 1.00 70.81 172 ALA A N 1
ATOM 1382 C CA . ALA A 1 172 ? 39.288 9.503 -61.292 1.00 70.81 172 ALA A CA 1
ATOM 1383 C C . ALA A 1 172 ? 39.569 9.125 -59.819 1.00 70.81 172 ALA A C 1
ATOM 1385 O O . ALA A 1 172 ? 38.704 8.560 -59.149 1.00 70.81 172 ALA A O 1
ATOM 1386 N N . THR A 1 173 ? 40.750 9.454 -59.272 1.00 71.00 173 THR A N 1
ATOM 1387 C CA . THR A 1 173 ? 41.049 9.201 -57.845 1.00 71.00 173 THR A CA 1
ATOM 1388 C C . THR A 1 173 ? 40.324 10.173 -56.909 1.00 71.00 173 THR A C 1
ATOM 1390 O O . THR A 1 173 ? 39.866 9.763 -55.837 1.00 71.00 173 THR A O 1
ATOM 1393 N N . LEU A 1 174 ? 40.144 11.433 -57.320 1.00 76.12 174 LEU A N 1
ATOM 1394 C CA . LEU A 1 174 ? 39.304 12.406 -56.612 1.00 76.12 174 LEU A CA 1
ATOM 1395 C C . LEU A 1 174 ? 37.838 11.956 -56.565 1.00 76.12 174 LEU A C 1
ATOM 1397 O O . LEU A 1 174 ? 37.239 11.942 -55.490 1.00 76.12 174 LEU A O 1
ATOM 1401 N N . GLU A 1 175 ? 37.280 11.527 -57.698 1.00 72.94 175 GLU A N 1
ATOM 1402 C CA . GLU A 1 175 ? 35.915 10.999 -57.788 1.00 72.94 175 GLU A CA 1
ATOM 1403 C C . GLU A 1 175 ? 35.713 9.783 -56.867 1.00 72.94 175 GLU A C 1
ATOM 1405 O O . GLU A 1 175 ? 34.802 9.785 -56.035 1.00 72.94 175 GLU A O 1
ATOM 1410 N N . ALA A 1 176 ? 36.613 8.793 -56.930 1.00 69.19 176 ALA A N 1
ATOM 1411 C CA . ALA A 1 176 ? 36.588 7.619 -56.053 1.00 69.19 176 ALA A CA 1
ATOM 1412 C C . ALA A 1 176 ? 36.555 8.001 -54.561 1.00 69.19 176 ALA A C 1
ATOM 1414 O O . ALA A 1 176 ? 35.791 7.432 -53.776 1.00 69.19 176 ALA A O 1
ATOM 1415 N N . THR A 1 177 ? 37.349 9.004 -54.176 1.00 71.31 177 THR A N 1
ATOM 1416 C CA . THR A 1 177 ? 37.423 9.510 -52.797 1.00 71.31 177 THR A CA 1
ATOM 1417 C C . THR A 1 177 ? 36.111 10.176 -52.366 1.00 71.31 177 THR A C 1
ATOM 1419 O O . THR A 1 177 ? 35.628 9.933 -51.255 1.00 71.31 177 THR A O 1
ATOM 1422 N N . VAL A 1 178 ? 35.484 10.969 -53.245 1.00 73.50 178 VAL A N 1
ATOM 1423 C CA . VAL A 1 178 ? 34.178 11.602 -52.982 1.00 73.50 178 VAL A CA 1
ATOM 1424 C C . VAL A 1 178 ? 33.080 10.551 -52.805 1.00 73.50 178 VAL A C 1
ATOM 1426 O O . VAL A 1 178 ? 32.301 10.650 -51.857 1.00 73.50 178 VAL A O 1
ATOM 1429 N N . ILE A 1 179 ? 33.048 9.515 -53.650 1.00 69.44 179 ILE A N 1
ATOM 1430 C CA . ILE A 1 179 ? 32.062 8.424 -53.569 1.00 69.44 179 ILE A CA 1
ATOM 1431 C C . ILE A 1 179 ? 32.157 7.714 -52.217 1.00 69.44 179 ILE A C 1
ATOM 1433 O O . ILE A 1 179 ? 31.162 7.653 -51.492 1.00 69.44 179 ILE A O 1
ATOM 1437 N N . VAL A 1 180 ? 33.351 7.242 -51.842 1.00 69.38 180 VAL A N 1
ATOM 1438 C CA . VAL A 1 180 ? 33.589 6.553 -50.562 1.00 69.38 180 VAL A CA 1
ATOM 1439 C C . VAL A 1 180 ? 33.173 7.431 -49.379 1.00 69.38 180 VAL A C 1
ATOM 1441 O O . VAL A 1 180 ? 32.437 6.981 -48.499 1.00 69.38 180 V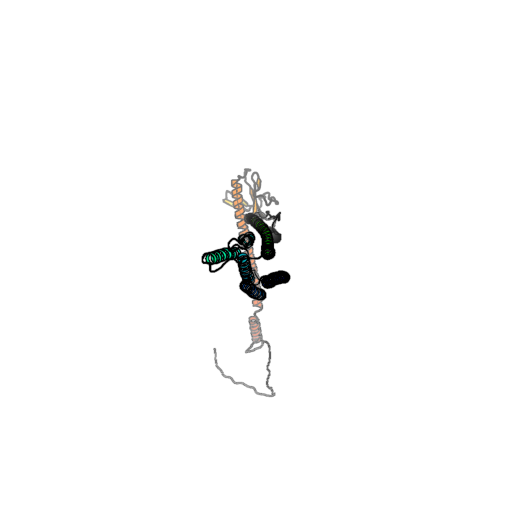AL A O 1
ATOM 1444 N N . THR A 1 181 ? 33.566 8.708 -49.394 1.00 66.75 181 THR A N 1
ATOM 1445 C CA . THR A 1 181 ? 33.219 9.666 -48.331 1.00 66.75 181 THR A CA 1
ATOM 1446 C C . THR A 1 181 ? 31.707 9.907 -48.247 1.00 66.75 181 THR A C 1
ATOM 1448 O O . THR A 1 181 ? 31.159 10.026 -47.150 1.00 66.75 181 THR A O 1
ATOM 1451 N N . SER A 1 182 ? 31.009 9.953 -49.387 1.00 68.56 182 SER A N 1
ATOM 1452 C CA . SER A 1 182 ? 29.559 10.178 -49.445 1.00 68.56 182 SER A CA 1
ATOM 1453 C C . SER A 1 182 ? 28.755 9.010 -48.864 1.00 68.56 182 SER A C 1
ATOM 1455 O O . SER A 1 182 ? 27.842 9.237 -48.071 1.00 68.56 182 SER A O 1
ATOM 1457 N N . ILE A 1 183 ? 29.148 7.770 -49.179 1.00 68.12 183 ILE A N 1
ATOM 1458 C CA . ILE A 1 183 ? 28.508 6.545 -48.681 1.00 68.12 183 ILE A CA 1
ATOM 1459 C C . ILE A 1 183 ? 28.690 6.447 -47.162 1.00 68.12 183 ILE A C 1
ATOM 1461 O O . ILE A 1 183 ? 27.719 6.256 -46.427 1.00 68.12 183 ILE A O 1
ATOM 1465 N N . PHE A 1 184 ? 29.917 6.662 -46.676 1.00 66.62 184 PHE A N 1
ATOM 1466 C CA . PHE A 1 184 ? 30.209 6.622 -45.244 1.00 66.62 184 PHE A CA 1
ATOM 1467 C C . PHE A 1 184 ? 29.476 7.712 -44.450 1.00 66.62 184 PHE A C 1
ATOM 1469 O O . PHE A 1 184 ? 28.994 7.454 -43.343 1.00 66.62 184 PHE A O 1
ATOM 1476 N N . LYS A 1 185 ? 29.360 8.926 -45.006 1.00 67.75 185 LYS A N 1
ATOM 1477 C CA . LYS A 1 185 ? 28.636 10.037 -44.372 1.00 67.75 185 LYS A CA 1
ATOM 1478 C C . LYS A 1 185 ? 27.178 9.675 -44.097 1.00 67.75 185 LYS A C 1
ATOM 1480 O O . LYS A 1 185 ? 26.679 10.001 -43.022 1.00 67.75 185 LYS A O 1
ATOM 1485 N N . GLU A 1 186 ? 26.513 8.995 -45.029 1.00 66.62 186 GLU A N 1
ATOM 1486 C CA . GLU A 1 186 ? 25.108 8.621 -44.861 1.00 66.62 186 GLU A CA 1
ATOM 1487 C C . GLU A 1 186 ? 24.942 7.431 -43.903 1.00 66.62 186 GLU A C 1
ATOM 1489 O O . GLU A 1 186 ? 24.155 7.505 -42.961 1.00 66.62 186 GLU A O 1
ATOM 1494 N N . GLN A 1 187 ? 25.785 6.398 -44.021 1.00 67.50 187 GLN A N 1
ATOM 1495 C CA . GLN A 1 187 ? 25.813 5.268 -43.077 1.00 67.50 187 GLN A CA 1
ATOM 1496 C C . GLN A 1 187 ? 26.087 5.720 -41.622 1.00 67.50 187 GLN A C 1
ATOM 1498 O O . GLN A 1 187 ? 25.512 5.194 -40.664 1.00 67.50 187 GLN A O 1
ATOM 1503 N N . SER A 1 188 ? 26.936 6.736 -41.439 1.00 69.06 188 SER A N 1
ATOM 1504 C CA . SER A 1 188 ? 27.233 7.327 -40.125 1.00 69.06 188 SER A CA 1
ATOM 1505 C C . SER A 1 188 ? 26.082 8.164 -39.568 1.00 69.06 188 SER A C 1
ATOM 1507 O O . SER A 1 188 ? 25.881 8.203 -38.357 1.00 69.06 188 SER A O 1
ATOM 1509 N N . ARG A 1 189 ? 25.303 8.824 -40.432 1.00 74.69 189 ARG A N 1
ATOM 1510 C CA . ARG A 1 189 ? 24.107 9.574 -40.022 1.00 74.69 189 ARG A CA 1
ATOM 1511 C C . ARG A 1 189 ? 23.001 8.642 -39.552 1.00 74.69 189 ARG A C 1
ATOM 1513 O O . ARG A 1 189 ? 22.457 8.875 -38.479 1.00 74.69 189 ARG A O 1
ATOM 1520 N N . GLN A 1 190 ? 22.738 7.575 -40.307 1.00 74.25 190 GLN A N 1
ATOM 1521 C CA . GLN A 1 190 ? 21.748 6.556 -39.952 1.00 74.25 190 GLN A CA 1
ATOM 1522 C C . GLN A 1 190 ? 22.088 5.860 -38.622 1.00 74.25 190 GLN A C 1
ATOM 1524 O O . GLN A 1 190 ? 21.228 5.718 -37.754 1.00 74.25 190 GLN A O 1
ATOM 1529 N N . SER A 1 191 ? 23.351 5.462 -38.419 1.00 74.50 191 SER A N 1
ATOM 1530 C CA . SER A 1 191 ? 23.759 4.823 -37.158 1.00 74.50 191 SER A CA 1
ATOM 1531 C C . SER A 1 191 ? 23.708 5.787 -35.966 1.00 74.50 191 SER A C 1
ATOM 1533 O O . SER A 1 191 ? 23.256 5.396 -34.889 1.00 74.50 191 SER A O 1
ATOM 1535 N N . LEU A 1 192 ? 24.077 7.060 -36.161 1.00 77.19 192 LEU A N 1
ATOM 1536 C CA . LEU A 1 192 ? 23.960 8.085 -35.125 1.00 77.19 192 LEU A CA 1
ATOM 1537 C C . LEU A 1 192 ? 22.499 8.390 -34.767 1.00 77.19 192 LEU A C 1
ATOM 1539 O O . LEU A 1 192 ? 22.203 8.510 -33.581 1.00 77.19 192 LEU A O 1
ATOM 1543 N N . SER A 1 193 ? 21.579 8.476 -35.736 1.00 77.81 193 SER A N 1
ATOM 1544 C CA . SER A 1 193 ? 20.161 8.732 -35.444 1.00 77.81 193 SER A CA 1
ATOM 1545 C C . SER A 1 193 ? 19.511 7.577 -34.681 1.00 77.81 193 SER A C 1
ATOM 1547 O O . SER A 1 193 ? 18.779 7.827 -33.729 1.00 77.81 193 SER A O 1
ATOM 1549 N N . ILE A 1 194 ? 19.831 6.323 -35.028 1.00 79.00 194 ILE A N 1
ATOM 1550 C CA . ILE A 1 194 ? 19.355 5.140 -34.288 1.00 79.00 194 ILE A CA 1
ATOM 1551 C C . ILE A 1 194 ? 19.898 5.154 -32.851 1.00 79.00 194 ILE A C 1
ATOM 1553 O O . ILE A 1 194 ? 19.133 4.994 -31.902 1.00 79.00 194 ILE A O 1
ATOM 1557 N N . ALA A 1 195 ? 21.197 5.414 -32.666 1.00 76.69 195 ALA A N 1
ATOM 1558 C CA . ALA A 1 195 ? 21.799 5.500 -31.335 1.00 76.69 195 ALA A CA 1
ATOM 1559 C C . ALA A 1 195 ? 21.246 6.678 -30.507 1.00 76.69 195 ALA A C 1
ATOM 1561 O O . ALA A 1 195 ? 21.069 6.561 -29.295 1.00 76.69 195 ALA A O 1
ATOM 1562 N N . GLN A 1 196 ? 20.947 7.818 -31.136 1.00 83.19 196 GLN A N 1
ATOM 1563 C CA . GLN A 1 196 ? 20.290 8.952 -30.480 1.00 83.19 196 GLN A CA 1
ATOM 1564 C C . GLN A 1 196 ? 18.853 8.614 -30.072 1.00 83.19 196 GLN A C 1
ATOM 1566 O O . GLN A 1 196 ? 18.468 8.918 -28.944 1.00 83.19 196 GLN A O 1
ATOM 1571 N N . GLN A 1 197 ? 18.087 7.948 -30.940 1.00 84.00 197 GLN A N 1
ATOM 1572 C CA . GLN A 1 197 ? 16.726 7.511 -30.635 1.00 84.00 197 GLN A CA 1
ATOM 1573 C C . GLN A 1 197 ? 16.710 6.515 -29.466 1.00 84.00 197 GLN A C 1
ATOM 1575 O O . GLN A 1 197 ? 15.987 6.740 -28.499 1.00 84.00 197 GLN A O 1
ATOM 1580 N N . GLN A 1 198 ? 17.571 5.491 -29.485 1.00 87.25 198 GLN A N 1
ATOM 1581 C CA . GLN A 1 198 ? 17.700 4.533 -28.379 1.00 87.25 198 GLN A CA 1
ATOM 1582 C C . GLN A 1 198 ? 18.068 5.215 -27.054 1.00 87.25 198 GLN A C 1
ATOM 1584 O O . GLN A 1 198 ? 17.492 4.894 -26.017 1.00 87.25 198 GLN A O 1
ATOM 1589 N N . ASN A 1 199 ? 18.978 6.195 -27.068 1.00 86.81 199 ASN A N 1
ATOM 1590 C CA . ASN A 1 199 ? 19.316 6.959 -25.863 1.00 86.81 199 ASN A CA 1
ATOM 1591 C C . ASN A 1 199 ? 18.145 7.825 -25.361 1.00 86.81 199 ASN A C 1
ATOM 1593 O O . ASN A 1 199 ? 17.966 7.960 -24.153 1.00 86.81 199 ASN A O 1
ATOM 1597 N N . GLN A 1 200 ? 17.323 8.390 -26.254 1.00 91.44 200 GLN A N 1
ATOM 1598 C CA . GLN A 1 200 ? 16.110 9.123 -25.865 1.00 91.44 200 GLN A CA 1
ATOM 1599 C C . GLN A 1 200 ? 15.024 8.199 -25.300 1.00 91.44 200 GLN A C 1
ATOM 1601 O O . GLN A 1 200 ? 14.359 8.563 -24.331 1.00 91.44 200 GLN A O 1
ATOM 1606 N N . GLU A 1 201 ? 14.840 7.013 -25.879 1.00 91.44 201 GLU A N 1
ATOM 1607 C CA . GLU A 1 201 ? 13.919 5.991 -25.372 1.00 91.44 201 GLU A CA 1
ATOM 1608 C C . GLU A 1 201 ? 14.370 5.479 -23.998 1.00 91.44 201 GLU A C 1
ATOM 1610 O O . GLU A 1 201 ? 13.559 5.431 -23.075 1.00 91.44 201 GLU A O 1
ATOM 1615 N N . LEU A 1 202 ? 15.670 5.218 -23.815 1.00 92.50 202 LEU A N 1
ATOM 1616 C CA . LEU A 1 202 ? 16.242 4.836 -22.523 1.00 92.50 202 LEU A CA 1
ATOM 1617 C C . LEU A 1 202 ? 16.099 5.948 -21.472 1.00 92.50 202 LEU A C 1
ATOM 1619 O O . LEU A 1 202 ? 15.763 5.656 -20.327 1.00 92.50 202 LEU A O 1
ATOM 1623 N N . ALA A 1 203 ? 16.295 7.217 -21.845 1.00 89.88 203 ALA A N 1
ATOM 1624 C CA . ALA A 1 203 ? 16.089 8.348 -20.939 1.00 89.88 203 ALA A CA 1
ATOM 1625 C C . ALA A 1 203 ? 14.622 8.460 -20.481 1.00 89.88 203 ALA A C 1
ATOM 1627 O O . ALA A 1 203 ? 14.365 8.611 -19.287 1.00 89.88 203 ALA A O 1
ATOM 1628 N N . LYS A 1 204 ? 13.659 8.305 -21.402 1.00 92.31 204 LYS A N 1
ATOM 1629 C CA . LYS A 1 204 ? 12.220 8.268 -21.076 1.00 92.31 204 LYS A CA 1
ATOM 1630 C C . LYS A 1 204 ? 11.871 7.082 -20.176 1.00 92.31 204 LYS A C 1
ATOM 1632 O O . LYS A 1 204 ? 11.193 7.266 -19.170 1.00 92.31 204 LYS A O 1
ATOM 1637 N N . ALA A 1 205 ? 12.364 5.886 -20.502 1.00 91.19 205 ALA A N 1
ATOM 1638 C CA . ALA A 1 205 ? 12.148 4.684 -19.700 1.00 91.19 205 ALA A CA 1
ATOM 1639 C C . ALA A 1 205 ? 12.755 4.815 -18.292 1.00 91.19 205 ALA A C 1
ATOM 1641 O O . ALA A 1 205 ? 12.127 4.414 -17.316 1.00 91.19 205 ALA A O 1
ATOM 1642 N N . SER A 1 206 ? 13.936 5.431 -18.169 1.00 86.44 206 SER A N 1
ATOM 1643 C CA . SER A 1 206 ? 14.579 5.716 -16.882 1.00 86.44 206 SER A CA 1
ATOM 1644 C C . SER A 1 206 ? 13.778 6.714 -16.046 1.00 86.44 206 SER A C 1
ATOM 1646 O O . SER A 1 206 ? 13.592 6.480 -14.856 1.00 86.44 206 SER A O 1
ATOM 1648 N N . GLN A 1 207 ? 13.272 7.797 -16.648 1.00 91.88 207 GLN A N 1
ATOM 1649 C CA . GLN A 1 207 ? 12.425 8.765 -15.945 1.00 91.88 207 GLN A CA 1
ATOM 1650 C C . GLN A 1 207 ? 11.122 8.106 -15.458 1.00 91.88 207 GLN A C 1
ATOM 1652 O O . GLN A 1 207 ? 10.751 8.244 -14.296 1.00 91.88 207 GLN A O 1
ATOM 1657 N N . GLN A 1 208 ? 10.462 7.320 -16.313 1.00 91.88 208 GLN A N 1
ATOM 1658 C CA . GLN A 1 208 ? 9.243 6.596 -15.948 1.00 91.88 208 GLN A CA 1
ATOM 1659 C C . GLN A 1 208 ? 9.495 5.544 -14.847 1.00 91.88 208 GLN A C 1
ATOM 1661 O O . GLN A 1 208 ? 8.657 5.344 -13.962 1.00 91.88 208 GLN A O 1
ATOM 1666 N N . ALA A 1 209 ? 10.658 4.886 -14.857 1.00 89.00 209 ALA A N 1
ATOM 1667 C CA . ALA A 1 209 ? 11.082 3.986 -13.786 1.00 89.00 209 ALA A CA 1
ATOM 1668 C C . ALA A 1 209 ? 11.318 4.730 -12.455 1.00 89.00 209 ALA A C 1
ATOM 1670 O O . ALA A 1 209 ? 10.965 4.218 -11.395 1.00 89.00 209 ALA A O 1
ATOM 1671 N N . GLU A 1 210 ? 11.862 5.949 -12.489 1.00 92.12 210 GLU A N 1
ATOM 1672 C CA . GLU A 1 210 ? 12.031 6.779 -11.291 1.00 92.12 210 GLU A CA 1
ATOM 1673 C C . GLU A 1 210 ? 10.681 7.256 -10.728 1.00 92.12 210 GLU A C 1
ATOM 1675 O O . GLU A 1 210 ? 10.431 7.108 -9.530 1.00 92.12 210 GLU A O 1
ATOM 1680 N N . GLU A 1 211 ? 9.770 7.735 -11.580 1.00 91.81 211 GLU A N 1
ATOM 1681 C CA . GLU A 1 211 ? 8.413 8.143 -11.185 1.00 91.81 211 GLU A CA 1
ATOM 1682 C C . GLU A 1 211 ? 7.629 6.980 -10.546 1.00 91.81 211 GLU A C 1
ATOM 1684 O O . GLU A 1 211 ? 7.029 7.138 -9.478 1.00 91.81 211 GLU A O 1
ATOM 1689 N N . THR A 1 212 ? 7.688 5.782 -11.139 1.00 90.69 212 THR A N 1
ATOM 1690 C CA . THR A 1 212 ? 7.046 4.582 -10.569 1.00 90.69 212 THR A CA 1
ATOM 1691 C C . THR A 1 212 ? 7.695 4.138 -9.254 1.00 90.69 212 THR A C 1
ATOM 1693 O O . THR A 1 212 ? 6.975 3.799 -8.313 1.00 90.69 212 THR A O 1
ATOM 1696 N N . ALA A 1 213 ? 9.023 4.219 -9.121 1.00 89.19 213 ALA A N 1
ATOM 1697 C CA . ALA A 1 213 ? 9.719 3.920 -7.867 1.00 89.19 213 ALA A CA 1
ATOM 1698 C C . ALA A 1 213 ? 9.391 4.925 -6.744 1.00 89.19 213 ALA A C 1
ATOM 1700 O O . ALA A 1 213 ? 9.306 4.541 -5.573 1.00 89.19 213 ALA A O 1
ATOM 1701 N N . LEU A 1 214 ? 9.181 6.206 -7.068 1.00 92.81 214 LEU A N 1
ATOM 1702 C CA . LEU A 1 214 ? 8.712 7.215 -6.112 1.00 92.81 214 LEU A CA 1
ATOM 1703 C C . LEU A 1 214 ? 7.272 6.933 -5.660 1.00 92.81 214 LEU A C 1
ATOM 1705 O O . LEU A 1 214 ? 7.000 6.961 -4.457 1.00 92.81 214 LEU A O 1
ATOM 1709 N N . ALA A 1 215 ? 6.377 6.584 -6.589 1.00 89.12 215 ALA A N 1
ATOM 1710 C CA . ALA A 1 215 ? 5.003 6.193 -6.271 1.00 89.12 215 ALA A CA 1
ATOM 1711 C C . ALA A 1 215 ? 4.942 4.928 -5.390 1.00 89.12 215 ALA A C 1
ATOM 1713 O O . ALA A 1 215 ? 4.205 4.893 -4.401 1.00 89.12 215 ALA A O 1
ATOM 1714 N N . GLU A 1 216 ? 5.764 3.912 -5.679 1.00 89.00 216 GLU A N 1
ATOM 1715 C CA . GLU A 1 216 ? 5.860 2.695 -4.863 1.00 89.00 216 GLU A CA 1
ATOM 1716 C C . GLU A 1 216 ? 6.373 2.999 -3.443 1.00 89.00 216 GLU A C 1
ATOM 1718 O O . GLU A 1 216 ? 5.819 2.505 -2.458 1.00 89.00 216 GLU A O 1
ATOM 1723 N N . ARG A 1 217 ? 7.399 3.855 -3.309 1.00 90.12 217 ARG A N 1
ATOM 1724 C CA . ARG A 1 217 ? 7.916 4.299 -2.000 1.00 90.12 217 ARG A CA 1
ATOM 1725 C C . ARG A 1 217 ? 6.855 5.042 -1.190 1.00 90.12 217 ARG A C 1
ATOM 1727 O O . ARG A 1 217 ? 6.709 4.755 -0.003 1.00 90.12 217 ARG A O 1
ATOM 1734 N N . ALA A 1 218 ? 6.101 5.946 -1.817 1.00 88.44 218 ALA A N 1
ATOM 1735 C CA . ALA A 1 218 ? 5.004 6.658 -1.165 1.00 88.44 218 ALA A CA 1
ATOM 1736 C C . ALA A 1 218 ? 3.905 5.689 -0.688 1.00 88.44 218 ALA A C 1
ATOM 1738 O O . ALA A 1 218 ? 3.472 5.764 0.462 1.00 88.44 218 ALA A O 1
ATOM 1739 N N . SER A 1 219 ? 3.521 4.717 -1.525 1.00 86.38 219 SER A N 1
ATOM 1740 C CA . SER A 1 219 ? 2.544 3.679 -1.167 1.00 86.38 219 SER A CA 1
ATOM 1741 C C . SER A 1 219 ? 3.006 2.823 0.023 1.00 86.38 219 SER A C 1
ATOM 1743 O O . SER A 1 219 ? 2.245 2.626 0.972 1.00 86.38 219 SER A O 1
ATOM 1745 N N . LYS A 1 220 ? 4.275 2.387 0.043 1.00 89.38 220 LYS A N 1
ATOM 1746 C CA . LYS A 1 220 ? 4.848 1.626 1.171 1.00 89.38 220 LYS A CA 1
ATOM 1747 C C . LYS A 1 220 ? 4.881 2.437 2.466 1.00 89.38 220 LYS A C 1
ATOM 1749 O O . LYS A 1 220 ? 4.463 1.935 3.507 1.00 89.38 220 LYS A O 1
ATOM 1754 N N . GLN A 1 221 ? 5.301 3.704 2.409 1.00 88.75 221 GLN A N 1
ATOM 1755 C CA . GLN A 1 221 ? 5.261 4.593 3.576 1.00 88.75 221 GLN A CA 1
ATOM 1756 C C . GLN A 1 221 ? 3.835 4.766 4.115 1.00 88.75 221 GLN A C 1
ATOM 1758 O O . GLN A 1 221 ? 3.642 4.795 5.331 1.00 88.75 221 GLN A O 1
ATOM 1763 N N . GLN A 1 222 ? 2.829 4.830 3.237 1.00 86.12 222 GLN A N 1
ATOM 1764 C CA . GLN A 1 222 ? 1.429 4.910 3.647 1.00 86.12 222 GLN A CA 1
ATOM 1765 C C . GLN A 1 222 ? 0.943 3.616 4.321 1.00 86.12 222 GLN A C 1
ATOM 1767 O O . GLN A 1 222 ? 0.303 3.670 5.372 1.00 86.12 222 GLN A O 1
ATOM 1772 N N . GLN A 1 223 ? 1.317 2.447 3.794 1.00 87.38 223 GLN A N 1
ATOM 1773 C CA . GLN A 1 223 ? 1.028 1.157 4.431 1.00 87.38 223 GLN A CA 1
ATOM 1774 C C . GLN A 1 223 ? 1.669 1.041 5.828 1.00 87.38 223 GLN A C 1
ATOM 1776 O O . GLN A 1 223 ? 1.008 0.611 6.773 1.00 87.38 223 GLN A O 1
ATOM 1781 N N . GLU A 1 224 ? 2.915 1.492 6.007 1.00 89.56 224 GLU A N 1
ATOM 1782 C CA . GLU A 1 224 ? 3.583 1.513 7.320 1.00 89.56 224 GLU A CA 1
ATOM 1783 C C . GLU A 1 224 ? 2.922 2.461 8.337 1.00 89.56 224 GLU A C 1
ATOM 1785 O O . GLU A 1 224 ? 2.980 2.213 9.548 1.00 89.56 224 GLU A O 1
ATOM 1790 N N . LYS A 1 225 ? 2.316 3.569 7.886 1.00 87.06 225 LYS A N 1
ATOM 1791 C CA . LYS A 1 225 ? 1.499 4.443 8.749 1.00 87.06 225 LYS A CA 1
ATOM 1792 C C . LYS A 1 225 ? 0.209 3.733 9.161 1.00 87.06 225 LYS A C 1
ATOM 1794 O O . LYS A 1 225 ? -0.059 3.635 10.358 1.00 87.06 225 LYS A O 1
ATOM 1799 N N . ASN A 1 226 ? -0.521 3.160 8.199 1.00 87.94 226 ASN A N 1
ATOM 1800 C CA . ASN A 1 226 ? -1.762 2.419 8.446 1.00 87.94 226 ASN A CA 1
ATOM 1801 C C . ASN A 1 226 ? -1.547 1.263 9.446 1.00 87.94 226 ASN A C 1
ATOM 1803 O O . ASN A 1 226 ? -2.301 1.136 10.410 1.00 87.94 226 ASN A O 1
ATOM 1807 N N . ILE A 1 227 ? -0.484 0.462 9.287 1.00 89.31 227 ILE A N 1
ATOM 1808 C CA . ILE A 1 227 ? -0.157 -0.650 10.202 1.00 89.31 227 ILE A CA 1
ATOM 1809 C C . ILE A 1 227 ? 0.130 -0.149 11.625 1.00 89.31 227 ILE A C 1
ATOM 1811 O O . ILE A 1 227 ? -0.391 -0.713 12.589 1.00 89.31 227 ILE A O 1
ATOM 1815 N N . ARG A 1 228 ? 0.922 0.923 11.782 1.00 89.50 228 ARG A N 1
ATOM 1816 C CA . ARG A 1 228 ? 1.204 1.506 13.107 1.00 89.50 228 ARG A CA 1
ATOM 1817 C C . ARG A 1 228 ? -0.058 2.047 13.775 1.00 89.50 228 ARG A C 1
ATOM 1819 O O . ARG A 1 228 ? -0.243 1.816 14.969 1.00 89.50 228 ARG A O 1
ATOM 1826 N N . TYR A 1 229 ? -0.934 2.708 13.019 1.00 88.06 229 TYR A N 1
ATOM 1827 C CA . TYR A 1 229 ? -2.214 3.194 13.535 1.00 88.06 229 TYR A CA 1
ATOM 1828 C C . TYR A 1 229 ? -3.110 2.042 13.997 1.00 88.06 229 TYR A C 1
ATOM 1830 O O . TYR A 1 229 ? -3.592 2.059 15.127 1.00 88.06 229 TYR A O 1
ATOM 1838 N N . LEU A 1 230 ? -3.266 0.995 13.176 1.00 89.25 230 LEU A N 1
ATOM 1839 C CA . LEU A 1 230 ? -4.020 -0.210 13.535 1.00 89.25 230 LEU A CA 1
ATOM 1840 C C . LEU A 1 230 ? -3.502 -0.834 14.836 1.00 89.25 230 LEU A C 1
ATOM 1842 O O . LEU A 1 230 ? -4.287 -1.115 15.739 1.00 89.25 230 LEU A O 1
ATOM 1846 N N . GLN A 1 231 ? -2.183 -0.991 14.979 1.00 91.25 231 GLN A N 1
ATOM 1847 C CA . GLN A 1 231 ? -1.572 -1.519 16.203 1.00 91.25 231 GLN A CA 1
ATOM 1848 C C . GLN A 1 231 ? -1.863 -0.639 17.428 1.00 91.25 231 GLN A C 1
ATOM 1850 O O . GLN A 1 231 ? -2.251 -1.160 18.476 1.00 91.25 231 GLN A O 1
ATOM 1855 N N . GLN A 1 232 ? -1.713 0.684 17.316 1.00 90.00 232 GLN A N 1
ATOM 1856 C CA . GLN A 1 232 ? -2.015 1.616 18.409 1.00 90.00 232 GLN A CA 1
ATOM 1857 C C . GLN A 1 232 ? -3.499 1.588 18.794 1.00 90.00 232 GLN A C 1
ATOM 1859 O O . GLN A 1 232 ? -3.827 1.536 19.982 1.00 90.00 232 GLN A O 1
ATOM 1864 N N . THR A 1 233 ? -4.393 1.558 17.807 1.00 89.94 233 THR A N 1
ATOM 1865 C CA . THR A 1 233 ? -5.840 1.483 18.018 1.00 89.94 233 THR A CA 1
ATOM 1866 C C . THR A 1 233 ? -6.235 0.164 18.676 1.00 89.94 233 THR A C 1
ATOM 1868 O O . THR A 1 233 ? -6.899 0.191 19.710 1.00 89.94 233 THR A O 1
ATOM 1871 N N . VAL A 1 234 ? -5.730 -0.986 18.216 1.00 90.94 234 VAL A N 1
ATOM 1872 C CA . VAL A 1 234 ? -5.956 -2.287 18.879 1.00 90.94 234 VAL A CA 1
ATOM 1873 C C . VAL A 1 234 ? -5.480 -2.275 20.340 1.00 90.94 234 VAL A C 1
ATOM 1875 O O . VAL A 1 234 ? -6.157 -2.826 21.208 1.00 90.94 234 VAL A O 1
ATOM 1878 N N . GLN A 1 235 ? -4.372 -1.598 20.664 1.00 92.44 235 GLN A N 1
ATOM 1879 C CA . GLN A 1 235 ? -3.933 -1.438 22.059 1.00 92.44 235 GLN A CA 1
ATOM 1880 C C . GLN A 1 235 ? -4.860 -0.521 22.879 1.00 92.44 235 GLN A C 1
ATOM 1882 O O . GLN A 1 235 ? -5.118 -0.824 24.047 1.00 92.44 235 GLN A O 1
ATOM 1887 N N . LYS A 1 236 ? -5.405 0.560 22.295 1.00 91.50 236 LYS A N 1
ATOM 1888 C CA . LYS A 1 236 ? -6.444 1.394 22.940 1.00 91.50 236 LYS A CA 1
ATOM 1889 C C . LYS A 1 236 ? -7.701 0.568 23.240 1.00 91.50 236 LYS A C 1
ATOM 1891 O O . LYS A 1 236 ? -8.153 0.559 24.383 1.00 91.50 236 LYS A O 1
ATOM 1896 N N . TYR A 1 237 ? -8.196 -0.189 22.260 1.00 91.50 237 TYR A N 1
ATOM 1897 C CA . TYR A 1 237 ? -9.326 -1.115 22.407 1.00 91.50 237 TYR A CA 1
ATOM 1898 C C . TYR A 1 237 ? -9.077 -2.161 23.499 1.00 91.50 237 TYR A C 1
ATOM 1900 O O . TYR A 1 237 ? -9.907 -2.337 24.388 1.00 91.50 237 TYR A O 1
ATOM 1908 N N . LYS A 1 238 ? -7.912 -2.824 23.489 1.00 93.56 238 LYS A N 1
ATOM 1909 C CA . LYS A 1 238 ? -7.541 -3.816 24.509 1.00 93.56 238 LYS A CA 1
ATOM 1910 C C . LYS A 1 238 ? -7.513 -3.209 25.914 1.00 93.56 238 LYS A C 1
ATOM 1912 O O . LYS A 1 238 ? -7.972 -3.848 26.858 1.00 93.56 238 LYS A O 1
ATOM 1917 N N . ARG A 1 239 ? -6.991 -1.985 26.065 1.00 93.38 239 ARG A N 1
ATOM 1918 C CA . ARG A 1 239 ? -6.968 -1.267 27.349 1.00 93.38 239 ARG A CA 1
ATOM 1919 C C . ARG A 1 239 ? -8.379 -0.924 27.828 1.00 93.38 239 ARG A C 1
ATOM 1921 O O . ARG A 1 239 ? -8.687 -1.191 28.985 1.00 93.38 239 ARG A O 1
ATOM 1928 N N . PHE A 1 240 ? -9.219 -0.399 26.938 1.00 93.19 240 PHE A N 1
ATOM 1929 C CA . PHE A 1 240 ? -10.624 -0.095 27.211 1.00 93.19 240 PHE A CA 1
ATOM 1930 C C . PHE A 1 240 ? -11.395 -1.346 27.656 1.00 93.19 240 PHE A C 1
ATOM 1932 O O . PHE A 1 240 ? -11.941 -1.367 28.756 1.00 93.19 240 PHE A O 1
ATOM 1939 N N . LEU A 1 241 ? -11.355 -2.426 26.867 1.00 90.25 241 LEU A N 1
ATOM 1940 C CA . LEU A 1 241 ? -12.010 -3.692 27.210 1.00 90.25 241 LEU A CA 1
ATOM 1941 C C . LEU A 1 241 ? -11.469 -4.280 28.520 1.00 90.25 241 LEU A C 1
ATOM 1943 O O . LEU A 1 241 ? -12.245 -4.781 29.326 1.00 90.25 241 LEU A O 1
ATOM 1947 N N . GLY A 1 242 ? -10.162 -4.167 28.778 1.00 90.56 242 GLY A N 1
ATOM 1948 C CA . GLY A 1 242 ? -9.570 -4.549 30.061 1.00 90.56 242 GLY A CA 1
ATOM 1949 C C . GLY A 1 242 ? -10.170 -3.779 31.242 1.00 90.56 242 GLY A C 1
ATOM 1950 O O . GLY A 1 242 ? -10.537 -4.392 32.240 1.00 90.56 242 GLY A O 1
ATOM 1951 N N . GLN A 1 243 ? -10.338 -2.459 31.114 1.00 91.31 243 GLN A N 1
ATOM 1952 C CA . GLN A 1 243 ? -10.955 -1.625 32.152 1.00 91.31 243 GLN A CA 1
ATOM 1953 C C . GLN A 1 243 ? -12.438 -1.969 32.367 1.00 91.31 243 GLN A C 1
ATOM 1955 O O . GLN A 1 243 ? -12.855 -2.138 33.516 1.00 91.31 243 GLN A O 1
ATOM 1960 N N . VAL A 1 244 ? -13.197 -2.182 31.286 1.00 88.88 244 VAL A N 1
ATOM 1961 C CA . VAL A 1 244 ? -14.599 -2.639 31.329 1.00 88.88 244 VAL A CA 1
ATOM 1962 C C . VAL A 1 244 ? -14.723 -3.994 32.039 1.00 88.88 244 VAL A C 1
ATOM 1964 O O . VAL A 1 244 ? -15.548 -4.134 32.937 1.00 88.88 244 VAL A O 1
ATOM 1967 N N . ILE A 1 245 ? -13.866 -4.971 31.716 1.00 85.62 245 ILE A N 1
ATOM 1968 C CA . ILE A 1 245 ? -13.859 -6.301 32.358 1.00 85.62 245 ILE A CA 1
ATOM 1969 C C . ILE A 1 245 ? -13.511 -6.209 33.854 1.00 85.62 245 ILE A C 1
ATOM 1971 O O . ILE A 1 245 ? -14.064 -6.958 34.655 1.00 85.62 245 ILE A O 1
ATOM 1975 N N . THR A 1 246 ? -12.654 -5.266 34.262 1.00 91.56 246 THR A N 1
ATOM 1976 C CA . THR A 1 246 ? -12.379 -4.993 35.689 1.00 91.56 246 THR A CA 1
ATOM 1977 C C . THR A 1 246 ? -13.485 -4.206 36.410 1.00 91.56 246 THR A C 1
ATOM 1979 O O . THR A 1 246 ? -13.304 -3.824 37.563 1.00 91.56 246 THR A O 1
ATOM 1982 N N . GLY A 1 247 ? -14.625 -3.947 35.760 1.00 85.19 247 GLY A N 1
ATOM 1983 C CA . GLY A 1 247 ? -15.771 -3.247 36.346 1.00 85.19 247 GLY A CA 1
ATOM 1984 C C . GLY A 1 247 ? -15.709 -1.717 36.277 1.00 85.19 247 GLY A C 1
ATOM 1985 O O . GLY A 1 247 ? -16.550 -1.048 36.875 1.00 85.19 247 GLY A O 1
ATOM 1986 N N . ASN A 1 248 ? -14.740 -1.138 35.560 1.00 89.44 248 ASN A N 1
ATOM 1987 C CA . ASN A 1 248 ? -14.649 0.309 35.365 1.00 89.44 248 ASN A CA 1
ATOM 1988 C C . ASN A 1 248 ? -15.394 0.735 34.090 1.00 89.44 248 ASN A C 1
ATOM 1990 O O . ASN A 1 248 ? -14.798 0.909 33.026 1.00 89.44 248 ASN A O 1
ATOM 1994 N N . TYR A 1 249 ? -16.708 0.914 34.220 1.00 87.19 249 TYR A N 1
ATOM 1995 C CA . TYR A 1 249 ? -17.611 1.272 33.118 1.00 87.19 249 TYR A CA 1
ATOM 1996 C C . TYR A 1 249 ? -17.651 2.774 32.781 1.00 87.19 249 TYR A C 1
ATOM 1998 O O . TYR A 1 249 ? -18.303 3.163 31.819 1.00 87.19 249 TYR A O 1
ATOM 2006 N N . ASN A 1 250 ? -16.955 3.625 33.546 1.00 87.06 250 ASN A N 1
ATOM 2007 C CA . ASN A 1 250 ? -16.926 5.079 33.322 1.00 87.06 250 ASN A CA 1
ATOM 2008 C C . ASN A 1 250 ? -15.899 5.508 32.256 1.00 87.06 250 ASN A C 1
ATOM 2010 O O . ASN A 1 250 ? -15.800 6.689 31.924 1.00 87.06 250 ASN A O 1
ATOM 2014 N N . VAL A 1 251 ? -15.091 4.572 31.755 1.00 88.69 251 VAL A N 1
ATOM 2015 C CA . VAL A 1 251 ? -14.122 4.826 30.685 1.00 88.69 251 VAL A CA 1
ATOM 2016 C C . VAL A 1 251 ? -14.856 4.914 29.350 1.00 88.69 251 VAL A C 1
ATOM 2018 O O . VAL A 1 251 ? -15.736 4.106 29.077 1.00 88.69 251 VAL A O 1
ATOM 2021 N N . ARG A 1 252 ? -14.442 5.845 28.486 1.00 88.69 252 ARG A N 1
ATOM 2022 C CA . ARG A 1 252 ? -14.829 5.879 27.070 1.00 88.69 252 ARG A CA 1
ATOM 2023 C C . ARG A 1 252 ? -13.623 5.616 26.175 1.00 88.69 252 ARG A C 1
ATOM 2025 O O . ARG A 1 252 ? -12.516 6.080 26.448 1.00 88.69 252 ARG A O 1
ATOM 2032 N N . LEU A 1 253 ? -13.848 4.886 25.092 1.00 89.50 253 LEU A N 1
ATOM 2033 C CA . LEU A 1 253 ? -12.890 4.674 24.017 1.00 89.50 253 LEU A CA 1
ATOM 2034 C C . LEU A 1 253 ? -12.924 5.880 23.070 1.00 89.50 253 LEU A C 1
ATOM 2036 O O . LEU A 1 253 ? -13.906 6.073 22.358 1.00 89.50 253 LEU A O 1
ATOM 2040 N N . ALA A 1 254 ? -11.859 6.685 23.067 1.00 84.75 254 ALA A N 1
ATOM 2041 C CA . ALA A 1 254 ? -11.725 7.859 22.204 1.00 84.75 254 ALA A CA 1
ATOM 2042 C C . ALA A 1 254 ? -10.602 7.676 21.164 1.00 84.75 254 ALA A C 1
ATOM 2044 O O . ALA A 1 254 ? -9.435 7.414 21.495 1.00 84.75 254 ALA A O 1
ATOM 2045 N N . LEU A 1 255 ? -10.957 7.839 19.888 1.00 83.12 255 LEU A N 1
ATOM 2046 C CA . LEU A 1 255 ? -10.027 7.930 18.762 1.00 83.12 255 LEU A CA 1
ATOM 2047 C C . LEU A 1 255 ? -10.012 9.384 18.277 1.00 83.12 255 LEU A C 1
ATOM 2049 O O . LEU A 1 255 ? -10.740 9.751 17.366 1.00 83.12 255 LEU A O 1
ATOM 2053 N N . GLU A 1 256 ? -9.229 10.208 18.973 1.00 72.38 256 GLU A N 1
ATOM 2054 C CA . GLU A 1 256 ? -9.250 11.679 18.874 1.00 72.38 256 GLU A CA 1
ATOM 2055 C C . GLU A 1 256 ? -8.659 12.246 17.577 1.00 72.38 256 GLU A C 1
ATOM 2057 O O . GLU A 1 256 ? -8.932 13.395 17.246 1.00 72.38 256 GLU A O 1
ATOM 2062 N N . ASP A 1 257 ? -7.852 11.466 16.854 1.00 77.25 257 ASP A N 1
ATOM 2063 C CA . ASP A 1 257 ? -7.227 11.903 15.609 1.00 77.25 257 ASP A CA 1
ATOM 2064 C C . ASP A 1 257 ? -7.189 10.774 14.569 1.00 77.25 257 ASP A C 1
ATOM 2066 O O . ASP A 1 257 ? -6.946 9.595 14.877 1.00 77.25 257 ASP A O 1
ATOM 2070 N N . LYS A 1 258 ? -7.418 11.177 13.320 1.00 74.44 258 LYS A N 1
ATOM 2071 C CA . LYS A 1 258 ? -7.195 10.384 12.115 1.00 74.44 258 LYS A CA 1
ATOM 2072 C C . LYS A 1 258 ? -5.726 10.432 11.695 1.00 74.44 258 LYS A C 1
ATOM 2074 O O . LYS A 1 258 ? -5.209 9.444 11.184 1.00 74.44 258 LYS A O 1
ATOM 2079 N N . GLY A 1 259 ? -5.048 11.558 11.897 1.00 75.06 259 GLY A N 1
ATOM 2080 C CA . GLY A 1 259 ? -3.705 11.786 11.387 1.00 75.06 259 GLY A CA 1
ATOM 2081 C C . GLY A 1 259 ? -3.630 11.549 9.876 1.00 75.06 259 GLY A C 1
ATOM 2082 O O . GLY A 1 259 ? -4.498 11.969 9.112 1.00 75.06 259 GLY A O 1
ATOM 2083 N N . ASP A 1 260 ? -2.587 10.841 9.456 1.00 73.19 260 ASP A N 1
ATOM 2084 C CA . ASP A 1 260 ? -2.204 10.664 8.052 1.00 73.19 260 ASP A CA 1
ATOM 2085 C C . ASP A 1 260 ? -2.498 9.237 7.541 1.00 73.19 260 ASP A C 1
ATOM 2087 O O . ASP A 1 260 ? -1.675 8.630 6.855 1.00 73.19 260 ASP A O 1
ATOM 2091 N N . ILE A 1 261 ? -3.641 8.659 7.943 1.00 83.19 261 ILE A N 1
ATOM 2092 C CA . ILE A 1 261 ? -4.117 7.334 7.494 1.00 83.19 261 ILE A CA 1
ATOM 2093 C C . ILE A 1 261 ? -5.330 7.411 6.563 1.00 83.19 261 ILE A C 1
ATOM 2095 O O . ILE A 1 261 ? -5.966 8.455 6.398 1.00 83.19 261 ILE A O 1
ATOM 2099 N N . ASP A 1 262 ? -5.650 6.272 5.949 1.00 82.31 262 ASP A N 1
ATOM 2100 C CA . ASP A 1 262 ? -6.811 6.124 5.072 1.00 82.31 262 ASP A CA 1
ATOM 2101 C C . ASP A 1 262 ? -8.136 6.491 5.774 1.00 82.31 262 ASP A C 1
ATOM 2103 O O . ASP A 1 262 ? -8.339 6.228 6.962 1.00 82.31 262 ASP A O 1
ATOM 2107 N N . ASN A 1 263 ? -9.052 7.117 5.033 1.00 84.81 263 ASN A N 1
ATOM 2108 C CA . ASN A 1 263 ? -10.336 7.575 5.557 1.00 84.81 263 ASN A CA 1
ATOM 2109 C C . ASN A 1 263 ? -11.286 6.421 5.883 1.00 84.81 263 ASN A C 1
ATOM 2111 O O . ASN A 1 263 ? -12.038 6.515 6.852 1.00 84.81 263 ASN A O 1
ATOM 2115 N N . GLU A 1 264 ? -11.241 5.354 5.086 1.00 86.38 264 GLU A N 1
ATOM 2116 C CA . GLU A 1 264 ? -12.079 4.165 5.262 1.00 86.38 264 GLU A CA 1
ATOM 2117 C C . GLU A 1 264 ? -11.689 3.436 6.559 1.00 86.38 264 GLU A C 1
ATOM 2119 O O . GLU A 1 264 ? -12.505 3.306 7.470 1.00 86.38 264 GLU A O 1
ATOM 2124 N N . ILE A 1 265 ? -10.391 3.141 6.724 1.00 85.38 265 ILE A N 1
ATOM 2125 C CA . ILE A 1 265 ? -9.827 2.517 7.936 1.00 85.38 265 ILE A CA 1
ATOM 2126 C C . ILE A 1 265 ? -10.121 3.348 9.195 1.00 85.38 265 ILE A C 1
ATOM 2128 O O . ILE A 1 265 ? -10.429 2.785 10.247 1.00 85.38 265 ILE A O 1
ATOM 2132 N N . TYR A 1 266 ? -10.017 4.680 9.116 1.00 87.88 266 TYR A N 1
ATOM 2133 C CA . TYR A 1 266 ? -10.357 5.547 10.246 1.00 87.88 266 TYR A CA 1
ATOM 2134 C C . TYR A 1 266 ? -11.840 5.457 10.612 1.00 87.88 266 TYR A C 1
ATOM 2136 O O . TYR A 1 266 ? -12.165 5.255 11.781 1.00 87.88 266 TYR A O 1
ATOM 2144 N N . THR A 1 267 ? -12.723 5.597 9.619 1.00 88.62 267 THR A N 1
ATOM 2145 C CA . THR A 1 267 ? -14.179 5.590 9.815 1.00 88.62 267 THR A CA 1
ATOM 2146 C C . THR A 1 267 ? -14.634 4.284 10.459 1.00 88.62 267 THR A C 1
ATOM 2148 O O . THR A 1 267 ? -15.277 4.331 11.505 1.00 88.62 267 THR A O 1
ATOM 2151 N N . ASP A 1 268 ? -14.214 3.132 9.929 1.00 89.62 268 ASP A N 1
ATOM 2152 C CA . ASP A 1 268 ? -14.586 1.816 10.464 1.00 89.62 268 ASP A CA 1
ATOM 2153 C C . ASP A 1 268 ? -14.168 1.641 11.934 1.00 89.62 268 ASP A C 1
ATOM 2155 O O . ASP A 1 268 ? -14.960 1.213 12.780 1.00 89.62 268 ASP A O 1
ATOM 2159 N N . LEU A 1 269 ? -12.927 2.016 12.268 1.00 89.25 269 LEU A N 1
ATOM 2160 C CA . LEU A 1 269 ? -12.408 1.935 13.637 1.00 89.25 269 LEU A CA 1
ATOM 2161 C C . LEU A 1 269 ? -13.067 2.942 14.585 1.00 89.25 269 LEU A C 1
ATOM 2163 O O . LEU A 1 269 ? -13.156 2.666 15.785 1.00 89.25 269 LEU A O 1
ATOM 2167 N N . HIS A 1 270 ? -13.507 4.093 14.078 1.00 90.44 270 HIS A N 1
ATOM 2168 C CA . HIS A 1 270 ? -14.220 5.098 14.858 1.00 90.44 270 HIS A CA 1
ATOM 2169 C C . HIS A 1 270 ? -15.655 4.644 15.149 1.00 90.44 270 HIS A C 1
ATOM 2171 O O . HIS A 1 270 ? -16.048 4.596 16.312 1.00 90.44 270 HIS A O 1
ATOM 2177 N N . THR A 1 271 ? -16.396 4.197 14.130 1.00 90.25 271 THR A N 1
ATOM 2178 C CA . THR A 1 271 ? -17.764 3.674 14.267 1.00 90.25 271 THR A CA 1
ATOM 2179 C C . THR A 1 271 ? -17.823 2.442 15.172 1.00 90.25 271 THR A C 1
ATOM 2181 O O . THR A 1 271 ? -18.708 2.349 16.024 1.00 90.25 271 THR A O 1
ATOM 2184 N N . LEU A 1 272 ? -16.855 1.523 15.074 1.00 90.12 272 LEU A N 1
ATOM 2185 C CA . LEU A 1 272 ? -16.744 0.400 16.011 1.00 90.12 272 LEU A CA 1
ATOM 2186 C C . LEU A 1 272 ? -16.480 0.878 17.457 1.00 90.12 272 LEU A C 1
ATOM 2188 O O . LEU A 1 272 ? -16.969 0.271 18.412 1.00 90.12 272 LEU A O 1
ATOM 2192 N N . GLY A 1 273 ? -15.750 1.985 17.627 1.00 89.69 273 GLY A N 1
ATOM 2193 C CA . GLY A 1 273 ? -15.431 2.566 18.930 1.00 89.69 273 GLY A CA 1
ATOM 2194 C C . GLY A 1 273 ? -16.643 3.229 19.581 1.00 89.69 273 GLY A C 1
ATOM 2195 O O . GLY A 1 273 ? -16.909 3.003 20.763 1.00 89.69 273 GLY A O 1
ATOM 2196 N N . GLU A 1 274 ? -17.423 3.977 18.797 1.00 90.81 274 GLU A N 1
ATOM 2197 C CA . GLU A 1 274 ? -18.719 4.512 19.218 1.00 90.81 274 GLU A CA 1
ATOM 2198 C C . GLU A 1 274 ? -19.696 3.389 19.579 1.00 90.81 274 GLU A C 1
ATOM 2200 O O . GLU A 1 274 ? -20.266 3.412 20.669 1.00 90.81 274 GLU A O 1
ATOM 2205 N N . TYR A 1 275 ? -19.818 2.355 18.737 1.00 90.81 275 TYR A N 1
ATOM 2206 C CA . TYR A 1 275 ? -20.682 1.204 19.010 1.00 90.81 275 TYR A CA 1
ATOM 2207 C C . TYR A 1 275 ? -20.335 0.513 20.339 1.00 90.81 275 TYR A C 1
ATOM 2209 O O . TYR A 1 275 ? -21.233 0.166 21.112 1.00 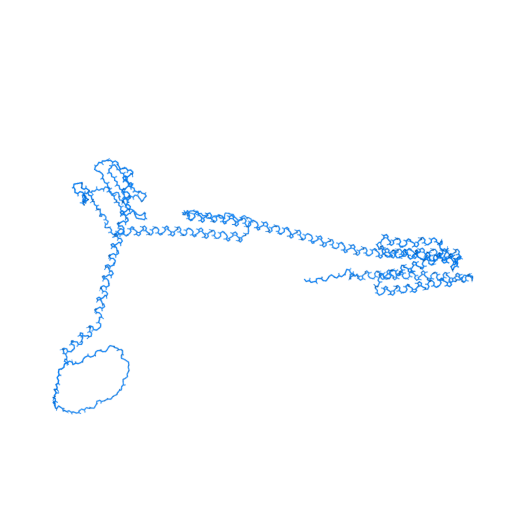90.81 275 TYR A O 1
ATOM 2217 N N . LEU A 1 276 ? -19.042 0.341 20.647 1.00 88.25 276 LEU A N 1
ATOM 2218 C CA . LEU A 1 276 ? -18.605 -0.201 21.936 1.00 88.25 276 LEU A CA 1
ATOM 2219 C C . LEU A 1 276 ? -18.936 0.729 23.111 1.00 88.25 276 LEU A C 1
ATOM 2221 O O . LEU A 1 276 ? -19.414 0.236 24.133 1.00 88.25 276 LEU A O 1
ATOM 2225 N N . ASN A 1 277 ? -18.734 2.045 22.977 1.00 92.19 277 ASN A N 1
ATOM 2226 C CA . ASN A 1 277 ? -19.122 3.013 24.011 1.00 92.19 277 ASN A CA 1
ATOM 2227 C C . ASN A 1 277 ? -20.631 2.936 24.293 1.00 92.19 277 ASN A C 1
ATOM 2229 O O . ASN A 1 277 ? -21.028 2.723 25.438 1.00 92.19 277 ASN A O 1
ATOM 2233 N N . THR A 1 278 ? -21.471 3.014 23.256 1.00 91.06 278 THR A N 1
ATOM 2234 C CA . THR A 1 278 ? -22.933 2.905 23.384 1.00 91.06 278 THR A CA 1
ATOM 2235 C C . THR A 1 278 ? -23.356 1.561 23.979 1.00 91.06 278 THR A C 1
ATOM 2237 O O . THR A 1 278 ? -24.261 1.517 24.810 1.00 91.06 278 THR A O 1
ATOM 2240 N N . SER A 1 279 ? -22.681 0.464 23.620 1.00 89.00 279 SER A N 1
ATOM 2241 C CA . SER A 1 279 ? -22.951 -0.865 24.185 1.00 89.00 279 SER A CA 1
ATOM 2242 C C . SER A 1 279 ? -22.646 -0.933 25.687 1.00 89.00 279 SER A C 1
ATOM 2244 O O . SER A 1 279 ? -23.449 -1.468 26.452 1.00 89.00 279 SER A O 1
ATOM 2246 N N . VAL A 1 280 ? -21.518 -0.370 26.137 1.00 90.94 280 VAL A N 1
ATOM 2247 C CA . VAL A 1 280 ? -21.153 -0.319 27.566 1.00 90.94 280 VAL A CA 1
ATOM 2248 C C . VAL A 1 280 ? -22.100 0.594 28.348 1.00 90.94 280 VAL A C 1
ATOM 2250 O O . VAL A 1 280 ? -22.546 0.223 29.437 1.00 90.94 280 VAL A O 1
ATOM 2253 N N . GLU A 1 281 ? -22.473 1.747 27.790 1.00 90.50 281 GLU A N 1
ATOM 2254 C CA . GLU A 1 281 ? -23.449 2.660 28.398 1.00 90.50 281 GLU A CA 1
ATOM 2255 C C . GLU A 1 281 ? -24.833 2.006 28.530 1.00 90.50 281 GLU A C 1
ATOM 2257 O O . GLU A 1 281 ? -25.444 2.071 29.600 1.00 90.50 281 GLU A O 1
ATOM 2262 N N . ALA A 1 282 ? -25.296 1.291 27.499 1.00 88.94 282 ALA A N 1
ATOM 2263 C CA . ALA A 1 282 ? -26.552 0.546 27.530 1.00 88.94 282 ALA A CA 1
ATOM 2264 C C . ALA A 1 282 ? -26.536 -0.590 28.570 1.00 88.94 282 ALA A C 1
ATOM 2266 O O . ALA A 1 282 ? -27.498 -0.739 29.325 1.00 88.94 282 ALA A O 1
ATOM 2267 N N . LEU A 1 283 ? -25.442 -1.357 28.664 1.00 86.75 283 LEU A N 1
ATOM 2268 C CA . LEU A 1 283 ? -25.278 -2.412 29.674 1.00 86.75 283 LEU A CA 1
ATOM 2269 C C . LEU A 1 283 ? -25.251 -1.846 31.099 1.00 86.75 283 LEU A C 1
ATOM 2271 O O . LEU A 1 283 ? -25.916 -2.380 31.987 1.00 86.75 283 LEU A O 1
ATOM 2275 N N . THR A 1 284 ? -24.544 -0.737 31.317 1.00 90.56 284 THR A N 1
ATOM 2276 C CA . THR A 1 284 ? -24.482 -0.058 32.621 1.00 90.56 284 THR A CA 1
ATOM 2277 C C . THR A 1 284 ? -25.850 0.514 33.007 1.00 90.56 284 THR A C 1
ATOM 2279 O O . THR A 1 284 ? -26.298 0.351 34.143 1.00 90.56 284 THR A O 1
ATOM 2282 N N . GLY A 1 285 ? -26.569 1.111 32.051 1.00 89.12 285 GLY A N 1
ATOM 2283 C CA . GLY A 1 285 ? -27.951 1.558 32.230 1.00 89.12 285 GLY A CA 1
ATOM 2284 C C . GLY A 1 285 ? -28.905 0.409 32.572 1.00 89.12 285 GLY A C 1
ATOM 2285 O O . GLY A 1 285 ? -29.696 0.523 33.509 1.00 89.12 285 GLY A O 1
ATOM 2286 N N . ALA A 1 286 ? -28.797 -0.725 31.875 1.00 88.25 286 ALA A N 1
ATOM 2287 C CA . ALA A 1 286 ? -29.589 -1.923 32.148 1.00 88.25 286 ALA A CA 1
ATOM 2288 C C . ALA A 1 286 ? -29.301 -2.511 33.541 1.00 88.25 286 ALA A C 1
ATOM 2290 O O . ALA A 1 286 ? -30.243 -2.840 34.265 1.00 88.25 286 ALA A O 1
ATOM 2291 N N . LEU A 1 287 ? -28.030 -2.578 33.955 1.00 88.06 287 LEU A N 1
ATOM 2292 C CA . LEU A 1 287 ? -27.623 -3.029 35.290 1.00 88.06 287 LEU A CA 1
ATOM 2293 C C . LEU A 1 287 ? -28.209 -2.127 36.390 1.00 88.06 287 LEU A C 1
ATOM 2295 O O . LEU A 1 287 ? -28.822 -2.619 37.339 1.00 88.06 287 LEU A O 1
ATOM 2299 N N . ASN A 1 288 ? -28.076 -0.807 36.235 1.00 88.88 288 ASN A N 1
ATOM 2300 C CA . ASN A 1 288 ? -28.615 0.179 37.174 1.00 88.88 288 ASN A CA 1
ATOM 2301 C C . ASN A 1 288 ? -30.148 0.090 37.277 1.00 88.88 288 ASN A C 1
ATOM 2303 O O . ASN A 1 288 ? -30.700 0.137 38.380 1.00 88.88 288 ASN A O 1
ATOM 2307 N N . ASN A 1 289 ? -30.835 -0.103 36.147 1.00 91.00 289 ASN A N 1
ATOM 2308 C CA . ASN A 1 289 ? -32.281 -0.320 36.107 1.00 91.00 289 ASN A CA 1
ATOM 2309 C C . ASN A 1 289 ? -32.684 -1.623 36.813 1.00 91.00 289 ASN A C 1
ATOM 2311 O O . ASN A 1 289 ? -33.613 -1.606 37.620 1.00 91.00 289 ASN A O 1
ATOM 2315 N N . LEU A 1 290 ? -31.968 -2.729 36.585 1.00 90.62 290 LEU A N 1
ATOM 2316 C CA . LEU A 1 290 ? -32.211 -4.008 37.262 1.00 90.62 290 LEU A CA 1
ATOM 2317 C C . LEU A 1 290 ? -32.058 -3.854 38.783 1.00 90.62 290 LEU A C 1
ATOM 2319 O O . LEU A 1 290 ? -32.966 -4.219 39.528 1.00 90.62 290 LEU A O 1
ATOM 2323 N N . GLN A 1 291 ? -30.982 -3.218 39.252 1.00 87.31 291 GLN A N 1
ATOM 2324 C CA . GLN A 1 291 ? -30.776 -2.924 40.676 1.00 87.31 291 GLN A CA 1
ATOM 2325 C C . GLN A 1 291 ? -31.851 -1.993 41.265 1.00 87.31 291 GLN A C 1
ATOM 2327 O O . GLN A 1 291 ? -32.196 -2.100 42.445 1.00 87.31 291 GLN A O 1
ATOM 2332 N N . ALA A 1 292 ? -32.385 -1.047 40.488 1.00 86.69 292 ALA A N 1
ATOM 2333 C CA . ALA A 1 292 ? -33.492 -0.194 40.922 1.00 86.69 292 ALA A CA 1
ATOM 2334 C C . ALA A 1 292 ? -34.811 -0.982 41.040 1.00 86.69 292 ALA A C 1
ATOM 2336 O O . ALA A 1 292 ? -35.528 -0.830 42.032 1.00 86.69 292 ALA A O 1
ATOM 2337 N N . VAL A 1 293 ? -35.099 -1.866 40.077 1.00 89.94 293 VAL A N 1
ATOM 2338 C CA . VAL A 1 293 ? -36.255 -2.778 40.105 1.00 89.94 293 VAL A CA 1
ATOM 2339 C C . VAL A 1 293 ? -36.150 -3.754 41.277 1.00 89.94 293 VAL A C 1
ATOM 2341 O O . VAL A 1 293 ? -37.110 -3.880 42.033 1.00 89.94 293 VAL A O 1
ATOM 2344 N N . GLN A 1 294 ? -34.986 -4.371 41.497 1.00 86.88 294 GLN A N 1
ATOM 2345 C CA . GLN A 1 294 ? -34.749 -5.296 42.609 1.00 86.88 294 GLN A CA 1
ATOM 2346 C C . GLN A 1 294 ? -34.970 -4.619 43.968 1.00 86.88 294 GLN A C 1
ATOM 2348 O O . GLN A 1 294 ? -35.697 -5.151 44.803 1.00 86.88 294 GLN A O 1
ATOM 2353 N N . ARG A 1 295 ? -34.425 -3.412 44.183 1.00 86.44 295 ARG A N 1
ATOM 2354 C CA . ARG A 1 295 ? -34.649 -2.650 45.427 1.00 86.44 295 ARG A CA 1
ATOM 2355 C C . ARG A 1 295 ? -36.117 -2.261 45.622 1.00 86.44 295 ARG A C 1
ATOM 2357 O O . ARG A 1 295 ? -36.619 -2.344 46.741 1.00 86.44 295 ARG A O 1
ATOM 2364 N N . ARG A 1 296 ? -36.830 -1.883 44.551 1.00 87.19 296 ARG A N 1
ATOM 2365 C CA . ARG A 1 296 ? -38.279 -1.606 44.610 1.00 87.19 296 ARG A CA 1
ATOM 2366 C C . ARG A 1 296 ? -39.087 -2.869 44.935 1.00 87.19 296 ARG A C 1
ATOM 2368 O O . ARG A 1 296 ? -40.013 -2.782 45.735 1.00 87.19 296 ARG A O 1
ATOM 2375 N N . TYR A 1 297 ? -38.726 -4.015 44.356 1.00 87.75 297 TYR A N 1
ATOM 2376 C CA . TYR A 1 297 ? -39.356 -5.309 44.634 1.00 87.75 297 TYR A CA 1
ATOM 2377 C C . TYR A 1 297 ? -39.168 -5.724 46.096 1.00 87.75 297 TYR A C 1
ATOM 2379 O O . TYR A 1 297 ? -40.156 -5.991 46.774 1.00 87.75 297 TYR A O 1
ATOM 2387 N N . VAL A 1 298 ? -37.926 -5.699 46.602 1.00 86.00 298 VAL A N 1
ATOM 2388 C CA . VAL A 1 298 ? -37.617 -6.007 48.010 1.00 86.00 298 VAL A CA 1
ATOM 2389 C C . VAL A 1 298 ? -38.445 -5.119 48.938 1.00 86.00 298 VAL A C 1
ATOM 2391 O O . VAL A 1 298 ? -39.135 -5.642 49.809 1.00 86.00 298 VAL A O 1
ATOM 2394 N N . ARG A 1 299 ? -38.464 -3.796 48.721 1.00 83.88 299 ARG A N 1
ATOM 2395 C CA . ARG A 1 299 ? -39.255 -2.891 49.567 1.00 83.88 299 ARG A CA 1
ATOM 2396 C C . ARG A 1 299 ? -40.747 -3.245 49.562 1.00 83.88 299 ARG A C 1
ATOM 2398 O O . ARG A 1 299 ? -41.308 -3.458 50.630 1.00 83.88 299 ARG A O 1
ATOM 2405 N N . GLY A 1 300 ? -41.366 -3.370 48.385 1.00 84.12 300 GLY A N 1
ATOM 2406 C CA . GLY A 1 300 ? -42.799 -3.670 48.277 1.00 84.12 300 GLY A CA 1
ATOM 2407 C C . GLY A 1 300 ? -43.182 -5.037 48.859 1.00 84.12 300 GLY A C 1
ATOM 2408 O O . GLY A 1 300 ? -44.225 -5.171 49.498 1.00 84.12 300 GLY A O 1
ATOM 2409 N N . ALA A 1 301 ? -42.317 -6.046 48.709 1.00 85.00 301 ALA A N 1
ATOM 2410 C CA . ALA A 1 301 ? -42.517 -7.361 49.311 1.00 85.00 301 ALA A CA 1
ATOM 2411 C C . ALA A 1 301 ? -42.546 -7.276 50.849 1.00 85.00 301 ALA A C 1
ATOM 2413 O O . ALA A 1 301 ? -43.462 -7.806 51.482 1.00 85.00 301 ALA A O 1
ATOM 2414 N N . TRP A 1 302 ? -41.603 -6.547 51.452 1.00 83.00 302 TRP A N 1
ATOM 2415 C CA . TRP A 1 302 ? -41.521 -6.366 52.905 1.00 83.00 302 TRP A CA 1
ATOM 2416 C C . TRP A 1 302 ? -42.611 -5.458 53.487 1.00 83.00 302 TRP A C 1
ATOM 2418 O O . TRP A 1 302 ? -43.137 -5.773 54.559 1.00 83.00 302 TRP A O 1
ATOM 2428 N N . GLU A 1 303 ? -43.010 -4.406 52.763 1.00 79.56 303 GLU A N 1
ATOM 2429 C CA . GLU A 1 303 ? -44.179 -3.567 53.077 1.00 79.56 303 GLU A CA 1
ATOM 2430 C C . GLU A 1 303 ? -45.482 -4.388 53.087 1.00 79.56 303 GLU A C 1
ATOM 2432 O O . GLU A 1 303 ? -46.340 -4.169 53.938 1.00 79.56 303 GLU A O 1
ATOM 2437 N N . SER A 1 304 ? -45.627 -5.370 52.185 1.00 78.69 304 SER A N 1
ATOM 2438 C CA . SER A 1 304 ? -46.805 -6.252 52.150 1.00 78.69 304 SER A CA 1
ATOM 2439 C C . SER A 1 304 ? -46.798 -7.347 53.226 1.00 78.69 304 SER A C 1
ATOM 2441 O O . SER A 1 304 ? -47.856 -7.771 53.692 1.00 78.69 304 SER A O 1
ATOM 2443 N N . TYR A 1 305 ? -45.612 -7.815 53.627 1.00 76.56 305 TYR A N 1
ATOM 2444 C CA . TYR A 1 305 ? -45.451 -8.891 54.606 1.00 76.56 305 TYR A CA 1
ATOM 2445 C C . TYR A 1 305 ? -45.582 -8.402 56.053 1.00 76.56 305 TYR A C 1
ATOM 2447 O O . TYR A 1 305 ? -46.090 -9.126 56.912 1.00 76.56 305 TYR A O 1
ATOM 2455 N N . THR A 1 306 ? -45.142 -7.171 56.325 1.00 67.75 306 THR A N 1
ATOM 2456 C CA . THR A 1 306 ? -45.040 -6.627 57.683 1.00 67.75 306 THR A CA 1
ATOM 2457 C C . THR A 1 306 ? -46.059 -5.504 57.876 1.00 67.75 306 THR A C 1
ATOM 2459 O O . THR A 1 306 ? -45.883 -4.434 57.297 1.00 67.75 306 THR A O 1
ATOM 2462 N N . PRO A 1 307 ? -47.104 -5.678 58.710 1.00 58.19 307 PRO A N 1
ATOM 2463 C CA . PRO A 1 307 ? -48.015 -4.586 59.035 1.00 58.19 307 PRO A CA 1
ATOM 2464 C C . PRO A 1 307 ? -47.241 -3.405 59.628 1.00 58.19 307 PRO A C 1
ATOM 2466 O O . PRO A 1 307 ? -46.560 -3.548 60.651 1.00 58.19 307 PRO A O 1
ATOM 2469 N N . ILE A 1 308 ? -47.340 -2.252 58.962 1.00 49.84 308 ILE A N 1
ATOM 2470 C CA . ILE A 1 308 ? -46.605 -1.025 59.290 1.00 49.84 308 ILE A CA 1
ATOM 2471 C C . ILE A 1 308 ? -46.769 -0.703 60.784 1.00 49.84 308 ILE A C 1
ATOM 2473 O O . ILE A 1 308 ? -47.884 -0.569 61.282 1.00 49.84 308 ILE A O 1
ATOM 2477 N N . GLY A 1 309 ? -45.644 -0.576 61.495 1.00 52.59 309 GLY A N 1
ATOM 2478 C CA . GLY A 1 309 ? -45.602 -0.179 62.907 1.00 52.59 309 GLY A CA 1
ATOM 2479 C C . GLY A 1 309 ? -45.526 -1.312 63.939 1.00 52.59 309 GLY A C 1
ATOM 2480 O O . GLY A 1 309 ? -45.392 -1.015 65.125 1.00 52.59 309 GLY A O 1
ATOM 2481 N N . LYS A 1 310 ? -45.556 -2.597 63.551 1.00 57.56 310 LYS A N 1
ATOM 2482 C CA . LYS A 1 310 ? -45.467 -3.708 64.520 1.00 57.56 310 LYS A CA 1
ATOM 2483 C C . LYS A 1 310 ? -44.028 -3.993 64.981 1.00 57.56 310 LYS A C 1
ATOM 2485 O O . LYS A 1 310 ? -43.415 -4.977 64.566 1.00 57.56 310 LYS A O 1
ATOM 2490 N N . GLN A 1 311 ? -43.500 -3.142 65.862 1.00 62.91 311 GLN A N 1
ATOM 2491 C CA . GLN A 1 311 ? -42.268 -3.426 66.608 1.00 62.91 311 GLN A CA 1
ATOM 2492 C C . GLN A 1 311 ? -42.451 -4.691 67.467 1.00 62.91 311 GLN A C 1
ATOM 2494 O O . GLN A 1 311 ? -43.520 -4.912 68.034 1.00 62.91 311 GLN A O 1
ATOM 2499 N N . ARG A 1 312 ? -41.414 -5.533 67.554 1.00 66.75 312 ARG A N 1
ATOM 2500 C CA . ARG A 1 312 ? -41.347 -6.658 68.497 1.00 66.75 312 ARG A CA 1
ATOM 2501 C C . ARG A 1 312 ? -40.146 -6.458 69.400 1.00 66.75 312 ARG A C 1
ATOM 2503 O O . ARG A 1 312 ? -39.010 -6.525 68.937 1.00 66.75 312 ARG A O 1
ATOM 2510 N N . ASN A 1 313 ? -40.418 -6.233 70.675 1.00 68.50 313 ASN A N 1
ATOM 2511 C CA . ASN A 1 313 ? -39.405 -5.917 71.665 1.00 68.50 313 ASN A CA 1
ATOM 2512 C C . ASN A 1 313 ? -39.140 -7.140 72.547 1.00 68.50 313 ASN A C 1
ATOM 2514 O O . ASN A 1 313 ? -40.065 -7.867 72.911 1.00 68.50 313 ASN A O 1
ATOM 2518 N N . PHE A 1 314 ? -37.872 -7.381 72.880 1.00 69.81 314 PHE A N 1
ATOM 2519 C CA . PHE A 1 314 ? -37.452 -8.528 73.682 1.00 69.81 314 PHE A CA 1
ATOM 2520 C C . PHE A 1 314 ? -36.515 -8.076 74.802 1.00 69.81 314 PHE A C 1
ATOM 2522 O O . PHE A 1 314 ? -35.528 -7.383 74.553 1.00 69.81 314 PHE A O 1
ATOM 2529 N N . ARG A 1 315 ? -36.785 -8.517 76.033 1.00 69.00 315 ARG A N 1
ATOM 2530 C CA . ARG A 1 315 ? -35.893 -8.353 77.185 1.00 69.00 315 ARG A CA 1
ATOM 2531 C C . ARG A 1 315 ? -35.157 -9.661 77.451 1.00 69.00 315 ARG A C 1
ATOM 2533 O O . ARG A 1 315 ? -35.787 -10.702 77.620 1.00 69.00 315 ARG A O 1
ATOM 2540 N N . TYR A 1 316 ? -33.830 -9.622 77.537 1.00 66.94 316 TYR A N 1
ATOM 2541 C CA . TYR A 1 316 ? -33.060 -10.777 77.999 1.00 66.94 316 TYR A CA 1
ATOM 2542 C C . TYR A 1 316 ? -33.122 -10.877 79.528 1.00 66.94 316 TYR A C 1
ATOM 2544 O O . TYR A 1 316 ? -32.726 -9.941 80.223 1.00 66.94 316 TYR A O 1
ATOM 2552 N N . SER A 1 317 ? -33.597 -12.005 80.061 1.00 66.75 317 SER A N 1
ATOM 2553 C CA . SER A 1 317 ? -33.549 -12.283 81.500 1.00 66.75 317 SER A CA 1
ATOM 2554 C C . SER A 1 317 ? -32.389 -13.221 81.822 1.00 66.75 317 SER A C 1
ATOM 2556 O O . SER A 1 317 ? -32.405 -14.390 81.434 1.00 66.75 317 SER A O 1
ATOM 2558 N N . LYS A 1 318 ? -31.409 -12.729 82.594 1.00 59.19 318 LYS A N 1
ATOM 2559 C CA . LYS A 1 318 ? -30.299 -13.543 83.127 1.00 59.19 318 LYS A CA 1
ATOM 2560 C C . LYS A 1 318 ? -30.789 -14.690 84.022 1.00 59.19 318 LYS A C 1
ATOM 2562 O O . LYS A 1 318 ? -30.146 -15.728 84.073 1.00 59.19 318 LYS A O 1
ATOM 2567 N N . GLU A 1 319 ? -31.926 -14.508 84.691 1.00 63.69 319 GLU A N 1
ATOM 2568 C CA . GLU A 1 319 ? -32.514 -15.474 85.629 1.00 63.69 319 GLU A CA 1
ATOM 2569 C C . GLU A 1 319 ? -33.242 -16.625 84.911 1.00 63.69 319 GLU A C 1
ATOM 2571 O O . GLU A 1 319 ? -33.235 -17.757 85.385 1.00 63.69 319 GLU A O 1
ATOM 2576 N N . LYS A 1 320 ? -33.829 -16.357 83.733 1.00 63.50 320 LYS A N 1
ATOM 2577 C CA . LYS A 1 320 ? -34.525 -17.361 82.903 1.00 63.50 320 LYS A CA 1
ATOM 2578 C C . LYS A 1 320 ? -33.723 -17.842 81.687 1.00 63.50 320 LYS A C 1
ATOM 2580 O O . LYS A 1 320 ? -34.255 -18.613 80.891 1.00 63.50 320 LYS A O 1
ATOM 2585 N N . GLY A 1 321 ? -32.493 -17.355 81.497 1.00 64.50 321 GLY A N 1
ATOM 2586 C CA . GLY A 1 321 ? -31.606 -17.726 80.383 1.00 64.50 321 GLY A CA 1
ATOM 2587 C C . GLY A 1 321 ? -32.203 -17.524 78.983 1.00 64.50 321 GLY A C 1
ATOM 2588 O O . GLY A 1 321 ? -31.819 -18.222 78.049 1.00 64.50 321 GLY A O 1
ATOM 2589 N N . SER A 1 322 ? -33.189 -16.637 78.832 1.00 66.06 322 SER A N 1
ATOM 2590 C CA . SER A 1 322 ? -34.027 -16.548 77.630 1.00 66.06 322 SER A CA 1
ATOM 2591 C C . SER A 1 322 ? -34.488 -15.120 77.332 1.00 66.06 322 SER A C 1
ATOM 2593 O O . SER A 1 322 ? -34.564 -14.259 78.216 1.00 66.06 322 SER A O 1
ATOM 2595 N N . ALA A 1 323 ? -34.780 -14.869 76.053 1.00 72.19 323 ALA A N 1
ATOM 2596 C CA . ALA A 1 323 ? -35.384 -13.632 75.576 1.00 72.19 323 ALA A CA 1
ATOM 2597 C C . ALA A 1 323 ? -36.908 -13.690 75.758 1.00 72.19 323 ALA A C 1
ATOM 2599 O O . ALA A 1 323 ? -37.569 -14.601 75.261 1.00 72.19 323 ALA A O 1
ATOM 2600 N N . ILE A 1 324 ? -37.460 -12.711 76.468 1.00 72.00 324 ILE A N 1
ATOM 2601 C CA . ILE A 1 324 ? -38.880 -12.622 76.814 1.00 72.00 324 ILE A CA 1
ATOM 2602 C C . ILE A 1 324 ? -39.487 -11.461 76.015 1.00 72.00 324 ILE A C 1
ATOM 2604 O O . ILE A 1 324 ? -38.922 -10.366 76.070 1.00 72.00 324 ILE A O 1
ATOM 2608 N N . PRO A 1 325 ? -40.599 -11.651 75.278 1.00 70.81 325 PRO A N 1
ATOM 2609 C CA . PRO A 1 325 ? -41.319 -10.546 74.648 1.00 70.81 325 PRO A CA 1
ATOM 2610 C C . PRO A 1 325 ? -41.740 -9.503 75.690 1.00 70.81 325 PRO A C 1
ATOM 2612 O O . PRO A 1 325 ? -42.293 -9.860 76.729 1.00 70.81 325 PRO A O 1
ATOM 2615 N N . ASP A 1 326 ? -41.464 -8.230 75.423 1.00 69.69 326 ASP A N 1
ATOM 2616 C CA . ASP A 1 326 ? -41.738 -7.126 76.345 1.00 69.69 326 ASP A CA 1
ATOM 2617 C C . ASP A 1 326 ? -42.075 -5.845 75.577 1.00 69.69 326 ASP A C 1
ATOM 2619 O O . ASP A 1 326 ? -41.226 -4.984 75.332 1.00 69.69 326 ASP A O 1
ATOM 2623 N N . ASP A 1 327 ? -43.347 -5.729 75.200 1.00 67.44 327 ASP A N 1
ATOM 2624 C CA . ASP A 1 327 ? -43.871 -4.626 74.392 1.00 67.44 327 ASP A CA 1
ATOM 2625 C C . ASP A 1 327 ? -43.800 -3.255 75.104 1.00 67.44 327 ASP A C 1
ATOM 2627 O O . ASP A 1 327 ? -43.957 -2.226 74.451 1.00 67.44 327 ASP A O 1
ATOM 2631 N N . ASN A 1 328 ? -43.498 -3.213 76.411 1.00 64.12 328 ASN A N 1
ATOM 2632 C CA . ASN A 1 328 ? -43.299 -1.966 77.163 1.00 64.12 328 ASN A CA 1
ATOM 2633 C C . ASN A 1 328 ? -41.902 -1.344 76.965 1.00 64.12 328 ASN A C 1
ATOM 2635 O O . ASN A 1 328 ? -41.648 -0.236 77.444 1.00 64.12 328 ASN A O 1
ATOM 2639 N N . ILE A 1 329 ? -40.969 -2.034 76.297 1.00 64.12 329 ILE A N 1
ATOM 2640 C CA . ILE A 1 329 ? -39.671 -1.451 75.941 1.00 64.12 329 ILE A CA 1
ATOM 2641 C C . ILE A 1 329 ? -39.830 -0.603 74.681 1.00 64.12 329 ILE A C 1
ATOM 2643 O O . ILE A 1 329 ? -39.860 -1.128 73.573 1.00 64.12 329 ILE A O 1
ATOM 2647 N N . THR A 1 330 ? -39.804 0.719 74.833 1.00 58.53 330 THR A N 1
ATOM 2648 C CA . THR A 1 330 ? -39.585 1.628 73.700 1.00 58.53 330 THR A CA 1
ATOM 2649 C C . THR A 1 330 ? -38.091 1.927 73.567 1.00 58.53 330 THR A C 1
ATOM 2651 O O . THR A 1 330 ? -37.496 2.620 74.402 1.00 58.53 330 THR A O 1
ATOM 2654 N N . LEU A 1 331 ? -37.466 1.406 72.509 1.00 59.41 331 LEU A N 1
ATOM 2655 C CA . LEU A 1 331 ? -36.163 1.880 72.035 1.00 59.41 331 LEU A CA 1
ATOM 2656 C C . LEU A 1 331 ? -36.384 3.019 71.022 1.00 59.41 331 LEU A C 1
ATOM 2658 O O . LEU A 1 331 ? -37.350 2.956 70.256 1.00 59.41 331 LEU A O 1
ATOM 2662 N N . PRO A 1 332 ? -35.533 4.062 70.996 1.00 55.44 332 PRO A N 1
ATOM 2663 C CA . PRO A 1 332 ? -35.647 5.149 70.029 1.00 55.44 332 PRO A CA 1
ATOM 2664 C C . PRO A 1 332 ? -35.277 4.659 68.622 1.00 55.44 332 PRO A C 1
ATOM 2666 O O . PRO A 1 332 ? -34.143 4.776 68.165 1.00 55.44 332 PRO A O 1
ATOM 2669 N N . PHE A 1 333 ? -36.258 4.111 67.908 1.00 55.81 333 PHE A N 1
ATOM 2670 C CA . PHE A 1 333 ? -36.124 3.799 66.492 1.00 55.81 333 PHE A CA 1
ATOM 2671 C C . PHE A 1 333 ? -36.159 5.103 65.686 1.00 55.81 333 PHE A C 1
ATOM 2673 O O . PHE A 1 333 ? -37.224 5.696 65.501 1.00 55.81 333 PHE A O 1
ATOM 2680 N N . SER A 1 334 ? -35.005 5.549 65.182 1.00 53.78 334 SER A N 1
ATOM 2681 C CA . SER A 1 334 ? -34.991 6.556 64.118 1.00 53.78 334 SER A CA 1
ATOM 2682 C C . SER A 1 334 ? -35.643 5.951 62.879 1.00 53.78 334 SER A C 1
ATOM 2684 O O . SER A 1 334 ? -35.108 5.014 62.290 1.00 53.78 334 SER A O 1
ATOM 2686 N N . SER A 1 335 ? -36.780 6.500 62.453 1.00 51.94 335 SER A N 1
ATOM 2687 C CA . SER A 1 335 ? -37.449 6.089 61.212 1.00 51.94 335 SER A CA 1
ATOM 2688 C C . SER A 1 335 ? -36.632 6.389 59.949 1.00 51.94 335 SER A C 1
ATOM 2690 O O . SER A 1 335 ? -36.938 5.852 58.888 1.00 51.94 335 SER A O 1
ATOM 2692 N N . ASN A 1 336 ? -35.572 7.195 60.072 1.00 57.47 336 ASN A N 1
ATOM 2693 C CA . ASN A 1 336 ? -34.678 7.600 58.995 1.00 57.47 336 ASN A CA 1
ATOM 2694 C C . ASN A 1 336 ? -33.240 7.134 59.287 1.00 57.47 336 ASN A C 1
ATOM 2696 O O . ASN A 1 336 ? -32.372 7.943 59.619 1.00 57.47 336 ASN A O 1
ATOM 2700 N N . ILE A 1 337 ? -32.974 5.831 59.167 1.00 65.50 337 ILE A N 1
ATOM 2701 C CA . ILE A 1 337 ? -31.595 5.317 59.125 1.00 65.50 337 ILE A CA 1
ATOM 2702 C C . ILE A 1 337 ? -31.048 5.530 57.700 1.00 65.50 337 ILE A C 1
ATOM 2704 O O . ILE A 1 337 ? -31.667 5.039 56.750 1.00 65.50 337 ILE A O 1
ATOM 2708 N N . PRO A 1 338 ? -29.913 6.233 57.508 1.00 68.38 338 PRO A N 1
ATOM 2709 C CA . PRO A 1 338 ? -29.312 6.389 56.185 1.00 68.38 338 PRO A CA 1
ATOM 2710 C C . PRO A 1 338 ? -28.908 5.032 55.593 1.00 68.38 338 PRO A C 1
ATOM 2712 O O . PRO A 1 338 ? -28.400 4.157 56.298 1.00 68.38 338 PRO A O 1
ATOM 2715 N N . LYS A 1 339 ? -29.109 4.843 54.283 1.00 69.00 339 LYS A N 1
ATOM 2716 C CA . LYS A 1 339 ? -28.880 3.550 53.597 1.00 69.00 339 LYS A CA 1
ATOM 2717 C C . LYS A 1 339 ? -27.414 3.106 53.631 1.00 69.00 339 LYS A C 1
ATOM 2719 O O . LYS A 1 339 ? -27.096 1.918 53.571 1.00 69.00 339 LYS A O 1
ATOM 2724 N N . ASP A 1 340 ? -26.548 4.093 53.738 1.00 70.88 340 ASP A N 1
ATOM 2725 C CA . ASP A 1 340 ? -25.095 4.096 53.712 1.00 70.88 340 ASP A CA 1
ATOM 2726 C C . ASP A 1 340 ? -24.454 3.856 55.096 1.00 70.88 340 ASP A C 1
ATOM 2728 O O . ASP A 1 340 ? -23.273 3.528 55.171 1.00 70.88 340 ASP A O 1
ATOM 2732 N N . VAL A 1 341 ? -25.227 3.894 56.189 1.00 76.81 341 VAL A N 1
ATOM 2733 C CA . VAL A 1 341 ? -24.734 3.595 57.547 1.00 76.81 341 VAL A CA 1
ATOM 2734 C C . VAL A 1 341 ? -24.886 2.106 57.867 1.00 76.81 341 VAL A C 1
ATOM 2736 O O . VAL A 1 341 ? -25.938 1.523 57.608 1.00 76.81 341 VAL A O 1
ATOM 2739 N N . ASN A 1 342 ? -23.851 1.472 58.425 1.00 76.00 342 ASN A N 1
ATOM 2740 C CA . ASN A 1 342 ? -23.876 0.046 58.802 1.00 76.00 342 ASN A CA 1
ATOM 2741 C C . ASN A 1 342 ? -24.194 -0.186 60.288 1.00 76.00 342 ASN A C 1
ATOM 2743 O O . ASN A 1 342 ? -24.791 -1.202 60.626 1.00 76.00 342 ASN A O 1
ATOM 2747 N N . ALA A 1 343 ? -23.860 0.770 61.156 1.00 79.12 343 ALA A N 1
ATOM 2748 C CA . ALA A 1 343 ? -24.230 0.777 62.567 1.00 79.12 343 ALA A CA 1
ATOM 2749 C C . ALA A 1 343 ? -24.322 2.223 63.075 1.00 79.12 343 ALA A C 1
ATOM 2751 O O . ALA A 1 343 ? -23.523 3.070 62.677 1.00 79.12 343 ALA A O 1
ATOM 2752 N N . ILE A 1 344 ? -25.270 2.498 63.971 1.00 79.50 344 ILE A N 1
ATOM 2753 C CA . ILE A 1 344 ? -25.341 3.737 64.755 1.00 79.50 344 ILE A CA 1
ATOM 2754 C C . ILE A 1 344 ? -25.146 3.339 66.216 1.00 79.50 344 ILE A C 1
ATOM 2756 O O . ILE A 1 344 ? -25.996 2.647 66.774 1.00 79.50 344 ILE A O 1
ATOM 2760 N N . ALA A 1 345 ? -24.037 3.754 66.827 1.00 77.31 345 ALA A N 1
ATOM 2761 C CA . ALA A 1 345 ? -23.726 3.469 68.224 1.00 77.31 345 ALA A CA 1
ATOM 2762 C C . ALA A 1 345 ? -23.644 4.771 69.033 1.00 77.31 345 ALA A C 1
ATOM 2764 O O . ALA A 1 345 ? -22.908 5.687 68.668 1.00 77.31 345 ALA A O 1
ATOM 2765 N N . ASP A 1 346 ? -24.366 4.821 70.149 1.00 71.56 346 ASP A N 1
ATOM 2766 C CA . ASP A 1 346 ? -24.264 5.855 71.183 1.00 71.56 346 ASP A CA 1
ATOM 2767 C C . ASP A 1 346 ? -24.043 5.182 72.557 1.00 71.56 346 ASP A C 1
ATOM 2769 O O . ASP A 1 346 ? -23.949 3.957 72.682 1.00 71.56 346 ASP A O 1
ATOM 2773 N N . SER A 1 347 ? -23.889 5.976 73.611 1.00 72.12 347 SER A N 1
ATOM 2774 C CA . SER A 1 347 ? -23.447 5.579 74.948 1.00 72.12 347 SER A CA 1
ATOM 2775 C C . SER A 1 347 ? -24.474 4.693 75.667 1.00 72.12 347 SER A C 1
ATOM 2777 O O . SER A 1 347 ? -25.264 5.156 76.492 1.00 72.12 347 SER A O 1
ATOM 2779 N N . GLY A 1 348 ? -24.424 3.396 75.365 1.00 70.50 348 GLY A N 1
ATOM 2780 C CA . GLY A 1 348 ? -25.339 2.367 75.852 1.00 70.50 348 GLY A CA 1
ATOM 2781 C C . GLY A 1 348 ? -26.369 1.888 74.823 1.00 70.50 348 GLY A C 1
ATOM 2782 O O . GLY A 1 348 ? -27.123 0.978 75.150 1.00 70.50 348 GLY A O 1
ATOM 2783 N N . GLU A 1 349 ? -26.397 2.419 73.594 1.00 77.56 349 GLU A N 1
ATOM 2784 C CA . GLU A 1 349 ? -27.367 2.050 72.543 1.00 77.56 349 GLU A CA 1
ATOM 2785 C C . GLU A 1 349 ? -26.679 1.731 71.209 1.00 77.56 349 GLU A C 1
ATOM 2787 O O . GLU A 1 349 ? -25.710 2.381 70.830 1.00 77.56 349 GLU A O 1
ATOM 2792 N N . LEU A 1 350 ? -27.169 0.713 70.503 1.00 80.19 350 LEU A N 1
ATOM 2793 C CA . LEU A 1 350 ? -26.682 0.279 69.194 1.00 80.19 350 LEU A CA 1
ATOM 2794 C C . LEU A 1 350 ? -27.880 0.008 68.284 1.00 80.19 350 LEU A C 1
ATOM 2796 O O . LEU A 1 350 ? -28.754 -0.776 68.641 1.00 80.19 350 LEU A O 1
ATOM 2800 N N . THR A 1 351 ? -27.907 0.627 67.107 1.00 82.12 351 THR A N 1
ATOM 2801 C CA . THR A 1 351 ? -28.901 0.375 66.056 1.00 82.12 351 THR A CA 1
ATOM 2802 C C . THR A 1 351 ? -28.211 -0.151 64.803 1.00 82.12 351 THR A C 1
ATOM 2804 O O . THR A 1 351 ? -27.293 0.481 64.279 1.00 82.12 351 THR A O 1
ATOM 2807 N N . LEU A 1 352 ? -28.676 -1.296 64.309 1.00 83.38 352 LEU A N 1
ATOM 2808 C CA . LEU A 1 352 ? -28.176 -1.985 63.123 1.00 83.38 352 LEU A CA 1
ATOM 2809 C C . LEU A 1 352 ? -29.300 -2.075 62.082 1.00 83.38 352 LEU A C 1
ATOM 2811 O O . LEU A 1 352 ? -30.289 -2.765 62.334 1.00 83.38 352 LEU A O 1
ATOM 2815 N N . PRO A 1 353 ? -29.214 -1.388 60.930 1.00 84.06 353 PRO A N 1
ATOM 2816 C CA . PRO A 1 353 ? -30.177 -1.578 59.851 1.00 84.06 353 PRO A CA 1
ATOM 2817 C C . PRO A 1 353 ? -30.108 -3.004 59.290 1.00 84.06 353 PRO A C 1
ATOM 2819 O O . PRO A 1 353 ? -29.045 -3.498 58.916 1.00 84.06 353 PRO A O 1
ATOM 2822 N N . ILE A 1 354 ? -31.270 -3.637 59.152 1.00 84.31 354 ILE A N 1
ATOM 2823 C CA . ILE A 1 354 ? -31.424 -4.911 58.450 1.00 84.31 354 ILE A CA 1
ATOM 2824 C C . ILE A 1 354 ? -31.455 -4.580 56.954 1.00 84.31 354 ILE A C 1
ATOM 2826 O O . ILE A 1 354 ? -32.387 -3.918 56.482 1.00 84.31 354 ILE A O 1
ATOM 2830 N N . LYS A 1 355 ? -30.425 -5.001 56.212 1.00 85.00 355 LYS A N 1
ATOM 2831 C CA . LYS A 1 355 ? -30.271 -4.713 54.778 1.00 85.00 355 LYS A CA 1
ATOM 2832 C C . LYS A 1 355 ? -30.426 -5.977 53.937 1.00 85.00 355 LYS A C 1
ATOM 2834 O O . LYS A 1 355 ? -29.819 -7.001 54.228 1.00 85.00 355 LYS A O 1
ATOM 2839 N N . LEU A 1 356 ? -31.165 -5.874 52.835 1.00 85.19 356 LEU A N 1
ATOM 2840 C CA . LEU A 1 356 ? -31.235 -6.888 51.782 1.00 85.19 356 LEU A CA 1
ATOM 2841 C C . LEU A 1 356 ? -30.960 -6.225 50.436 1.00 85.19 356 LEU A C 1
ATOM 2843 O O . LEU A 1 356 ? -31.645 -5.278 50.060 1.00 85.19 356 LEU A O 1
ATOM 2847 N N . HIS A 1 357 ? -29.962 -6.718 49.698 1.00 83.38 357 HIS A N 1
ATOM 2848 C CA . HIS A 1 357 ? -29.614 -6.211 48.360 1.00 83.38 357 HIS A CA 1
ATOM 2849 C C . HIS A 1 357 ? -29.415 -4.675 48.304 1.00 83.38 357 HIS A C 1
ATOM 2851 O O . HIS A 1 357 ? -29.771 -4.016 47.327 1.00 83.38 357 HIS A O 1
ATOM 2857 N N . GLY A 1 358 ? -28.870 -4.091 49.379 1.00 80.00 358 GLY A N 1
ATOM 2858 C CA . GLY A 1 358 ? -28.655 -2.644 49.511 1.00 80.00 358 GLY A CA 1
ATOM 2859 C C . GLY A 1 358 ? -29.903 -1.815 49.854 1.00 80.00 358 GLY A C 1
ATOM 2860 O O . GLY A 1 358 ? -29.823 -0.588 49.860 1.00 80.00 358 GLY A O 1
ATOM 2861 N N . GLU A 1 359 ? -31.042 -2.448 50.147 1.00 84.44 359 GLU A N 1
ATOM 2862 C CA . GLU A 1 359 ? -32.251 -1.792 50.652 1.00 84.44 359 GLU A CA 1
ATOM 2863 C C . GLU A 1 359 ? -32.437 -2.084 52.149 1.00 84.44 359 GLU A C 1
ATOM 2865 O O . GLU A 1 359 ? -32.295 -3.224 52.588 1.00 84.44 359 GLU A O 1
ATOM 2870 N N . VAL A 1 360 ? -32.746 -1.051 52.940 1.00 82.56 360 VAL A N 1
ATOM 2871 C CA . VAL A 1 360 ? -33.048 -1.185 54.375 1.00 82.56 360 VAL A CA 1
ATOM 2872 C C . VAL A 1 360 ? -34.502 -1.632 54.528 1.00 82.56 360 VAL A C 1
ATOM 2874 O O . VAL A 1 360 ? -35.403 -0.929 54.076 1.00 82.56 360 VAL A O 1
ATOM 2877 N N . ILE A 1 361 ? -34.724 -2.782 55.168 1.00 80.44 361 ILE A N 1
ATOM 2878 C CA . ILE A 1 361 ? -36.060 -3.366 55.403 1.00 80.44 361 ILE A CA 1
ATOM 2879 C C . ILE A 1 361 ? -36.529 -3.250 56.863 1.00 80.44 361 ILE A C 1
ATOM 2881 O O . ILE A 1 361 ? -37.686 -3.519 57.171 1.00 80.44 361 ILE A O 1
ATOM 2885 N N . GLY A 1 362 ? -35.640 -2.848 57.772 1.00 78.00 362 GLY A N 1
ATOM 2886 C CA . GLY A 1 362 ? -35.908 -2.694 59.202 1.00 78.00 362 GLY A CA 1
ATOM 2887 C C . GLY A 1 362 ? -34.628 -2.359 59.966 1.00 78.00 362 GLY A C 1
ATOM 2888 O O . GLY A 1 362 ? -33.609 -2.040 59.353 1.00 78.00 362 GLY A O 1
ATOM 2889 N N . ALA A 1 363 ? -34.653 -2.457 61.295 1.00 79.50 363 ALA A N 1
ATOM 2890 C CA . ALA A 1 363 ? -33.443 -2.391 62.114 1.00 79.50 363 ALA A CA 1
ATOM 2891 C C . ALA A 1 363 ? -33.582 -3.204 63.403 1.00 79.50 363 ALA A C 1
ATOM 2893 O O . ALA A 1 363 ? -34.683 -3.365 63.930 1.00 79.50 363 ALA A O 1
ATOM 2894 N N . ILE A 1 364 ? -32.447 -3.658 63.923 1.00 78.31 364 ILE A N 1
ATOM 2895 C CA . ILE A 1 364 ? -32.295 -4.194 65.273 1.00 78.31 364 ILE A CA 1
ATOM 2896 C C . ILE A 1 364 ? -31.774 -3.060 66.154 1.00 78.31 364 ILE A C 1
ATOM 2898 O O . ILE A 1 364 ? -30.784 -2.420 65.804 1.00 78.31 364 ILE A O 1
ATOM 2902 N N . ALA A 1 365 ? -32.403 -2.826 67.303 1.00 77.19 365 ALA A N 1
ATOM 2903 C CA . ALA A 1 365 ? -31.883 -1.927 68.326 1.00 77.19 365 ALA A CA 1
ATOM 2904 C C . ALA A 1 365 ? -31.547 -2.724 69.596 1.00 77.19 365 ALA A C 1
ATOM 2906 O O . ALA A 1 365 ? -32.319 -3.581 70.025 1.00 77.19 365 ALA A O 1
ATOM 2907 N N . ALA A 1 366 ? -30.392 -2.441 70.193 1.00 77.12 366 ALA A N 1
ATOM 2908 C CA . ALA A 1 366 ? -29.888 -3.071 71.406 1.00 77.12 366 ALA A CA 1
ATOM 2909 C C . ALA A 1 366 ? -29.459 -1.999 72.416 1.00 77.12 366 ALA A C 1
ATOM 2911 O O . ALA A 1 366 ? -28.853 -0.993 72.049 1.00 77.12 366 ALA A O 1
ATOM 2912 N N . ARG A 1 367 ? -29.747 -2.224 73.703 1.00 75.88 367 ARG A N 1
ATOM 2913 C CA . ARG A 1 367 ? -29.392 -1.317 74.805 1.00 75.88 367 ARG A CA 1
ATOM 2914 C C . ARG A 1 367 ? -28.654 -2.082 75.907 1.00 75.88 367 ARG A C 1
ATOM 2916 O O . ARG A 1 367 ? -29.074 -3.175 76.279 1.00 75.88 367 ARG A O 1
ATOM 2923 N N . ARG A 1 368 ? -27.572 -1.509 76.441 1.00 73.12 368 ARG A N 1
ATOM 2924 C CA . ARG A 1 368 ? -26.842 -2.007 77.623 1.00 73.12 368 ARG A CA 1
ATOM 2925 C C . ARG A 1 368 ? -27.383 -1.339 78.895 1.00 73.12 368 ARG A C 1
ATOM 2927 O O . ARG A 1 368 ? -27.727 -0.162 78.882 1.00 73.12 368 ARG A O 1
ATOM 2934 N N . GLU A 1 369 ? -27.452 -2.088 79.999 1.00 67.50 369 GLU A N 1
ATOM 2935 C CA . GLU A 1 369 ? -27.888 -1.568 81.313 1.00 67.50 369 GLU A CA 1
ATOM 2936 C C . GLU A 1 369 ? -26.903 -0.522 81.866 1.00 67.50 369 GLU A C 1
ATOM 2938 O O . GLU A 1 369 ? -27.297 0.458 82.496 1.00 67.50 369 GLU A O 1
ATOM 2943 N N . THR A 1 370 ? -25.610 -0.703 81.592 1.00 64.19 370 THR A N 1
ATOM 2944 C CA . THR A 1 370 ? -24.558 0.285 81.835 1.00 64.19 370 THR A CA 1
ATOM 2945 C C . THR A 1 370 ? -24.344 1.152 80.594 1.00 64.19 370 THR A C 1
ATOM 2947 O O . THR A 1 370 ? -24.270 0.639 79.478 1.00 64.19 370 THR A O 1
ATOM 2950 N N . LYS A 1 371 ? -24.149 2.468 80.782 1.00 67.44 371 LYS A N 1
ATOM 2951 C CA . LYS A 1 371 ? -23.807 3.439 79.715 1.00 67.44 371 LYS A CA 1
ATOM 2952 C C . LYS A 1 371 ? -22.371 3.282 79.174 1.00 67.44 371 LYS A C 1
ATOM 2954 O O . LYS A 1 371 ? -21.685 4.265 78.908 1.00 67.44 371 LYS A O 1
ATOM 2959 N N . SER A 1 372 ? -21.884 2.048 79.064 1.00 72.19 372 SER A N 1
ATOM 2960 C CA . SER A 1 372 ? -20.605 1.756 78.423 1.00 72.19 372 SER A CA 1
ATOM 2961 C C . SER A 1 372 ? -20.711 2.002 76.923 1.00 72.19 372 SER A C 1
ATOM 2963 O O . SER A 1 372 ? -21.749 1.740 76.313 1.00 72.19 372 SER A O 1
ATOM 2965 N N . LYS A 1 373 ? -19.609 2.442 76.314 1.00 78.50 373 LYS A N 1
ATOM 2966 C CA . LYS A 1 373 ? -19.470 2.416 74.858 1.00 78.50 373 LYS A CA 1
ATOM 2967 C C . LYS A 1 373 ? -19.478 0.964 74.359 1.00 78.50 373 LYS A C 1
ATOM 2969 O O . LYS A 1 373 ? -19.122 0.040 75.099 1.00 78.50 373 LYS A O 1
ATOM 2974 N N . TRP A 1 374 ? -19.907 0.788 73.117 1.00 79.81 374 TRP A N 1
ATOM 2975 C CA . TRP A 1 374 ? -19.727 -0.443 72.350 1.00 79.81 374 TRP A CA 1
ATOM 2976 C C . TRP A 1 374 ? -18.296 -0.479 71.801 1.00 79.81 374 TRP A C 1
ATOM 2978 O O . TRP A 1 374 ? -17.784 0.574 71.417 1.00 79.81 374 TRP A O 1
ATOM 2988 N N . SER A 1 375 ? -17.638 -1.643 71.803 1.00 84.62 375 SER A N 1
ATOM 2989 C CA . SER A 1 375 ? -16.346 -1.801 71.120 1.00 84.62 375 SER A CA 1
ATOM 2990 C C . SER A 1 375 ? -16.545 -2.052 69.623 1.00 84.62 375 SER A C 1
ATOM 2992 O O . SER A 1 375 ? -17.613 -2.493 69.195 1.00 84.62 375 SER A O 1
ATOM 2994 N N . ASP A 1 376 ? -15.504 -1.826 68.820 1.00 86.44 376 ASP A N 1
ATOM 2995 C CA . ASP A 1 376 ? -15.539 -2.149 67.387 1.00 86.44 376 ASP A CA 1
ATOM 2996 C C . ASP A 1 376 ? -15.768 -3.656 67.152 1.00 86.44 376 ASP A C 1
ATOM 2998 O O . ASP A 1 376 ? -16.443 -4.048 66.203 1.00 86.44 376 ASP A O 1
ATOM 3002 N N . GLU A 1 377 ? -15.280 -4.501 68.065 1.00 83.94 377 GLU A N 1
ATOM 3003 C CA . GLU A 1 377 ? -15.485 -5.955 68.071 1.00 83.94 377 GLU A CA 1
ATOM 3004 C C . GLU A 1 377 ? -16.946 -6.326 68.375 1.00 83.94 377 GLU A C 1
ATOM 3006 O O . GLU A 1 377 ? -17.523 -7.165 67.680 1.00 83.94 377 GLU A O 1
ATOM 3011 N N . ASP A 1 378 ? -17.576 -5.662 69.357 1.00 81.88 378 ASP A N 1
ATOM 3012 C CA . ASP A 1 378 ? -19.005 -5.828 69.650 1.00 81.88 378 ASP A CA 1
ATOM 3013 C C . ASP A 1 378 ? -19.859 -5.449 68.427 1.00 81.88 378 ASP A C 1
ATOM 3015 O O . ASP A 1 378 ? -20.827 -6.141 68.091 1.00 81.88 378 ASP A O 1
ATOM 3019 N N . ILE A 1 379 ? -19.511 -4.339 67.764 1.00 85.00 379 ILE A N 1
ATOM 3020 C CA . ILE A 1 379 ? -20.213 -3.825 66.582 1.00 85.00 379 ILE A CA 1
ATOM 3021 C C . ILE A 1 379 ? -20.026 -4.783 65.403 1.00 85.00 379 ILE A C 1
ATOM 3023 O O . ILE A 1 379 ? -21.011 -5.126 64.747 1.00 85.00 379 ILE A O 1
ATOM 3027 N N . ALA A 1 380 ? -18.806 -5.266 65.153 1.00 84.75 380 ALA A N 1
ATOM 3028 C CA . ALA A 1 380 ? -18.512 -6.216 64.082 1.00 84.75 380 ALA A CA 1
ATOM 3029 C C . ALA A 1 380 ? -19.269 -7.543 64.265 1.00 84.75 380 ALA A C 1
ATOM 3031 O O . ALA A 1 380 ? -19.926 -8.008 63.331 1.00 84.75 380 ALA A O 1
ATOM 3032 N N . LEU A 1 381 ? -19.255 -8.113 65.476 1.00 84.31 381 LEU A N 1
ATOM 3033 C CA . LEU A 1 381 ? -20.002 -9.332 65.799 1.00 84.31 381 LEU A CA 1
ATOM 3034 C C . LEU A 1 381 ? -21.513 -9.129 65.626 1.00 84.31 381 LEU A C 1
ATOM 3036 O O . LEU A 1 381 ? -22.184 -9.943 64.992 1.00 84.31 381 LEU A O 1
ATOM 3040 N N . SER A 1 382 ? -22.050 -8.027 66.155 1.00 81.19 382 SER A N 1
ATOM 3041 C CA . SER A 1 382 ? -23.484 -7.736 66.067 1.00 81.19 382 SER A CA 1
ATOM 3042 C C . SER A 1 382 ? -23.924 -7.478 64.619 1.00 81.19 382 SER A C 1
ATOM 3044 O O . SER A 1 382 ? -25.012 -7.899 64.230 1.00 81.19 382 SER A O 1
ATOM 3046 N N . THR A 1 383 ? -23.064 -6.863 63.799 1.00 85.31 383 THR A N 1
ATOM 3047 C CA . THR A 1 383 ? -23.290 -6.665 62.356 1.00 85.31 383 THR A CA 1
ATOM 3048 C C . THR A 1 383 ? -23.322 -8.002 61.613 1.00 85.31 383 THR A C 1
ATOM 3050 O O . THR A 1 383 ? -24.271 -8.262 60.881 1.00 85.31 383 THR A O 1
ATOM 3053 N N . ALA A 1 384 ? -22.369 -8.906 61.868 1.00 86.75 384 ALA A N 1
ATOM 3054 C CA . ALA A 1 384 ? -22.364 -10.239 61.258 1.00 86.75 384 ALA A CA 1
ATOM 3055 C C . ALA A 1 384 ? -23.615 -11.067 61.627 1.00 86.75 384 ALA A C 1
ATOM 3057 O O . ALA A 1 384 ? -24.181 -11.763 60.782 1.00 86.75 384 ALA A O 1
ATOM 3058 N N . ILE A 1 385 ? -24.092 -10.954 62.874 1.00 86.50 385 ILE A N 1
ATOM 3059 C CA . ILE A 1 385 ? -25.354 -11.571 63.315 1.00 86.50 385 ILE A CA 1
ATOM 3060 C C . ILE A 1 385 ? -26.557 -10.934 62.600 1.00 86.50 385 ILE A C 1
ATOM 3062 O O . ILE A 1 385 ? -27.448 -11.656 62.153 1.00 86.50 385 ILE A O 1
ATOM 3066 N N . ASN A 1 386 ? -26.586 -9.605 62.460 1.00 85.44 386 ASN A N 1
ATOM 3067 C CA . ASN A 1 386 ? -27.631 -8.870 61.738 1.00 85.44 386 ASN A CA 1
ATOM 3068 C C . ASN A 1 386 ? -27.708 -9.276 60.256 1.00 85.44 386 ASN A C 1
ATOM 3070 O O . ASN A 1 386 ? -28.806 -9.496 59.748 1.00 85.44 386 ASN A O 1
ATOM 3074 N N . ASP A 1 387 ? -26.569 -9.451 59.586 1.00 86.12 387 ASP A N 1
ATOM 3075 C CA . ASP A 1 387 ? -26.508 -9.865 58.180 1.00 86.12 387 ASP A CA 1
ATOM 3076 C C . ASP A 1 387 ? -27.010 -11.306 57.985 1.00 86.12 387 ASP A C 1
ATOM 3078 O O . ASP A 1 387 ? -27.806 -11.580 57.080 1.00 86.12 387 ASP A O 1
ATOM 3082 N N . GLN A 1 388 ? -26.622 -12.228 58.875 1.00 87.88 388 GLN A N 1
ATOM 3083 C CA . GLN A 1 388 ? -27.137 -13.602 58.871 1.00 87.88 388 GLN A CA 1
ATOM 3084 C C . GLN A 1 388 ? -28.642 -13.646 59.185 1.00 87.88 388 GLN A C 1
ATOM 3086 O O . GLN A 1 388 ? -29.386 -14.430 58.586 1.00 87.88 388 GLN A O 1
ATOM 3091 N N . LEU A 1 389 ? -29.115 -12.792 60.100 1.00 85.00 389 LEU A N 1
ATOM 3092 C CA . LEU A 1 389 ? -30.534 -12.670 60.422 1.00 85.00 389 LEU A CA 1
ATOM 3093 C C . LEU A 1 389 ? -31.325 -12.128 59.225 1.00 85.00 389 LEU A C 1
ATOM 3095 O O . LEU A 1 389 ? -32.359 -12.702 58.894 1.00 85.00 389 LEU A O 1
ATOM 3099 N N . ALA A 1 390 ? -30.830 -11.095 58.536 1.00 86.12 390 ALA A N 1
ATOM 3100 C CA . ALA A 1 390 ? -31.468 -10.520 57.351 1.00 86.12 390 ALA A CA 1
ATOM 3101 C C . ALA A 1 390 ? -31.757 -11.595 56.288 1.00 86.12 390 ALA A C 1
ATOM 3103 O O . ALA A 1 390 ? -32.896 -11.736 55.838 1.00 86.12 390 ALA A O 1
ATOM 3104 N N . GLN A 1 391 ? -30.750 -12.411 55.954 1.00 88.06 391 GLN A N 1
ATOM 3105 C CA . GLN A 1 391 ? -30.900 -13.537 55.023 1.00 88.06 391 GLN A CA 1
ATOM 3106 C C . GLN A 1 391 ? -31.889 -14.591 55.539 1.00 88.06 391 GLN A C 1
ATOM 3108 O O . GLN A 1 391 ? -32.710 -15.108 54.782 1.00 88.06 391 GLN A O 1
ATOM 3113 N N . THR A 1 392 ? -31.834 -14.907 56.835 1.00 88.25 392 THR A N 1
ATOM 3114 C CA . THR A 1 392 ? -32.690 -15.936 57.441 1.00 88.25 392 THR A CA 1
ATOM 3115 C C . THR A 1 392 ? -34.164 -15.528 57.426 1.00 88.25 392 THR A C 1
ATOM 3117 O O . THR A 1 392 ? -35.010 -16.343 57.058 1.00 88.25 392 THR A O 1
ATOM 3120 N N . ILE A 1 393 ? -34.496 -14.276 57.767 1.00 85.75 393 ILE A N 1
ATOM 3121 C CA . ILE A 1 393 ? -35.893 -13.818 57.743 1.00 85.75 393 ILE A CA 1
ATOM 3122 C C . ILE A 1 393 ? -36.390 -13.652 56.294 1.00 85.75 393 ILE A C 1
ATOM 3124 O O . ILE A 1 393 ? -37.543 -13.979 56.033 1.00 85.75 393 ILE A O 1
ATOM 3128 N N . GLU A 1 394 ? -35.550 -13.263 55.323 1.00 89.06 394 GLU A N 1
ATOM 3129 C CA . GLU A 1 394 ? -35.939 -13.288 53.897 1.00 89.06 394 GLU A CA 1
ATOM 3130 C C . GLU A 1 394 ? -36.261 -14.706 53.410 1.00 89.06 394 GLU A C 1
ATOM 3132 O O . GLU A 1 394 ? -37.287 -14.913 52.766 1.00 89.06 394 GLU A O 1
ATOM 3137 N N . ASN A 1 395 ? -35.449 -15.703 53.773 1.00 89.38 395 ASN A N 1
ATOM 3138 C CA . ASN A 1 395 ? -35.728 -17.101 53.438 1.00 89.38 395 ASN A CA 1
ATOM 3139 C C . ASN A 1 395 ? -37.040 -17.597 54.069 1.00 89.38 395 ASN A C 1
ATOM 3141 O O . ASN A 1 395 ? -37.813 -18.288 53.407 1.00 89.38 395 ASN A O 1
ATOM 3145 N N . LEU A 1 396 ? -37.330 -17.215 55.320 1.00 88.38 396 LEU A N 1
ATOM 3146 C CA . LEU A 1 396 ? -38.612 -17.515 55.969 1.00 88.38 396 LEU A CA 1
ATOM 3147 C C . LEU A 1 396 ? -39.785 -16.811 55.270 1.00 88.38 396 LEU A C 1
ATOM 3149 O O . LEU A 1 396 ? -40.804 -17.446 55.011 1.00 88.38 396 LEU A O 1
ATOM 3153 N N . ARG A 1 397 ? -39.624 -15.536 54.893 1.00 88.31 397 ARG A N 1
ATOM 3154 C CA . ARG A 1 397 ? -40.622 -14.754 54.149 1.00 88.31 397 ARG A CA 1
ATOM 3155 C C . ARG A 1 397 ? -40.950 -15.401 52.800 1.00 88.31 397 ARG A C 1
ATOM 3157 O O . ARG A 1 397 ? -42.121 -15.573 52.473 1.00 88.31 397 ARG A O 1
ATOM 3164 N N . LEU A 1 398 ? -39.925 -15.795 52.042 1.00 88.56 398 LEU A N 1
ATOM 3165 C CA . LEU A 1 398 ? -40.054 -16.486 50.754 1.00 88.56 398 LEU A CA 1
ATOM 3166 C C . LEU A 1 398 ? -40.688 -17.878 50.903 1.00 88.56 398 LEU A C 1
ATOM 3168 O O . LEU A 1 398 ? -41.492 -18.284 50.059 1.00 88.56 398 LEU A O 1
ATOM 3172 N N . LEU A 1 399 ? -40.368 -18.602 51.979 1.00 89.94 399 LEU A N 1
ATOM 3173 C CA . LEU A 1 399 ? -40.982 -19.891 52.294 1.00 89.94 399 LEU A CA 1
ATOM 3174 C C . LEU A 1 399 ? -42.473 -19.735 52.629 1.00 89.94 399 LEU A C 1
ATOM 3176 O O . LEU A 1 399 ? -43.290 -20.458 52.061 1.00 89.94 399 LEU A O 1
ATOM 3180 N N . GLU A 1 400 ? -42.842 -18.778 53.485 1.00 87.12 400 GLU A N 1
ATOM 3181 C CA . GLU A 1 400 ? -44.246 -18.464 53.785 1.00 87.12 400 GLU A CA 1
ATOM 3182 C C . GLU A 1 400 ? -45.013 -18.019 52.533 1.00 87.12 400 GLU A C 1
ATOM 3184 O O . GLU A 1 400 ? -46.125 -18.484 52.293 1.00 87.12 400 GLU A O 1
ATOM 3189 N N . GLU A 1 401 ? -44.425 -17.153 51.703 1.00 87.75 401 GLU A N 1
ATOM 3190 C CA . GLU A 1 401 ? -45.014 -16.710 50.435 1.00 87.75 401 GLU A CA 1
ATOM 3191 C C . GLU A 1 401 ? -45.279 -17.902 49.497 1.00 87.75 401 GLU A C 1
ATOM 3193 O O . GLU A 1 401 ? -46.374 -18.038 48.943 1.00 87.75 401 GLU A O 1
ATOM 3198 N N . THR A 1 402 ? -44.318 -18.825 49.398 1.00 89.62 402 THR A N 1
ATOM 3199 C CA . THR A 1 402 ? -44.442 -20.066 48.618 1.00 89.62 402 THR A CA 1
ATOM 3200 C C . THR A 1 402 ? -45.529 -20.988 49.178 1.00 89.62 402 THR A C 1
ATOM 3202 O O . THR A 1 402 ? -46.328 -21.530 48.413 1.00 89.62 402 THR A O 1
ATOM 3205 N N . GLN A 1 403 ? -45.613 -21.143 50.503 1.00 90.12 403 GLN A N 1
ATOM 3206 C CA . GLN A 1 403 ? -46.642 -21.954 51.162 1.00 90.12 403 GLN A CA 1
ATOM 3207 C C . GLN A 1 403 ? -48.048 -21.376 50.953 1.00 90.12 403 GLN A C 1
ATOM 3209 O O . GLN A 1 403 ? -48.944 -22.108 50.533 1.00 90.12 403 GLN A O 1
ATOM 3214 N N . ARG A 1 404 ? -48.235 -20.063 51.152 1.00 86.62 404 ARG A N 1
ATOM 3215 C CA . ARG A 1 404 ? -49.514 -19.368 50.905 1.00 86.62 404 ARG A CA 1
ATOM 3216 C C . ARG A 1 404 ? -49.936 -19.469 49.437 1.00 86.62 404 ARG A C 1
ATOM 3218 O O . ARG A 1 404 ? -51.118 -19.656 49.147 1.00 86.62 404 ARG A O 1
ATOM 3225 N N . ARG A 1 405 ? -48.983 -19.389 48.500 1.00 88.25 405 ARG A N 1
ATOM 3226 C CA . ARG A 1 405 ? -49.245 -19.598 47.068 1.00 88.25 405 ARG A CA 1
ATOM 3227 C C . ARG A 1 405 ? -49.700 -21.031 46.784 1.00 88.25 405 ARG A C 1
ATOM 3229 O O . ARG A 1 405 ? -50.745 -21.211 46.170 1.00 88.25 405 ARG A O 1
ATOM 3236 N N . ALA A 1 406 ? -48.993 -22.034 47.301 1.00 89.31 406 ALA A N 1
ATOM 3237 C CA . ALA A 1 406 ? -49.373 -23.438 47.147 1.00 89.31 406 ALA A CA 1
ATOM 3238 C C . ALA A 1 406 ? -50.739 -23.761 47.788 1.00 89.31 406 ALA A C 1
ATOM 3240 O O . ALA A 1 406 ? -51.502 -24.561 47.249 1.00 89.31 406 ALA A O 1
ATOM 3241 N N . GLU A 1 407 ? -51.082 -23.138 48.917 1.00 89.44 407 GLU A N 1
ATOM 3242 C CA . GLU A 1 407 ? -52.407 -23.261 49.535 1.00 89.44 407 GLU A CA 1
ATOM 3243 C C . GLU A 1 407 ? -53.507 -22.635 48.666 1.00 89.44 407 GLU A C 1
ATOM 3245 O O . GLU A 1 407 ? -54.551 -23.260 48.455 1.00 89.44 407 GLU A O 1
ATOM 3250 N N . ARG A 1 408 ? -53.258 -21.448 48.098 1.00 86.25 408 ARG A N 1
ATOM 3251 C CA . ARG A 1 408 ? -54.168 -20.795 47.148 1.00 86.25 408 ARG A CA 1
ATOM 3252 C C . ARG A 1 408 ? -54.376 -21.643 45.895 1.00 86.25 408 ARG A C 1
ATOM 3254 O O . ARG A 1 408 ? -55.520 -21.855 45.509 1.00 86.25 408 ARG A O 1
ATOM 3261 N N . ASP A 1 409 ? -53.310 -22.197 45.324 1.00 88.75 409 ASP A N 1
ATOM 3262 C CA . ASP A 1 409 ? -53.382 -23.056 44.139 1.00 88.75 409 ASP A CA 1
ATOM 3263 C C . ASP A 1 409 ? -54.131 -24.371 44.445 1.00 88.75 409 ASP A C 1
ATOM 3265 O O . ASP A 1 409 ? -54.953 -24.824 43.644 1.00 88.75 409 ASP A O 1
ATOM 3269 N N . ARG A 1 410 ? -53.951 -24.951 45.644 1.00 87.12 410 ARG A N 1
ATOM 3270 C CA . ARG A 1 410 ? -54.747 -26.095 46.142 1.00 87.12 410 ARG A CA 1
ATOM 3271 C C . ARG A 1 410 ? -56.218 -25.745 46.359 1.00 87.12 410 ARG A C 1
ATOM 3273 O O . ARG A 1 410 ? -57.084 -26.577 46.099 1.00 87.12 410 ARG A O 1
ATOM 3280 N N . LEU A 1 411 ? -56.533 -24.552 46.863 1.00 83.19 411 LEU A N 1
ATOM 3281 C CA . LEU A 1 411 ? -57.913 -24.085 47.010 1.00 83.19 411 LEU A CA 1
ATOM 3282 C C . LEU A 1 411 ? -58.570 -23.882 45.639 1.00 83.19 411 LEU A C 1
ATOM 3284 O O . LEU A 1 411 ? -59.653 -24.411 45.410 1.00 83.19 411 LEU A O 1
ATOM 3288 N N . THR A 1 412 ? -57.893 -23.207 44.707 1.00 83.75 412 THR A N 1
ATOM 3289 C CA . THR A 1 412 ? -58.363 -23.032 43.326 1.00 83.75 412 THR A CA 1
ATOM 3290 C C . THR A 1 412 ? -58.563 -24.376 42.628 1.00 83.75 412 THR A C 1
ATOM 3292 O O . THR A 1 412 ? -59.591 -24.573 41.988 1.00 83.75 412 THR A O 1
ATOM 3295 N N . SER A 1 413 ? -57.644 -25.328 42.809 1.00 83.00 413 SER A N 1
ATOM 3296 C CA . SER A 1 413 ? -57.773 -26.681 42.254 1.00 83.00 413 SER A CA 1
ATOM 3297 C C . SER A 1 413 ? -58.978 -27.427 42.833 1.00 83.00 413 SER A C 1
ATOM 3299 O O . SER A 1 413 ? -59.752 -27.987 42.068 1.00 83.00 413 SER A O 1
ATOM 3301 N N . ARG A 1 414 ? -59.201 -27.377 44.157 1.00 80.50 414 ARG A N 1
ATOM 3302 C CA . ARG A 1 414 ? -60.396 -27.966 44.799 1.00 80.50 414 ARG A CA 1
ATOM 3303 C C . ARG A 1 414 ? -61.698 -27.360 44.273 1.00 80.50 414 ARG A C 1
ATOM 3305 O O . ARG A 1 414 ? -62.617 -28.105 43.958 1.00 80.50 414 ARG A O 1
ATOM 3312 N N . ILE A 1 415 ? -61.757 -26.034 44.122 1.00 78.88 415 ILE A N 1
ATOM 3313 C CA . ILE A 1 415 ? -62.916 -25.341 43.535 1.00 78.88 415 ILE A CA 1
ATOM 3314 C C . ILE A 1 415 ? -63.157 -25.832 42.100 1.00 78.88 415 ILE A C 1
ATOM 3316 O O . ILE A 1 415 ? -64.277 -26.203 41.765 1.00 78.88 415 ILE A O 1
ATOM 3320 N N . MET A 1 416 ? -62.112 -25.902 41.269 1.00 72.56 416 MET A N 1
ATOM 3321 C CA . MET A 1 416 ? -62.219 -26.389 39.886 1.00 72.56 416 MET A CA 1
ATOM 3322 C C . MET A 1 416 ? -62.644 -27.862 39.803 1.00 72.56 416 MET A C 1
ATOM 3324 O O . MET A 1 416 ? -63.410 -28.217 38.909 1.00 72.56 416 MET A O 1
ATOM 3328 N N . THR A 1 417 ? -62.191 -28.714 40.727 1.00 74.56 417 THR A N 1
ATOM 3329 C CA . THR A 1 417 ? -62.632 -30.113 40.822 1.00 74.56 417 THR A CA 1
ATOM 3330 C C . THR A 1 417 ? -64.114 -30.201 41.186 1.00 74.56 417 THR A C 1
ATOM 3332 O O . THR A 1 417 ? -64.865 -30.807 40.430 1.00 74.56 417 THR A O 1
ATOM 3335 N N . HIS A 1 418 ? -64.575 -29.513 42.236 1.00 66.38 418 HIS A N 1
ATOM 3336 C CA . HIS A 1 418 ? -65.998 -29.510 42.611 1.00 66.38 418 HIS A CA 1
ATOM 3337 C C . HIS A 1 418 ? -66.907 -28.909 41.525 1.00 66.38 418 HIS A C 1
ATOM 3339 O O . HIS A 1 418 ? -68.021 -29.387 41.309 1.00 66.38 418 HIS A O 1
ATOM 3345 N N . MET A 1 419 ? -66.431 -27.906 40.777 1.00 59.00 419 MET A N 1
ATOM 3346 C CA . MET A 1 419 ? -67.149 -27.397 39.602 1.00 59.00 419 MET A CA 1
ATOM 3347 C C . MET A 1 419 ? -67.279 -28.453 38.493 1.00 59.00 419 MET A C 1
ATOM 3349 O O . MET A 1 419 ? -68.316 -28.500 37.840 1.00 59.00 419 MET A O 1
ATOM 3353 N N . ARG A 1 420 ? -66.269 -29.313 38.289 1.00 66.50 420 ARG A N 1
ATOM 3354 C CA . ARG A 1 420 ? -66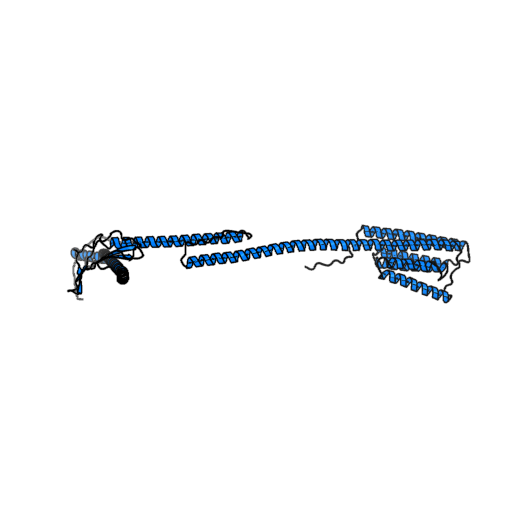.343 -30.437 37.335 1.00 66.50 420 ARG A CA 1
ATOM 3355 C C . ARG A 1 420 ? -67.246 -31.566 37.828 1.00 66.50 420 ARG A C 1
ATOM 3357 O O . ARG A 1 420 ? -68.005 -32.092 37.030 1.00 66.50 420 ARG A O 1
ATOM 3364 N N . GLU A 1 421 ? -67.204 -31.899 39.116 1.00 63.53 421 GLU A N 1
ATOM 3365 C CA . GLU A 1 421 ? -68.072 -32.918 39.733 1.00 63.53 421 GLU A CA 1
ATOM 3366 C C . GLU A 1 421 ? -69.558 -32.521 39.654 1.00 63.53 421 GLU A C 1
ATOM 3368 O O . GLU A 1 421 ? -70.411 -33.354 39.371 1.00 63.53 421 GLU A O 1
ATOM 3373 N N . THR A 1 422 ? -69.870 -31.227 39.791 1.00 58.72 422 THR A N 1
ATOM 3374 C CA . THR A 1 422 ? -71.237 -30.689 39.598 1.00 58.72 422 THR A CA 1
ATOM 3375 C C . THR A 1 422 ? -71.686 -30.704 38.122 1.00 58.72 422 THR A C 1
ATOM 3377 O O . THR A 1 422 ? -72.864 -30.523 37.826 1.00 58.72 422 THR A O 1
ATOM 3380 N N . LEU A 1 423 ? -70.753 -30.912 37.187 1.00 57.28 423 LEU A N 1
ATOM 3381 C CA . LEU A 1 423 ? -70.972 -30.993 35.738 1.00 57.28 423 LEU A CA 1
ATOM 3382 C C . LEU A 1 423 ? -70.854 -32.432 35.199 1.00 57.28 423 LEU A C 1
ATOM 3384 O O . LEU A 1 423 ? -70.751 -32.617 33.985 1.00 57.28 423 LEU A O 1
ATOM 3388 N N . ASP A 1 424 ? -70.875 -33.445 36.071 1.00 66.69 424 ASP A N 1
ATOM 3389 C CA . ASP A 1 424 ? -70.866 -34.841 35.640 1.00 66.69 424 ASP A CA 1
ATOM 3390 C C . ASP A 1 424 ? -72.212 -35.249 35.021 1.00 66.69 424 ASP A C 1
ATOM 3392 O O . ASP A 1 424 ? -73.224 -35.452 35.701 1.00 66.69 424 ASP A O 1
ATOM 3396 N N . VAL A 1 425 ? -72.202 -35.375 33.693 1.00 64.81 425 VAL A N 1
ATOM 3397 C CA . VAL A 1 425 ? -73.363 -35.767 32.893 1.00 64.81 425 VAL A CA 1
ATOM 3398 C C . VAL A 1 425 ? -73.866 -37.147 33.308 1.00 64.81 425 VAL A C 1
ATOM 3400 O O . VAL A 1 425 ? -75.078 -37.321 33.397 1.00 64.81 425 VAL A O 1
ATOM 3403 N N . ASP A 1 426 ? -72.988 -38.099 33.629 1.00 67.31 426 ASP A N 1
ATOM 3404 C CA . ASP A 1 426 ? -73.407 -39.463 33.965 1.00 67.31 426 ASP A CA 1
ATOM 3405 C C . ASP A 1 426 ? -74.165 -39.511 35.301 1.00 67.31 426 ASP A C 1
ATOM 3407 O O . ASP A 1 426 ? -75.219 -40.145 35.381 1.00 67.31 426 ASP A O 1
ATOM 3411 N N . THR A 1 427 ? -73.730 -38.763 36.322 1.00 69.50 427 THR A N 1
ATOM 3412 C CA . THR A 1 427 ? -74.474 -38.606 37.588 1.00 69.50 427 THR A CA 1
ATOM 3413 C C . THR A 1 427 ? -75.857 -37.967 37.382 1.00 69.50 427 THR A C 1
ATOM 3415 O O . THR A 1 427 ? -76.843 -38.391 38.003 1.00 69.50 427 THR A O 1
ATOM 3418 N N . ILE A 1 428 ? -75.967 -36.978 36.486 1.00 67.69 428 ILE A N 1
ATOM 3419 C CA . ILE A 1 428 ? -77.249 -36.344 36.132 1.00 67.69 428 ILE A CA 1
ATOM 3420 C C . ILE A 1 428 ? -78.153 -37.338 35.385 1.00 67.69 428 ILE A C 1
ATOM 3422 O O . ILE A 1 428 ? -79.328 -37.474 35.734 1.00 67.69 428 ILE A O 1
ATOM 3426 N N . LEU A 1 429 ? -77.618 -38.071 34.402 1.00 71.69 429 LEU A N 1
ATOM 3427 C CA . LEU A 1 429 ? -78.367 -39.068 33.634 1.00 71.69 429 LEU A CA 1
ATOM 3428 C C . LEU A 1 429 ? -78.844 -40.232 34.508 1.00 71.69 429 LEU A C 1
ATOM 3430 O O . LEU A 1 429 ? -80.016 -40.588 34.436 1.00 71.69 429 LEU A O 1
ATOM 3434 N N . GLN A 1 430 ? -77.986 -40.796 35.362 1.00 74.88 430 GLN A N 1
ATOM 3435 C CA . GLN A 1 430 ? -78.367 -41.869 36.289 1.00 74.88 430 GLN A CA 1
ATOM 3436 C C . GLN A 1 430 ? -79.469 -41.425 37.254 1.00 74.88 430 GLN A C 1
ATOM 3438 O O . GLN A 1 430 ? -80.380 -42.195 37.557 1.00 74.88 430 GLN A O 1
ATOM 3443 N N . THR A 1 431 ? -79.413 -40.175 37.720 1.00 72.19 431 THR A N 1
ATOM 3444 C CA . THR A 1 431 ? -80.454 -39.611 38.586 1.00 72.19 431 THR A CA 1
ATOM 3445 C C . THR A 1 431 ? -81.769 -39.436 37.828 1.00 72.19 431 THR A C 1
ATOM 3447 O O . THR A 1 431 ? -82.802 -39.875 38.324 1.00 72.19 431 THR A O 1
ATOM 3450 N N . ALA A 1 432 ? -81.741 -38.909 36.601 1.00 67.75 432 ALA A N 1
ATOM 3451 C CA . ALA A 1 432 ? -82.934 -38.806 35.759 1.00 67.75 432 ALA A CA 1
ATOM 3452 C C . ALA A 1 432 ? -83.547 -40.182 35.427 1.00 67.75 432 ALA A C 1
ATOM 3454 O O . ALA A 1 432 ? -84.760 -40.346 35.522 1.00 67.75 432 ALA A O 1
ATOM 3455 N N . VAL A 1 433 ? -82.720 -41.185 35.099 1.00 78.69 433 VAL A N 1
ATOM 3456 C CA . VAL A 1 433 ? -83.157 -42.573 34.861 1.00 78.69 433 VAL A CA 1
ATOM 3457 C C . VAL A 1 433 ? -83.839 -43.159 36.096 1.00 78.69 433 VAL A C 1
ATOM 3459 O O . VAL A 1 433 ? -84.921 -43.728 35.971 1.00 78.69 433 VAL A O 1
ATOM 3462 N N . ARG A 1 434 ? -83.238 -43.003 37.283 1.00 78.31 434 ARG A N 1
ATOM 3463 C CA . ARG A 1 434 ? -83.786 -43.517 38.547 1.00 78.31 434 ARG A CA 1
ATOM 3464 C C . ARG A 1 434 ? -85.158 -42.914 38.856 1.00 78.31 434 ARG A C 1
ATOM 3466 O O . ARG A 1 434 ? -86.110 -43.664 39.044 1.00 78.31 434 ARG A O 1
ATOM 3473 N N . GLU A 1 435 ? -85.269 -41.587 38.816 1.00 75.56 435 GLU A N 1
ATOM 3474 C CA . GLU A 1 435 ? -86.525 -40.866 39.077 1.00 75.56 435 GLU A CA 1
ATOM 3475 C C . GLU A 1 435 ? -87.624 -41.220 38.060 1.00 75.56 435 GLU A C 1
ATOM 3477 O O . GLU A 1 435 ? -88.776 -41.429 38.439 1.00 75.56 435 GLU A O 1
ATOM 3482 N N . MET A 1 436 ? -87.284 -41.342 36.769 1.00 69.31 436 MET A N 1
ATOM 3483 C CA . MET A 1 436 ? -88.240 -41.776 35.740 1.00 69.31 436 MET A CA 1
ATOM 3484 C C . MET A 1 436 ? -88.716 -43.212 35.975 1.00 69.31 436 MET A C 1
ATOM 3486 O O . MET A 1 436 ? -89.906 -43.488 35.842 1.00 69.31 436 MET A O 1
ATOM 3490 N N . ARG A 1 437 ? -87.813 -44.123 36.356 1.00 77.19 437 ARG A N 1
ATOM 3491 C CA . ARG A 1 437 ? -88.157 -45.520 36.643 1.00 77.19 437 ARG A CA 1
ATOM 3492 C C . ARG A 1 437 ? -89.118 -45.633 37.827 1.00 77.19 437 ARG A C 1
ATOM 3494 O O . ARG A 1 437 ? -90.124 -46.324 37.733 1.00 77.19 437 ARG A O 1
ATOM 3501 N N . GLU A 1 438 ? -88.811 -44.938 38.921 1.00 73.38 438 GLU A N 1
ATOM 3502 C CA . GLU A 1 438 ? -89.549 -45.029 40.189 1.00 73.38 438 GLU A CA 1
ATOM 3503 C C . GLU A 1 438 ? -90.938 -44.378 40.135 1.00 73.38 438 GLU A C 1
ATOM 3505 O O . GLU A 1 438 ? -91.851 -44.850 40.808 1.00 73.38 438 GLU A O 1
ATOM 3510 N N . ASN A 1 439 ? -91.130 -43.342 39.310 1.00 72.31 439 ASN A N 1
ATOM 3511 C CA . ASN A 1 439 ? -92.406 -42.624 39.212 1.00 72.31 439 ASN A CA 1
ATOM 3512 C C . ASN A 1 439 ? -93.285 -43.033 38.013 1.00 72.31 439 ASN A C 1
ATOM 3514 O O . ASN A 1 439 ? -94.442 -42.616 37.954 1.00 72.31 439 ASN A O 1
ATOM 3518 N N . MET A 1 440 ? -92.760 -43.786 37.034 1.00 69.06 440 MET A N 1
ATOM 3519 C CA . MET A 1 440 ? -93.454 -44.050 35.757 1.00 69.06 440 MET A CA 1
ATOM 3520 C C . MET A 1 440 ? -93.517 -45.533 35.344 1.00 69.06 440 MET A C 1
ATOM 3522 O O . MET A 1 440 ? -93.949 -45.817 34.230 1.00 69.06 440 MET A O 1
ATOM 3526 N N . ASP A 1 441 ? -93.106 -46.456 36.222 1.00 64.81 441 ASP A N 1
ATOM 3527 C CA . ASP A 1 441 ? -93.175 -47.921 36.036 1.00 64.81 441 ASP A CA 1
ATOM 3528 C C . ASP A 1 441 ? -92.535 -48.415 34.717 1.00 64.81 441 ASP A C 1
ATOM 3530 O O . ASP A 1 441 ? -93.069 -49.232 33.967 1.00 64.81 441 ASP A O 1
ATOM 3534 N N . LEU A 1 442 ? -91.365 -47.851 34.397 1.00 66.00 442 LEU A N 1
ATOM 3535 C CA . LEU A 1 442 ? -90.605 -48.168 33.186 1.00 66.00 442 LEU A CA 1
ATOM 3536 C C . LEU A 1 442 ? -89.617 -49.306 33.464 1.00 66.00 442 LEU A C 1
ATOM 3538 O O . LEU A 1 442 ? -88.758 -49.174 34.331 1.00 66.00 442 LEU A O 1
ATOM 3542 N N . HIS A 1 443 ? -89.682 -50.398 32.700 1.00 61.44 443 HIS A N 1
ATOM 3543 C CA . HIS A 1 443 ? -88.755 -51.525 32.879 1.00 61.44 443 HIS A CA 1
ATOM 3544 C C . HIS A 1 443 ? -87.323 -51.223 32.406 1.00 61.44 443 HIS A C 1
ATOM 3546 O O . HIS A 1 443 ? -86.378 -51.508 33.137 1.00 61.44 443 HIS A O 1
ATOM 3552 N N . ASP A 1 444 ? -87.165 -50.604 31.231 1.00 66.44 444 ASP A N 1
ATOM 3553 C CA . ASP A 1 444 ? -85.868 -50.246 30.645 1.00 66.44 444 ASP A CA 1
ATOM 3554 C C . ASP A 1 444 ? -85.844 -48.774 30.219 1.00 66.44 444 ASP A C 1
ATOM 3556 O O . ASP A 1 444 ? -86.726 -48.303 29.498 1.00 66.44 444 ASP A O 1
ATOM 3560 N N . VAL A 1 445 ? -84.791 -48.047 30.607 1.00 58.31 445 VAL A N 1
ATOM 3561 C CA . VAL A 1 445 ? -84.563 -46.652 30.199 1.00 58.31 445 VAL A CA 1
ATOM 3562 C C . VAL A 1 445 ? -83.145 -46.514 29.652 1.00 58.31 445 VAL A C 1
ATOM 3564 O O . VAL A 1 445 ? -82.166 -46.558 30.391 1.00 58.31 445 VAL A O 1
ATOM 3567 N N . THR A 1 446 ? -83.025 -46.326 28.337 1.00 68.50 446 THR A N 1
ATOM 3568 C CA . THR A 1 446 ? -81.740 -46.086 27.661 1.00 68.50 446 THR A CA 1
ATOM 3569 C C . THR A 1 446 ? -81.640 -44.630 27.223 1.00 68.50 446 THR A C 1
ATOM 3571 O O . THR A 1 446 ? -82.406 -44.189 26.367 1.00 68.50 446 THR A O 1
ATOM 3574 N N . ILE A 1 447 ? -80.650 -43.897 27.735 1.00 67.44 447 ILE A N 1
ATOM 3575 C CA . ILE A 1 447 ? -80.337 -42.540 27.270 1.00 67.44 447 ILE A CA 1
ATOM 3576 C C . ILE A 1 447 ? -79.170 -42.605 26.279 1.00 67.44 447 ILE A C 1
ATOM 3578 O O . ILE A 1 447 ? -78.093 -43.097 26.604 1.00 67.44 447 ILE A O 1
ATOM 3582 N N . LYS A 1 448 ? -79.378 -42.093 25.060 1.00 63.38 448 LYS A N 1
ATOM 3583 C CA . LYS A 1 448 ? -78.326 -41.925 24.045 1.00 63.38 448 LYS A CA 1
ATOM 3584 C C . LYS A 1 448 ? -78.091 -40.441 23.793 1.00 63.38 448 LYS A C 1
ATOM 3586 O O . LYS A 1 448 ? -78.991 -39.747 23.330 1.00 63.38 448 LYS A O 1
ATOM 3591 N N . LEU A 1 449 ? -76.873 -39.973 24.058 1.00 57.72 449 LEU A N 1
ATOM 3592 C CA . LEU A 1 449 ? -76.434 -38.619 23.724 1.00 57.72 449 LEU A CA 1
ATOM 3593 C C . LEU A 1 449 ? -75.676 -38.635 22.388 1.00 57.72 449 LEU A C 1
ATOM 3595 O O . LEU A 1 449 ? -74.629 -39.266 22.269 1.00 57.72 449 LEU A O 1
ATOM 3599 N N . GLY A 1 450 ? -76.209 -37.948 21.376 1.00 57.31 450 GLY A N 1
ATOM 3600 C CA . GLY A 1 450 ? -75.600 -37.842 20.047 1.00 57.31 450 GLY A CA 1
ATOM 3601 C C . GLY A 1 450 ? -76.495 -37.106 19.047 1.00 57.31 450 GLY A C 1
ATOM 3602 O O . GLY A 1 450 ? -77.714 -37.065 19.208 1.00 57.31 450 GLY A O 1
ATOM 3603 N N . SER A 1 451 ? -75.897 -36.502 18.017 1.00 42.25 451 SER A N 1
ATOM 3604 C CA . SER A 1 451 ? -76.626 -35.708 17.018 1.00 42.25 451 SER A CA 1
ATOM 3605 C C . SER A 1 451 ? -77.459 -36.584 16.066 1.00 42.25 451 SER A C 1
ATOM 3607 O O . SER A 1 451 ? -76.918 -37.534 15.498 1.00 42.25 451 SER A O 1
ATOM 3609 N N . PRO A 1 452 ? -78.741 -36.260 15.811 1.00 52.09 452 PRO A N 1
ATOM 3610 C CA . PRO A 1 452 ? -79.587 -37.037 14.910 1.00 52.09 452 PRO A CA 1
ATOM 3611 C C . PRO A 1 452 ? -79.385 -36.614 13.445 1.00 52.09 452 PRO A C 1
ATOM 3613 O O . PRO A 1 452 ? -79.912 -35.591 13.009 1.00 52.09 452 PRO A O 1
ATOM 3616 N N . GLN A 1 453 ? -78.678 -37.422 12.653 1.00 40.94 453 GLN A N 1
ATOM 3617 C CA . GLN A 1 453 ? -78.656 -37.290 11.190 1.00 40.94 453 GLN A CA 1
ATOM 3618 C C . GLN A 1 453 ? -78.916 -38.636 10.506 1.00 40.94 453 GLN A C 1
ATOM 3620 O O . GLN A 1 453 ? -78.048 -39.495 10.533 1.00 40.94 453 GLN A O 1
ATOM 3625 N N . GLN A 1 454 ? -80.108 -38.734 9.887 1.00 42.66 454 GLN A N 1
ATOM 3626 C CA . GLN A 1 454 ? -80.538 -39.609 8.770 1.00 42.66 454 GLN A CA 1
ATOM 3627 C C . GLN A 1 454 ? -80.268 -41.131 8.925 1.00 42.66 454 GLN A C 1
ATOM 3629 O O . GLN A 1 454 ? -79.172 -41.569 9.219 1.00 42.66 454 GLN A O 1
ATOM 3634 N N . GLN A 1 455 ? -81.216 -42.046 8.696 1.00 40.84 455 GLN A N 1
ATOM 3635 C CA . GLN A 1 455 ? -82.265 -42.089 7.664 1.00 40.84 455 GLN A CA 1
ATOM 3636 C C . GLN A 1 455 ? -83.290 -43.166 8.114 1.00 40.84 455 GLN A C 1
ATOM 3638 O O . GLN A 1 455 ? -82.893 -44.270 8.461 1.00 40.84 455 GLN A O 1
ATOM 3643 N N . SER A 1 456 ? -84.557 -42.854 8.403 1.00 44.03 456 SER A N 1
ATOM 3644 C CA . SER A 1 456 ? -85.716 -42.894 7.483 1.00 44.03 456 SER A CA 1
ATOM 3645 C C . SER A 1 456 ? -85.963 -44.225 6.739 1.00 44.03 456 SER A C 1
ATOM 3647 O O . SER A 1 456 ? -85.070 -44.722 6.066 1.00 44.03 456 SER A O 1
ATOM 3649 N N . THR A 1 457 ? -87.243 -44.649 6.720 1.00 41.72 457 THR A N 1
ATOM 3650 C CA . THR A 1 457 ? -87.895 -45.792 6.007 1.00 41.72 457 THR A CA 1
ATOM 3651 C C . THR A 1 457 ? -87.955 -47.137 6.773 1.00 41.72 457 THR A C 1
ATOM 3653 O O . THR A 1 457 ? -86.965 -47.539 7.362 1.00 41.72 457 THR A O 1
ATOM 3656 N N . SER A 1 458 ? -89.089 -47.864 6.850 1.00 37.22 458 SER A N 1
ATOM 3657 C CA . SER A 1 458 ? -90.453 -47.623 6.311 1.00 37.22 458 SER A CA 1
ATOM 3658 C C . SER A 1 458 ? -91.577 -48.373 7.063 1.00 37.22 458 SER A C 1
ATOM 3660 O O . SER A 1 458 ? -91.340 -49.500 7.476 1.00 37.22 458 SER A O 1
ATOM 3662 N N . TYR A 1 459 ? -92.813 -47.832 6.999 1.00 34.72 459 TYR A N 1
ATOM 3663 C CA . TYR A 1 459 ? -94.108 -48.569 6.947 1.00 34.72 459 TYR A CA 1
ATOM 3664 C C . TYR A 1 459 ? -94.591 -49.293 8.236 1.00 34.72 459 TYR A C 1
ATOM 3666 O O . TYR A 1 459 ? -93.800 -49.936 8.905 1.00 34.72 459 TYR A O 1
ATOM 3674 N N . ARG A 1 460 ? -95.877 -49.355 8.631 1.00 32.28 460 ARG A N 1
ATOM 3675 C CA . ARG A 1 460 ? -97.121 -48.555 8.443 1.00 32.28 460 ARG A CA 1
ATOM 3676 C C . ARG A 1 460 ? -98.164 -49.176 9.402 1.00 32.28 460 ARG A C 1
ATOM 3678 O O . ARG A 1 460 ? -98.344 -50.387 9.313 1.00 32.28 460 ARG A O 1
ATOM 3685 N N . PRO A 1 461 ? -98.890 -48.427 10.250 1.00 42.28 461 PRO A N 1
ATOM 3686 C CA . PRO A 1 461 ? -99.990 -49.003 11.018 1.00 42.28 461 PRO A CA 1
ATOM 3687 C C . PRO A 1 461 ? -101.287 -49.016 10.192 1.00 42.28 461 PRO A C 1
ATOM 3689 O O . PRO A 1 461 ? -101.701 -47.993 9.642 1.00 42.28 461 PRO A O 1
ATOM 3692 N N . SER A 1 462 ? -101.932 -50.177 10.124 1.00 36.81 462 SER A N 1
ATOM 3693 C CA . SER A 1 462 ? -103.369 -50.317 9.856 1.00 36.81 462 SER A CA 1
ATOM 3694 C C . SER A 1 462 ? -104.074 -50.685 11.165 1.00 36.81 462 SER A C 1
ATOM 3696 O O . SER A 1 462 ? -103.477 -51.324 12.027 1.00 36.81 462 SER A O 1
ATOM 3698 N N . VAL A 1 463 ? -105.298 -50.189 11.323 1.00 40.03 463 VAL A N 1
ATOM 3699 C CA . VAL A 1 463 ? -106.056 -50.106 12.584 1.00 40.03 463 VAL A CA 1
ATOM 3700 C C . VAL A 1 463 ? -106.900 -51.371 12.825 1.00 40.03 463 VAL A C 1
ATOM 3702 O O . VAL A 1 463 ? -107.188 -52.075 11.861 1.00 40.03 463 VAL A O 1
ATOM 3705 N N . GLU A 1 464 ? -107.324 -51.574 14.086 1.00 37.31 464 GLU A N 1
ATOM 3706 C CA . GLU A 1 464 ? -108.377 -52.513 14.552 1.00 37.31 464 GLU A CA 1
ATOM 3707 C C . GLU A 1 464 ? -108.042 -54.028 14.488 1.00 37.31 464 GLU A C 1
ATOM 3709 O O . GLU A 1 464 ? -107.382 -54.498 13.569 1.00 37.31 464 GLU A O 1
ATOM 3714 N N . GLU A 1 465 ? -108.441 -54.882 15.443 1.00 36.94 465 GLU A N 1
ATOM 3715 C CA . GLU A 1 465 ? -109.094 -54.689 16.757 1.00 36.94 465 GLU A CA 1
ATOM 3716 C C . GLU A 1 465 ? -108.918 -55.968 17.620 1.00 36.94 465 GLU A C 1
ATOM 3718 O O . GLU A 1 465 ? -108.716 -57.045 17.067 1.00 36.94 465 GLU A O 1
ATOM 3723 N N . SER A 1 466 ? -109.125 -55.863 18.943 1.00 33.69 466 SER A N 1
ATOM 3724 C CA . SER A 1 466 ? -109.536 -56.951 19.864 1.00 33.69 466 SER A CA 1
ATOM 3725 C C . SER A 1 466 ? -108.569 -58.119 20.181 1.00 33.69 466 SER A C 1
ATOM 3727 O O . SER A 1 466 ? -108.023 -58.769 19.296 1.00 33.69 466 SER A O 1
ATOM 3729 N N . GLY A 1 467 ? -108.460 -58.475 21.476 1.00 33.53 467 GLY A N 1
ATOM 3730 C CA . GLY A 1 467 ? -108.019 -59.820 21.902 1.00 33.53 467 GLY A CA 1
ATOM 3731 C C . GLY A 1 467 ? -106.946 -59.929 23.000 1.00 33.53 467 GLY A C 1
ATOM 3732 O O . GLY A 1 467 ? -105.837 -60.378 22.734 1.00 33.53 467 GLY A O 1
ATOM 3733 N N . SER A 1 468 ? -107.302 -59.648 24.258 1.00 33.78 468 SER A N 1
ATOM 3734 C CA . SER A 1 468 ? -106.721 -60.360 25.425 1.00 33.78 468 SER A CA 1
ATOM 3735 C C . SER A 1 468 ? -107.395 -61.753 25.559 1.00 33.78 468 SER A C 1
ATOM 3737 O O . SER A 1 468 ? -108.471 -61.897 24.970 1.00 33.78 468 SER A O 1
ATOM 3739 N N . PRO A 1 469 ? -106.896 -62.754 26.341 1.00 49.72 469 PRO A N 1
ATOM 3740 C CA . PRO A 1 469 ? -105.915 -62.639 27.441 1.00 49.72 469 PRO A CA 1
ATOM 3741 C C . PRO A 1 469 ? -104.875 -63.792 27.646 1.00 49.72 469 PRO A C 1
ATOM 3743 O O . PRO A 1 469 ? -105.044 -64.907 27.171 1.00 49.72 469 PRO A O 1
ATOM 3746 N N . SER A 1 470 ? -103.903 -63.530 28.542 1.00 38.28 470 SER A N 1
ATOM 3747 C CA . SER A 1 470 ? -103.333 -64.428 29.595 1.00 38.28 470 SER A CA 1
ATOM 3748 C C . SER A 1 470 ? -102.592 -65.757 29.294 1.00 38.28 470 SER A C 1
ATOM 3750 O O . SER A 1 470 ? -103.040 -66.568 28.495 1.00 38.28 470 SER A O 1
ATOM 3752 N N . GLY A 1 471 ? -101.572 -66.052 30.129 1.00 36.69 471 GLY A N 1
ATOM 3753 C CA . GLY A 1 471 ? -101.001 -67.399 30.382 1.00 36.69 471 GLY A CA 1
ATOM 3754 C C . GLY A 1 471 ? -99.488 -67.494 30.102 1.00 36.69 471 GLY A C 1
ATOM 3755 O O . GLY A 1 471 ? -99.118 -67.691 28.955 1.00 36.69 471 GLY A O 1
ATOM 3756 N N . ILE A 1 472 ? -98.563 -67.160 31.017 1.00 40.94 472 ILE A N 1
ATOM 3757 C CA . ILE A 1 472 ? -98.131 -67.847 32.269 1.00 40.94 472 ILE A CA 1
ATOM 3758 C C . ILE A 1 472 ? -97.278 -69.119 32.045 1.00 40.94 472 ILE A C 1
ATOM 3760 O O . ILE A 1 472 ? -97.826 -70.179 31.762 1.00 40.94 472 ILE A O 1
ATOM 3764 N N . SER A 1 473 ? -95.966 -68.994 32.306 1.00 39.94 473 SER A N 1
ATOM 3765 C CA . SER A 1 473 ? -95.062 -69.925 33.037 1.00 39.94 473 SER A CA 1
ATOM 3766 C C . SER A 1 473 ? -93.692 -69.212 33.179 1.00 39.94 473 SER A C 1
ATOM 3768 O O . SER A 1 473 ? -93.203 -68.696 32.179 1.00 39.94 473 SER A O 1
ATOM 3770 N N . GLU A 1 474 ? -93.150 -68.923 34.375 1.00 41.06 474 GLU A N 1
ATOM 3771 C CA . GLU A 1 474 ? -92.265 -69.808 35.187 1.00 41.06 474 GLU A CA 1
ATOM 3772 C C . GLU A 1 474 ? -90.964 -70.234 34.458 1.00 41.06 474 GLU A C 1
ATOM 3774 O O . GLU A 1 474 ? -91.030 -70.542 33.274 1.00 41.06 474 GLU A O 1
ATOM 3779 N N . THR A 1 475 ? -89.745 -70.338 35.020 1.00 39.03 475 THR A N 1
ATOM 3780 C CA . THR A 1 475 ? -89.081 -70.119 36.347 1.00 39.03 475 THR A CA 1
ATOM 3781 C C . THR A 1 475 ? -87.547 -70.206 36.092 1.00 39.03 475 THR A C 1
ATOM 3783 O O . THR A 1 475 ? -87.182 -70.916 35.157 1.00 39.03 475 THR A O 1
ATOM 3786 N N . LEU A 1 476 ? -86.573 -69.649 36.835 1.00 39.56 476 LEU A N 1
ATOM 3787 C CA . LEU A 1 476 ? -86.473 -68.745 38.005 1.00 39.56 476 LEU A CA 1
ATOM 3788 C C . LEU A 1 476 ? -85.015 -68.179 38.075 1.00 39.56 476 LEU A C 1
ATOM 3790 O O . LEU A 1 476 ? -84.157 -68.657 37.341 1.00 39.56 476 LEU A O 1
ATOM 3794 N N . GLU A 1 477 ? -84.779 -67.196 38.958 1.00 38.44 477 GLU A N 1
ATOM 3795 C CA . GLU A 1 477 ? -83.530 -66.882 39.713 1.00 38.44 477 GLU A CA 1
ATOM 3796 C C . GLU A 1 477 ? -82.134 -67.123 39.080 1.00 38.44 477 GLU A C 1
ATOM 3798 O O . GLU A 1 477 ? -81.600 -68.231 39.132 1.00 38.44 477 GLU A O 1
ATOM 3803 N N . ASP A 1 478 ? -81.492 -66.045 38.601 1.00 40.91 478 ASP A N 1
ATOM 3804 C CA . ASP A 1 478 ? -80.432 -65.307 39.341 1.00 40.91 478 ASP A CA 1
ATOM 3805 C C . ASP A 1 478 ? -80.237 -63.885 38.750 1.00 40.91 478 ASP A C 1
ATOM 3807 O O . ASP A 1 478 ? -80.325 -63.745 37.506 1.00 40.91 478 ASP A O 1
#

Secondary structure (DSSP, 8-state):
-------TT----HHHHHHHHHHHHHHHHHHHHHHHHHHHHHHHHHHH-TT---HHHHHHHHHHHHHHHHHHHHHHTT-HHHHHHHHHHHHHHHHHHHHHHHHGGG-THHHHHHHHHHHHHHSS-HHHHHHHHHHHHHHHHHHHHHHHTTSS------HHHHHHHHHHHHHHHHHHHHHHHHHHHHHHHHHHHHHHHHHHHHHHHHHHHHHHHHHHHHHHHHHHHHHHHHHHHHHHHHHHHHHHHTT-TT--------TTS-HHHHHHHHHHHHHHHHHHHHHHHHHHHHHHHHHHHHHHHHHHHS-TT----EEEETTTTEEEE-TT------S---TT-S-EEETTEEEEEEEETTEEEEEEEEE-SS-PPPPHHHHHHHHHHHHHHHHHHHHHHHHHHHHHHHHHHHHHHHHHHHHHHTT-HHHHHHHHHHHHHHHHT-S------S----------------------------